Protein AF-A0A8S9FN61-F1 (afdb_monomer_lite)

pLDDT: mean 72.4, std 19.68, range [26.06, 94.75]

Sequence (694 aa):
MTTNPSLSTITLMTLLMCLSPTLIKSEKGIDVLLPISLNLTVLTDPFSISAASHDFGNVTDENPGAVLCPSSPAEVARLLRFANGDFSYDSESTTSSPGFKVAARGQGHSLRGQASAPGGVVVNMTCLAKTAKPAAVVVSADGTYADVAAGAMWVEVLEAALARGVSPVTFTDYLYLSVGGTLSNAGIGGQVFRHGPQISNVHELDVITEEGIDVLLPISLNLTVLTDPFSISAASRDFGNITDVNPGAVLCPSSPAEVARLLRFANGDFSYDSESTTSSPGFKVAARGQGHSLRGQASAPGGVVVNMTYLAKTAKPAAVVVSADGTYADVAAGAMWVEVLEAALARGVSPVTFTDYLYLSVGGTLSNAGIGGQVFRHGPQISNVHELDVITEALRERQKEITEVLQNKEDQLRETASARVTLVSQGKRIKTPLLAGTLAETIAASSRWAPDASSVDVEELKREAASIKRAALIRDLDLRLLYAKQKLKKAEKALAKVQKDLDPSDLPTDSEIITEEERLLFRRIGLSMDPFLLVGRREVFDGTIENMHLHWKHRELVKIIVRGKSLPQVKHIAISLEAESGGVLVSVDNTLKGYAIILYRGKNYQMPFRLRPSNLLTRKKAFARSIELQRREALKYHVADLEERIELLKTGQEEDREPHKKSDGEEDNLYLRVDESDYSSDEDESFLSLEEET

InterPro domains:
  IPR001890 RNA-binding, CRM domain [PF01985] (514-601)
  IPR001890 RNA-binding, CRM domain [PS51295] (512-612)
  IPR001890 RNA-binding, CRM domain [SM01103] (514-601)
  IPR006094 FAD linked oxidase, N-terminal [PF01565] (64-212)
  IPR006094 FAD linked oxidase, N-terminal [PF01565] (247-392)
  IPR016166 FAD-binding domain, PCMH-type [PS51387] (60-252)
  IPR016166 FAD-binding domain, PCMH-type [PS51387] (243-434)
  IPR016167 FAD-binding, type PCMH, subdomain 1 [G3DSA:3.30.43.10] (39-139)
  IPR016167 FAD-binding, type PCMH, subdomain 1 [G3DSA:3.30.43.10] (222-322)
  IPR016169 FAD-binding, type PCMH, subdomain 2 [G3DSA:3.30.465.10] (140-220)
  IPR016169 FAD-binding, type PCMH, subdomain 2 [G3DSA:3.30.465.10] (323-420)
  IPR035920 YhbY-like superfamily [G3DSA:3.30.110.60] (513-614)
  IPR035920 YhbY-like superfamily [SSF75471] (513-610)
  IPR036318 FAD-binding, type PCMH-like superfamily [SSF56176] (38-212)
  IPR036318 FAD-binding, type PCMH-like superfamily [SSF56176] (221-392)
  IPR045278 Intron splicing facilitator CRS1/CFM2/CFM3 [PTHR31846] (391-686)

Radius of gyration: 39.34 Å; chains: 1; bounding box: 97×119×109 Å

Secondary structure (DSSP, 8-state):
------SSSSSSTTSSSSS-------TT-------GGG---EE-SHHHHHHHH--TT------BSEEE--SSHHHHHHHHHHHTT---S-TT---------EEEESS---SSSTT--BTSEEEEHHHHHHH-SS-SEEE-TTSS-EEE-TTSBHHHHHHHHHHTT---S---S-S-SBHHHHHTT----TTHHHH--GGGS--EEEEE-SS-EEEEEEGGG---EE-SHHHHHHHHBPTTS--B--BSEEE--SSHHHHHHHHHHHTT---S-TT---------EEEE-S----TTTT--BTSEEEETHHHHHH-SS-SEEE-TTSS-EEE-TT-BHHHHHHHHHTTT---SS--SSTTSBHHHHHTTT---TTHHHH--GGGG--------HHHHHHHHHHHHHHHHHHHHHHHHHHHHHHTT--S-----------HHHHHHHHTTS-S---HHHHHHHHHHHHHHHHHHHHHHHHHHHHHHHHHHHHHHHHHHHHHTT--PPPPPSS-----HHHHHHHHHHHHH-S--EEE-TT-S-HHHHHHHHHHHTT-SEEEEEE-S--HHHHHHHHHHHHHHH--EEEEEEEETTEEEEEEE--TT----S-SS-TTSPPHHHHHHHHHHHHHHHHHHHHHHHHHHHHHHHHTT-TTS-------TTSS----------SS---------------

Foldseek 3Di:
DDDDDDPPVPVVVVVPPPPDPDDDDDPDQQQPDDDVVLVFDKAQDPVQQQQQQAAQLRPGGAGENIETLDLEVVSVLSLLLLLVQVDDPDPPDPDGRHNFDEFEDAPRNDNYQNRPGHSHYRYHQLSNQVNDPPHQWAQDPVRPDIDHRQNDWQVVNQVNSVVVPHHQQAAAPDGRTGNNRCLVPFGHDDRCVPQNTVVSRAQFDFDADNVGGDDGDGVVLVWPKDQDPVQQQVQQAAQVRPGGAGENIETLDLDVVSVLSLLCVLLQVDDPDPPDPDRDNRFDEFEDAQARDPDQNRPGHPHYGYYQLNNQVNDVVHQWDADPVRPDIDHRQRDWQVVNQVNSVVNVHGDQDAAPDRRTGNNRCVVVQNDHPNCVPQNGPVSVDPDDDDSCPSVVVVVVVVVVVVVVVVVVVVVVVVVVVVVVPPDDDDDDDDDDDDPVVVVVVVPVPDDDDDPVVVVVVVVVVVVVVLVVVLVVLVVVLVVLVVLLVVLVVLLVVLCVLADQFAADPPQDDDDPVNLVVLVVVLVPDPDAAEQELLQDFQVVQLVVLVCVVPDQKHKYFYPDDDPVVVVVSLNSSCRVNVWDWSDWDQDPRHIITMTGQDPPHDRDPDSGDSNGGDPVSSVSSSLSVVSSVVSVVVSVVSVVVSVCSVVVVPPDDDPPPPPPPPVPPDDDDDDPPPDDDPDDPDDPDDDDDD

Structure (mmCIF, N/CA/C/O backbone):
data_AF-A0A8S9FN61-F1
#
_entry.id   AF-A0A8S9FN61-F1
#
loop_
_atom_site.group_PDB
_atom_site.id
_atom_site.type_symbol
_atom_site.label_atom_id
_atom_site.label_alt_id
_atom_site.label_comp_id
_atom_site.label_asym_id
_atom_site.label_entity_id
_atom_site.label_seq_id
_atom_site.pdbx_PDB_ins_code
_atom_site.Cartn_x
_atom_site.Cartn_y
_atom_site.Cartn_z
_atom_site.occupancy
_atom_site.B_iso_or_equiv
_atom_site.auth_seq_id
_atom_site.auth_comp_id
_atom_site.auth_asym_id
_atom_site.auth_atom_id
_atom_site.pdbx_PDB_model_num
ATOM 1 N N . MET A 1 1 ? 58.607 -72.036 5.916 1.00 37.44 1 MET A N 1
ATOM 2 C CA . MET A 1 1 ? 58.572 -72.311 4.465 1.00 37.44 1 MET A CA 1
ATOM 3 C C . MET A 1 1 ? 57.144 -72.125 3.984 1.00 37.44 1 MET A C 1
ATOM 5 O O . MET A 1 1 ? 56.241 -72.597 4.657 1.00 37.44 1 MET A O 1
ATOM 9 N N . THR A 1 2 ? 57.006 -71.383 2.881 1.00 35.25 2 THR A N 1
ATOM 10 C CA . THR A 1 2 ? 55.810 -71.160 2.043 1.00 35.25 2 THR A CA 1
ATOM 11 C C . THR A 1 2 ? 54.565 -70.570 2.713 1.00 35.25 2 THR A C 1
ATOM 13 O O . THR A 1 2 ? 53.687 -71.269 3.206 1.00 35.25 2 THR A O 1
ATOM 16 N N . THR A 1 3 ? 54.490 -69.244 2.635 1.00 39.91 3 THR A N 1
ATOM 17 C CA . THR A 1 3 ? 53.281 -68.418 2.673 1.00 39.91 3 THR A CA 1
ATOM 18 C C . THR A 1 3 ? 52.352 -68.741 1.498 1.00 39.91 3 THR A C 1
ATOM 20 O O . THR A 1 3 ? 52.822 -68.785 0.362 1.00 39.91 3 THR A O 1
ATOM 23 N N . ASN A 1 4 ? 51.044 -68.869 1.741 1.00 34.25 4 ASN A N 1
ATOM 24 C CA . ASN A 1 4 ? 50.026 -68.644 0.713 1.00 34.25 4 ASN A CA 1
ATOM 25 C C . ASN A 1 4 ? 48.789 -67.944 1.324 1.00 34.25 4 ASN A C 1
ATOM 27 O O . ASN A 1 4 ? 48.350 -68.355 2.401 1.00 34.25 4 ASN A O 1
ATOM 31 N N . PRO A 1 5 ? 48.246 -66.885 0.689 1.00 50.22 5 PRO A N 1
ATOM 32 C CA . PRO A 1 5 ? 47.213 -66.020 1.249 1.00 50.22 5 PRO A CA 1
ATOM 33 C C . PRO A 1 5 ? 45.827 -66.409 0.717 1.00 50.22 5 PRO A C 1
ATOM 35 O O . PRO A 1 5 ? 45.527 -66.212 -0.455 1.00 50.22 5 PRO A O 1
ATOM 38 N N . SER A 1 6 ? 44.961 -66.970 1.559 1.00 43.91 6 SER A N 1
ATOM 39 C CA . SER A 1 6 ? 43.542 -67.166 1.195 1.00 43.91 6 SER A CA 1
ATOM 40 C C . SER A 1 6 ? 42.582 -67.307 2.380 1.00 43.91 6 SER A C 1
ATOM 42 O O . SER A 1 6 ? 41.405 -67.584 2.174 1.00 43.91 6 SER A O 1
ATOM 44 N N . LEU A 1 7 ? 43.036 -67.077 3.620 1.00 43.31 7 LEU A N 1
ATOM 45 C CA . LEU A 1 7 ? 42.209 -67.318 4.812 1.00 43.31 7 LEU A CA 1
ATOM 46 C C . LEU A 1 7 ? 41.933 -66.082 5.685 1.00 43.31 7 LEU A C 1
ATOM 48 O O . LEU A 1 7 ? 41.140 -66.176 6.615 1.00 43.31 7 LEU A O 1
ATOM 52 N N . SER A 1 8 ? 42.520 -64.917 5.386 1.00 44.19 8 SER A N 1
ATOM 53 C CA . SER A 1 8 ? 42.260 -63.662 6.121 1.00 44.19 8 SER A CA 1
ATOM 54 C C . SER A 1 8 ? 41.164 -62.783 5.504 1.00 44.19 8 SER A C 1
ATOM 56 O O . SER A 1 8 ? 40.733 -61.820 6.131 1.00 44.19 8 SER A O 1
ATOM 58 N N . THR A 1 9 ? 40.672 -63.110 4.306 1.00 41.94 9 THR A N 1
ATOM 59 C CA . THR A 1 9 ? 39.592 -62.371 3.626 1.00 41.94 9 THR A CA 1
ATOM 60 C C . THR A 1 9 ? 38.194 -62.935 3.892 1.00 41.94 9 THR A C 1
ATOM 62 O O . THR A 1 9 ? 37.210 -62.240 3.660 1.00 41.94 9 THR A O 1
ATOM 65 N N . ILE A 1 10 ? 38.073 -64.154 4.431 1.00 44.94 10 ILE A N 1
ATOM 66 C CA . ILE A 1 10 ? 36.768 -64.812 4.637 1.00 44.94 10 ILE A CA 1
ATOM 67 C C . ILE A 1 10 ? 36.166 -64.506 6.021 1.00 44.94 10 ILE A C 1
ATOM 69 O O . ILE A 1 10 ? 34.949 -64.489 6.163 1.00 44.94 10 ILE A O 1
ATOM 73 N N . THR A 1 11 ? 36.968 -64.139 7.022 1.00 39.72 11 THR A N 1
ATOM 74 C CA . THR A 1 11 ? 36.470 -63.741 8.356 1.00 39.72 11 THR A CA 1
ATOM 75 C C . THR A 1 11 ? 36.122 -62.255 8.489 1.00 39.72 11 THR A C 1
ATOM 77 O O . THR A 1 11 ? 35.461 -61.880 9.453 1.00 39.72 11 THR A O 1
ATOM 80 N N . LEU A 1 12 ? 36.495 -61.407 7.521 1.00 38.84 12 LEU A N 1
ATOM 81 C CA . LEU A 1 12 ? 36.093 -59.990 7.496 1.00 38.84 12 LEU A CA 1
ATOM 82 C C . LEU A 1 12 ? 34.753 -59.765 6.760 1.00 38.84 12 LEU A C 1
ATOM 84 O O . LEU A 1 12 ? 34.077 -58.769 6.996 1.00 38.84 12 LEU A O 1
ATOM 88 N N . MET A 1 13 ? 34.329 -60.712 5.914 1.00 36.78 13 MET A N 1
ATOM 89 C CA . MET A 1 13 ? 33.079 -60.639 5.137 1.00 36.78 13 MET A CA 1
ATOM 90 C C . MET A 1 13 ? 31.832 -61.138 5.888 1.00 36.78 13 MET A C 1
ATOM 92 O O . MET A 1 13 ? 30.718 -60.929 5.421 1.00 36.78 13 MET A O 1
ATOM 96 N N . THR A 1 14 ? 31.979 -61.739 7.073 1.00 35.75 14 THR A N 1
ATOM 97 C CA . THR A 1 14 ? 30.846 -62.188 7.908 1.00 35.75 14 THR A CA 1
ATOM 98 C C . THR A 1 14 ? 30.467 -61.215 9.028 1.00 35.75 14 THR A C 1
ATOM 100 O O . THR A 1 14 ? 29.482 -61.455 9.718 1.00 35.75 14 THR A O 1
ATOM 103 N N . LEU A 1 15 ? 31.189 -60.098 9.202 1.00 33.12 15 LEU A N 1
ATOM 104 C CA . LEU A 1 15 ? 30.819 -59.042 10.162 1.00 33.12 15 LEU A CA 1
ATOM 105 C C . LEU A 1 15 ? 30.130 -57.828 9.503 1.00 33.12 15 LEU A C 1
ATOM 107 O O . LEU A 1 15 ? 29.697 -56.919 10.203 1.00 33.12 15 LEU A O 1
ATOM 111 N N . LEU A 1 16 ? 29.978 -57.819 8.173 1.00 34.62 16 LEU A N 1
ATOM 112 C CA . LEU A 1 16 ? 29.325 -56.733 7.425 1.00 34.62 16 LEU A CA 1
ATOM 113 C C . LEU A 1 16 ? 27.983 -57.145 6.782 1.00 34.62 16 LEU A C 1
ATOM 115 O O . LEU A 1 16 ? 27.521 -56.496 5.850 1.00 34.62 16 LEU A O 1
ATOM 119 N N . MET A 1 17 ? 27.351 -58.219 7.273 1.00 32.84 17 MET A N 1
ATOM 120 C CA . MET A 1 17 ? 26.044 -58.710 6.797 1.00 32.84 17 MET A CA 1
ATOM 121 C C . MET A 1 17 ? 24.882 -58.513 7.793 1.00 32.84 17 MET A C 1
ATOM 123 O O . MET A 1 17 ? 23.818 -59.090 7.604 1.00 32.84 17 MET A O 1
ATOM 127 N N . CYS A 1 18 ? 25.029 -57.664 8.819 1.00 34.59 18 CYS A N 1
ATOM 128 C CA . CYS A 1 18 ? 23.957 -57.403 9.799 1.00 34.59 18 CYS A CA 1
ATOM 129 C C . CYS A 1 18 ? 23.359 -55.982 9.779 1.00 34.59 18 CYS A C 1
ATOM 131 O O . CYS A 1 18 ? 22.632 -55.637 10.703 1.00 34.59 18 CYS A O 1
ATOM 133 N N . LEU A 1 19 ? 23.600 -55.157 8.752 1.00 31.86 19 LEU A N 1
ATOM 134 C CA . LEU A 1 19 ? 22.997 -53.813 8.652 1.00 31.86 19 LEU A CA 1
ATOM 135 C C . LEU A 1 19 ? 22.565 -53.445 7.221 1.00 31.86 19 LEU A C 1
ATOM 137 O O . LEU A 1 19 ? 22.880 -52.377 6.710 1.00 31.86 19 LEU A O 1
ATOM 141 N N . SER A 1 20 ? 21.811 -54.322 6.561 1.00 28.28 20 SER A N 1
ATOM 142 C CA . SER A 1 20 ? 20.936 -53.895 5.461 1.00 28.28 20 SER A CA 1
ATOM 143 C C . SER A 1 20 ? 19.661 -54.740 5.471 1.00 28.28 20 SER A C 1
ATOM 145 O O . SER A 1 20 ? 19.740 -55.955 5.281 1.00 28.28 20 SER A O 1
ATOM 147 N N . PRO A 1 21 ? 18.477 -54.157 5.737 1.00 34.06 21 PRO A N 1
ATOM 148 C CA . PRO A 1 21 ? 17.244 -54.871 5.495 1.00 34.06 21 PRO A CA 1
ATOM 149 C C . PRO A 1 21 ? 17.067 -55.018 3.984 1.00 34.06 21 PRO A C 1
ATOM 151 O O . PRO A 1 21 ? 17.133 -54.073 3.201 1.00 34.06 21 PRO A O 1
ATOM 154 N N . THR A 1 22 ? 16.886 -56.273 3.610 1.00 30.73 22 THR A N 1
ATOM 155 C CA . THR A 1 22 ? 16.528 -56.797 2.302 1.00 30.73 22 THR A CA 1
ATOM 156 C C . THR A 1 22 ? 15.354 -56.051 1.669 1.00 30.73 22 THR A C 1
ATOM 158 O O . THR A 1 22 ? 14.258 -56.017 2.229 1.00 30.73 22 THR A O 1
ATOM 161 N N . LEU A 1 23 ? 15.577 -55.558 0.450 1.00 31.77 23 LEU A N 1
ATOM 162 C CA . LEU A 1 23 ? 14.553 -55.209 -0.532 1.00 31.77 23 LEU A CA 1
ATOM 163 C C . LEU A 1 23 ? 13.624 -56.409 -0.785 1.00 31.77 23 LEU A C 1
ATOM 165 O O . LEU A 1 23 ? 13.982 -57.346 -1.501 1.00 31.77 23 LEU A O 1
ATOM 169 N N . ILE A 1 24 ? 12.413 -56.354 -0.231 1.00 29.11 24 ILE A N 1
ATOM 170 C CA . ILE A 1 24 ? 11.260 -57.086 -0.758 1.00 29.11 24 ILE A CA 1
ATOM 171 C C . ILE A 1 24 ? 10.566 -56.140 -1.735 1.00 29.11 24 ILE A C 1
ATOM 173 O O . ILE A 1 24 ? 10.170 -55.030 -1.394 1.00 29.11 24 ILE A O 1
ATOM 177 N N . LYS A 1 25 ? 10.479 -56.582 -2.985 1.00 28.50 25 LYS A N 1
ATOM 178 C CA . LYS A 1 25 ? 9.912 -55.843 -4.108 1.00 28.50 25 LYS A CA 1
ATOM 179 C C . LYS A 1 25 ? 8.391 -55.720 -3.921 1.00 28.50 25 LYS A C 1
ATOM 181 O O . LYS A 1 25 ? 7.689 -56.714 -4.076 1.00 28.50 25 LYS A O 1
ATOM 186 N N . SER A 1 26 ? 7.904 -54.517 -3.619 1.00 27.55 26 SER A N 1
ATOM 187 C CA . SER A 1 26 ? 6.504 -54.113 -3.809 1.00 27.55 26 SER A CA 1
ATOM 188 C C . SER A 1 26 ? 6.474 -52.969 -4.824 1.00 27.55 26 SER A C 1
ATOM 190 O O . SER A 1 26 ? 7.281 -52.042 -4.752 1.00 27.55 26 SER A O 1
ATOM 192 N N . GLU A 1 27 ? 5.629 -53.088 -5.843 1.00 31.97 27 GLU A N 1
ATOM 193 C CA . GLU A 1 27 ? 5.559 -52.153 -6.964 1.00 31.97 27 GLU A CA 1
ATOM 194 C C . GLU A 1 27 ? 5.108 -50.755 -6.506 1.00 31.97 27 GLU A C 1
ATOM 196 O O . GLU A 1 27 ? 4.009 -50.583 -5.993 1.00 31.97 27 GLU A O 1
ATOM 201 N N . LYS A 1 28 ? 5.968 -49.753 -6.749 1.00 38.50 28 LYS A N 1
ATOM 202 C CA . LYS A 1 28 ? 5.705 -48.302 -6.656 1.00 38.50 28 LYS A CA 1
ATOM 203 C C . LYS A 1 28 ? 5.137 -47.807 -5.310 1.00 38.50 28 LYS A C 1
ATOM 205 O O . LYS A 1 28 ? 4.080 -47.186 -5.275 1.00 38.50 28 LYS A O 1
ATOM 210 N N . GLY A 1 29 ? 5.879 -47.996 -4.219 1.00 36.22 29 GLY A N 1
ATOM 211 C CA . GLY A 1 29 ? 5.714 -47.202 -2.994 1.00 36.22 29 GLY A CA 1
ATOM 212 C C . GLY A 1 29 ? 6.658 -45.998 -3.010 1.00 36.22 29 GLY A C 1
ATOM 213 O O . GLY A 1 29 ? 7.855 -46.168 -3.220 1.00 36.22 29 GLY A O 1
ATOM 214 N N . ILE A 1 30 ? 6.133 -44.783 -2.843 1.00 41.56 30 ILE A N 1
ATOM 215 C CA . ILE A 1 30 ? 6.951 -43.612 -2.503 1.00 41.56 30 ILE A CA 1
ATOM 216 C C . ILE A 1 30 ? 7.368 -43.800 -1.040 1.00 41.56 30 ILE A C 1
ATOM 218 O O . ILE A 1 30 ? 6.513 -43.738 -0.158 1.00 41.56 30 ILE A O 1
ATOM 222 N N . ASP A 1 31 ? 8.654 -44.049 -0.786 1.00 49.06 31 ASP A N 1
ATOM 223 C CA . ASP A 1 31 ? 9.206 -44.015 0.570 1.00 49.06 31 ASP A CA 1
ATOM 224 C C . ASP A 1 31 ? 9.219 -42.552 1.031 1.00 49.06 31 ASP A C 1
ATOM 226 O O . ASP A 1 31 ? 10.094 -41.769 0.654 1.00 49.06 31 ASP A O 1
ATOM 230 N N . VAL A 1 32 ? 8.222 -42.153 1.824 1.00 57.34 32 VAL A N 1
ATOM 231 C CA . VAL A 1 32 ? 8.248 -40.859 2.514 1.00 57.34 32 VAL A CA 1
ATOM 232 C C . VAL A 1 32 ? 9.305 -40.953 3.618 1.00 57.34 32 VAL A C 1
ATOM 234 O O . VAL A 1 32 ? 9.037 -41.391 4.736 1.00 57.34 32 VAL A O 1
ATOM 237 N N . LEU A 1 33 ? 10.543 -40.596 3.275 1.00 60.78 33 LEU A N 1
ATOM 238 C CA . LEU A 1 33 ? 11.678 -40.571 4.194 1.00 60.78 33 LEU A CA 1
ATOM 239 C C . LEU A 1 33 ? 11.572 -39.346 5.112 1.00 60.78 33 LEU A C 1
ATOM 241 O O . LEU A 1 33 ? 11.997 -38.247 4.759 1.00 60.78 33 LEU A O 1
ATOM 245 N N . LEU A 1 34 ? 10.998 -39.539 6.300 1.00 65.81 34 LEU A N 1
ATOM 246 C CA . LEU A 1 34 ? 10.965 -38.519 7.349 1.00 65.81 34 LEU A CA 1
ATOM 247 C C . LEU A 1 34 ? 12.247 -38.601 8.199 1.00 65.81 34 LEU A C 1
ATOM 249 O O . LEU A 1 34 ? 12.561 -39.678 8.715 1.00 65.81 34 LEU A O 1
ATOM 253 N N . PRO A 1 35 ? 12.992 -37.495 8.384 1.00 63.28 35 PRO A N 1
ATOM 254 C CA . PRO A 1 35 ? 14.161 -37.467 9.254 1.00 63.28 35 PRO A CA 1
ATOM 255 C C . PRO A 1 35 ? 13.821 -37.871 10.692 1.00 63.28 35 PRO A C 1
ATOM 257 O O . PRO A 1 35 ? 12.847 -37.388 11.272 1.00 63.28 35 PRO A O 1
ATOM 260 N N . ILE A 1 36 ? 14.687 -38.678 11.315 1.00 61.84 36 ILE A N 1
ATOM 261 C CA . ILE A 1 36 ? 14.570 -39.064 12.736 1.00 61.84 36 ILE A CA 1
ATOM 262 C C . ILE A 1 36 ? 14.526 -37.817 13.644 1.00 61.84 36 ILE A C 1
ATOM 264 O O . ILE A 1 36 ? 13.872 -37.821 14.687 1.00 61.84 36 ILE A O 1
ATOM 268 N N . SER A 1 37 ? 15.162 -36.719 13.221 1.00 58.66 37 SER A N 1
ATOM 269 C CA . SER A 1 37 ? 15.182 -35.429 13.922 1.00 58.66 37 SER A CA 1
ATOM 270 C C . SER A 1 37 ? 13.807 -34.771 14.087 1.00 58.66 37 SER A C 1
ATOM 272 O O . SER A 1 37 ? 13.642 -33.968 15.003 1.00 58.66 37 SER A O 1
ATOM 274 N N . LEU A 1 38 ? 12.804 -35.122 13.270 1.00 64.50 38 LEU A N 1
ATOM 275 C CA . LEU A 1 38 ? 11.442 -34.600 13.431 1.00 64.50 38 LEU A CA 1
ATOM 276 C C . LEU A 1 38 ? 10.731 -35.172 14.668 1.00 64.50 38 LEU A C 1
ATOM 278 O O . LEU A 1 38 ? 9.743 -34.586 15.121 1.00 64.50 38 LEU A O 1
ATOM 282 N N . ASN A 1 39 ? 11.234 -36.285 15.222 1.00 72.62 39 ASN A N 1
ATOM 283 C CA . ASN A 1 39 ? 10.686 -36.966 16.395 1.00 72.62 39 ASN A CA 1
ATOM 284 C C . ASN A 1 39 ? 9.156 -37.129 16.291 1.00 72.62 39 ASN A C 1
ATOM 286 O O . ASN A 1 39 ? 8.396 -36.545 17.069 1.00 72.62 39 ASN A O 1
ATOM 290 N N . LEU A 1 40 ? 8.719 -37.827 15.239 1.00 79.69 40 LEU A N 1
ATOM 291 C CA . LEU A 1 40 ? 7.316 -38.082 14.909 1.00 79.69 40 LEU A CA 1
ATOM 292 C C . LEU A 1 40 ? 6.994 -39.565 15.099 1.00 79.69 40 LEU A C 1
ATOM 294 O O . LEU A 1 40 ? 7.801 -40.427 14.748 1.00 79.69 40 LEU A O 1
ATOM 298 N N . THR A 1 41 ? 5.788 -39.869 15.581 1.00 80.38 41 THR A N 1
ATOM 299 C CA . THR A 1 41 ? 5.305 -41.256 15.663 1.00 80.38 41 THR A CA 1
ATOM 300 C C . THR A 1 41 ? 4.651 -41.660 14.343 1.00 80.38 41 THR A C 1
ATOM 302 O O . THR A 1 41 ? 3.456 -41.446 14.124 1.00 80.38 41 THR A O 1
ATOM 305 N N . VAL A 1 42 ? 5.455 -42.218 13.440 1.00 84.25 42 VAL A N 1
ATOM 306 C CA . VAL A 1 42 ? 5.042 -42.576 12.078 1.00 84.25 42 VAL A CA 1
ATOM 307 C C . VAL A 1 42 ? 4.843 -44.086 11.969 1.00 84.25 42 VAL A C 1
ATOM 309 O O . VAL A 1 42 ? 5.727 -44.867 12.314 1.00 84.25 42 VAL A O 1
ATOM 312 N N . LEU A 1 43 ? 3.678 -44.489 11.475 1.00 84.75 43 LEU A N 1
ATOM 313 C CA . LEU A 1 43 ? 3.297 -45.871 11.223 1.00 84.75 43 LEU A CA 1
ATOM 314 C C . LEU A 1 43 ? 3.422 -46.160 9.724 1.00 84.75 43 LEU A C 1
ATOM 316 O O . LEU A 1 43 ? 2.787 -45.504 8.896 1.00 84.75 43 LEU A O 1
ATOM 320 N N . THR A 1 44 ? 4.246 -47.147 9.388 1.00 83.88 44 THR A N 1
ATOM 321 C CA . THR A 1 44 ? 4.477 -47.628 8.015 1.00 83.88 44 THR A CA 1
ATOM 322 C C . THR A 1 44 ? 4.109 -49.102 7.850 1.00 83.88 44 THR A C 1
ATOM 324 O O . THR A 1 44 ? 4.369 -49.703 6.809 1.00 83.88 44 THR A O 1
ATOM 327 N N . ASP A 1 45 ? 3.507 -49.714 8.874 1.00 84.25 45 ASP A N 1
ATOM 328 C CA . ASP A 1 45 ? 3.073 -51.099 8.791 1.00 84.25 45 ASP A CA 1
ATOM 329 C C . ASP A 1 45 ? 1.901 -51.251 7.794 1.00 84.25 45 ASP A C 1
ATOM 331 O O . ASP A 1 45 ? 1.059 -50.351 7.676 1.00 84.25 45 ASP A O 1
ATOM 335 N N . PRO A 1 46 ? 1.807 -52.389 7.078 1.00 83.56 46 PRO A N 1
ATOM 336 C CA . PRO A 1 46 ? 0.787 -52.583 6.047 1.00 83.56 46 PRO A CA 1
ATOM 337 C C . PRO A 1 46 ? -0.654 -52.434 6.548 1.00 83.56 46 PRO A C 1
ATOM 339 O O . PRO A 1 46 ? -1.531 -52.042 5.781 1.00 83.56 46 PRO A O 1
ATOM 342 N N . PHE A 1 47 ? -0.907 -52.740 7.825 1.00 86.75 47 PHE A N 1
ATOM 343 C CA . PHE A 1 47 ? -2.240 -52.637 8.407 1.00 86.75 47 PHE A CA 1
ATOM 344 C C . PHE A 1 47 ? -2.652 -51.171 8.576 1.00 86.75 47 PHE A C 1
ATOM 346 O O . PHE A 1 47 ? -3.740 -50.793 8.146 1.00 86.75 47 PHE A O 1
ATOM 353 N N . SER A 1 48 ? -1.772 -50.328 9.119 1.00 87.38 48 SER A N 1
ATOM 354 C CA . SER A 1 48 ? -2.013 -48.887 9.256 1.00 87.38 48 SER A CA 1
ATOM 355 C C . SER A 1 48 ? -2.184 -48.189 7.904 1.00 87.38 48 SER A C 1
ATOM 357 O O . SER A 1 48 ? -3.089 -47.368 7.754 1.00 87.38 48 SER A O 1
ATOM 359 N N . ILE A 1 49 ? -1.363 -48.540 6.907 1.00 88.31 49 ILE A N 1
ATOM 360 C CA . ILE A 1 49 ? -1.467 -47.987 5.547 1.00 88.31 49 ILE A CA 1
ATOM 361 C C . ILE A 1 49 ? -2.807 -48.374 4.908 1.00 88.31 49 ILE A C 1
ATOM 363 O O . ILE A 1 49 ? -3.518 -47.499 4.419 1.00 88.31 49 ILE A O 1
ATOM 367 N N . SER A 1 50 ? -3.191 -49.653 4.975 1.00 87.81 50 SER A N 1
ATOM 368 C CA . SER A 1 50 ? -4.469 -50.133 4.429 1.00 87.81 50 SER A CA 1
ATOM 369 C C . SER A 1 50 ? -5.680 -49.525 5.149 1.00 87.81 50 SER A C 1
ATOM 371 O O . SER A 1 50 ? -6.655 -49.131 4.516 1.00 87.81 50 SER A O 1
ATOM 373 N N . ALA A 1 51 ? -5.624 -49.356 6.473 1.00 86.56 51 ALA A N 1
ATOM 374 C CA . ALA A 1 51 ? -6.700 -48.696 7.218 1.00 86.56 51 ALA A CA 1
ATOM 375 C C . ALA A 1 51 ? -6.889 -47.218 6.813 1.00 86.56 51 ALA A C 1
ATOM 377 O O . ALA A 1 51 ? -7.986 -46.665 6.944 1.00 86.56 51 ALA A O 1
ATOM 378 N N . ALA A 1 52 ? -5.826 -46.571 6.328 1.00 89.94 52 ALA A N 1
ATOM 379 C CA . ALA A 1 52 ? -5.844 -45.194 5.853 1.00 89.94 52 ALA A CA 1
ATOM 380 C C . ALA A 1 52 ? -6.127 -45.054 4.343 1.00 89.94 52 ALA A C 1
ATOM 382 O O . ALA A 1 52 ? -6.449 -43.941 3.923 1.00 89.94 52 ALA A O 1
ATOM 383 N N . SER A 1 53 ? -6.047 -46.134 3.552 1.00 88.25 53 SER A N 1
ATOM 384 C CA . SER A 1 53 ? -6.224 -46.098 2.089 1.00 88.25 53 SER A CA 1
ATOM 385 C C . SER A 1 53 ? -7.685 -46.099 1.629 1.00 88.25 53 SER A C 1
ATOM 387 O O . SER A 1 53 ? -7.997 -45.591 0.550 1.00 88.25 53 SER A O 1
ATOM 389 N N . HIS A 1 54 ? -8.589 -46.602 2.473 1.00 86.38 54 HIS A N 1
ATOM 390 C CA . HIS A 1 54 ? -10.028 -46.672 2.206 1.00 86.38 54 HIS A CA 1
ATOM 391 C C . HIS A 1 54 ? -10.809 -45.598 2.972 1.00 86.38 54 HIS A C 1
ATOM 393 O O . HIS A 1 54 ? -10.367 -45.114 4.012 1.00 86.38 54 HIS A O 1
ATOM 399 N N . ASP A 1 55 ? -12.001 -45.235 2.511 1.00 89.19 55 ASP A N 1
ATOM 400 C CA . ASP A 1 55 ? -12.970 -44.422 3.253 1.00 89.19 55 ASP A CA 1
ATOM 401 C C . ASP A 1 55 ? -14.354 -45.093 3.264 1.00 89.19 55 ASP A C 1
ATOM 403 O O . ASP A 1 55 ? -14.528 -46.185 2.720 1.00 89.19 55 ASP A O 1
ATOM 407 N N . PHE A 1 56 ? -15.341 -44.475 3.913 1.00 88.81 56 PHE A N 1
ATOM 408 C CA . PHE A 1 56 ? -16.692 -45.037 4.017 1.00 88.81 56 PHE A CA 1
ATOM 409 C C . PHE A 1 56 ? -17.384 -45.215 2.658 1.00 88.81 56 PHE A C 1
ATOM 411 O O . PHE A 1 56 ? -18.179 -46.139 2.492 1.00 88.81 56 PHE A O 1
ATOM 418 N N . GLY A 1 57 ? -17.085 -44.358 1.677 1.00 83.75 57 GLY A N 1
ATOM 419 C CA . GLY A 1 57 ? -17.635 -44.488 0.329 1.00 83.75 57 GLY A CA 1
ATOM 420 C C . GLY A 1 57 ? -17.159 -45.743 -0.395 1.00 83.75 57 GLY A C 1
ATOM 421 O O . GLY A 1 57 ? -17.892 -46.268 -1.231 1.00 83.75 57 GLY A O 1
ATOM 422 N N . ASN A 1 58 ? -15.957 -46.229 -0.068 1.00 85.69 58 ASN A N 1
ATOM 423 C CA . ASN A 1 58 ? -15.333 -47.411 -0.667 1.00 85.69 58 ASN A CA 1
ATOM 424 C C . ASN A 1 58 ? -15.280 -47.354 -2.211 1.00 85.69 58 ASN A C 1
ATOM 426 O O . ASN A 1 58 ? -15.423 -48.365 -2.898 1.00 85.69 58 ASN A O 1
ATOM 430 N N . VAL A 1 59 ? -15.124 -46.141 -2.759 1.00 78.94 59 VAL A N 1
ATOM 431 C CA . VAL A 1 59 ? -15.027 -45.876 -4.209 1.00 78.94 59 VAL A CA 1
ATOM 432 C C . VAL A 1 59 ? -13.581 -45.623 -4.641 1.00 78.94 59 VAL A C 1
ATOM 434 O O . VAL A 1 59 ? -13.222 -45.882 -5.787 1.00 78.94 59 VAL A O 1
ATOM 437 N N . THR A 1 60 ? -12.750 -45.110 -3.734 1.00 77.62 60 THR A N 1
ATOM 438 C CA . THR A 1 60 ? -11.346 -44.756 -3.973 1.00 77.62 60 THR A CA 1
ATOM 439 C C . THR A 1 60 ? -10.440 -45.580 -3.065 1.00 77.62 60 THR A C 1
ATOM 441 O O . THR A 1 60 ? -10.731 -45.704 -1.877 1.00 77.62 60 THR A O 1
ATOM 444 N N . ASP A 1 61 ? -9.344 -46.102 -3.617 1.00 80.62 61 ASP A N 1
ATOM 445 C CA . ASP A 1 61 ? -8.295 -46.815 -2.880 1.00 80.62 61 ASP A CA 1
ATOM 446 C C . ASP A 1 61 ? -6.954 -46.122 -3.149 1.00 80.62 61 ASP A C 1
ATOM 448 O O . ASP A 1 61 ? -6.347 -46.285 -4.210 1.00 80.62 61 ASP A O 1
ATOM 452 N N . GLU A 1 62 ? -6.553 -45.247 -2.227 1.00 84.69 62 GLU A N 1
ATOM 453 C CA . GLU A 1 62 ? -5.373 -44.392 -2.367 1.00 84.69 62 GLU A CA 1
ATOM 454 C C . GLU A 1 62 ? -4.400 -44.647 -1.217 1.00 84.69 62 GLU A C 1
ATOM 456 O O . GLU A 1 62 ? -4.609 -44.182 -0.097 1.00 84.69 62 GLU A O 1
ATOM 461 N N . ASN A 1 63 ? -3.305 -45.356 -1.495 1.00 85.94 63 ASN A N 1
ATOM 462 C CA . ASN A 1 63 ? -2.327 -45.709 -0.468 1.00 85.94 63 ASN A CA 1
ATOM 463 C C . ASN A 1 63 ? -1.474 -44.500 -0.047 1.00 85.94 63 ASN A C 1
ATOM 465 O O . ASN A 1 63 ? -0.776 -43.920 -0.893 1.00 85.94 63 ASN A O 1
ATOM 469 N N . PRO A 1 64 ? -1.463 -44.131 1.247 1.00 90.06 64 PRO A N 1
ATOM 470 C CA . PRO A 1 64 ? -0.477 -43.192 1.756 1.00 90.06 64 PRO A CA 1
ATOM 471 C C . PRO A 1 64 ? 0.914 -43.827 1.834 1.00 90.06 64 PRO A C 1
ATOM 473 O O . PRO A 1 64 ? 1.049 -45.041 1.969 1.00 90.06 64 PRO A O 1
ATOM 476 N N . GLY A 1 65 ? 1.952 -42.991 1.772 1.00 84.31 65 GLY A N 1
ATOM 477 C CA . GLY A 1 65 ? 3.329 -43.415 2.031 1.00 84.31 65 GLY A CA 1
ATOM 478 C C . GLY A 1 65 ? 3.582 -43.675 3.518 1.00 84.31 65 GLY A C 1
ATOM 479 O O . GLY A 1 65 ? 4.365 -44.555 3.866 1.00 84.31 65 GLY A O 1
ATOM 480 N N . ALA A 1 66 ? 2.889 -42.950 4.405 1.00 88.00 66 ALA A N 1
ATOM 481 C CA . ALA A 1 66 ? 2.929 -43.189 5.845 1.00 88.00 66 ALA A CA 1
ATOM 482 C C . ALA A 1 66 ? 1.687 -42.653 6.581 1.00 88.00 66 ALA A C 1
ATOM 484 O O . ALA A 1 66 ? 0.945 -41.815 6.062 1.00 88.00 66 ALA A O 1
ATOM 485 N N . VAL A 1 67 ? 1.483 -43.095 7.826 1.00 90.75 67 VAL A N 1
ATOM 486 C CA . VAL A 1 67 ? 0.428 -42.587 8.717 1.00 90.75 67 VAL A CA 1
ATOM 487 C C . VAL A 1 67 ? 1.050 -41.975 9.973 1.00 90.75 67 VAL A C 1
ATOM 489 O O . VAL A 1 67 ? 1.745 -42.658 10.717 1.00 90.75 67 VAL A O 1
ATOM 492 N N . LEU A 1 68 ? 0.794 -40.696 10.246 1.00 92.12 68 LEU A N 1
ATOM 493 C CA . LEU A 1 68 ? 1.200 -40.042 11.494 1.00 92.12 68 LEU A CA 1
ATOM 494 C C . LEU A 1 68 ? 0.145 -40.295 12.578 1.00 92.12 68 LEU A C 1
ATOM 496 O O . LEU A 1 68 ? -1.036 -40.021 12.369 1.00 92.12 68 LEU A O 1
ATOM 500 N N . CYS A 1 69 ? 0.572 -40.749 13.755 1.00 91.50 69 CYS A N 1
ATOM 501 C CA . CYS A 1 69 ? -0.268 -40.854 14.950 1.00 91.50 69 CYS A CA 1
ATOM 502 C C . CYS A 1 69 ? 0.235 -39.848 16.000 1.00 91.50 69 CYS A C 1
ATOM 504 O O . CYS A 1 69 ? 1.061 -40.208 16.839 1.00 91.50 69 CYS A O 1
ATOM 506 N N . PRO A 1 70 ? -0.192 -38.572 15.928 1.00 90.06 70 PRO A N 1
ATOM 507 C CA . PRO A 1 70 ? 0.388 -37.510 16.742 1.00 90.06 70 PRO A CA 1
ATOM 508 C C . PRO A 1 70 ?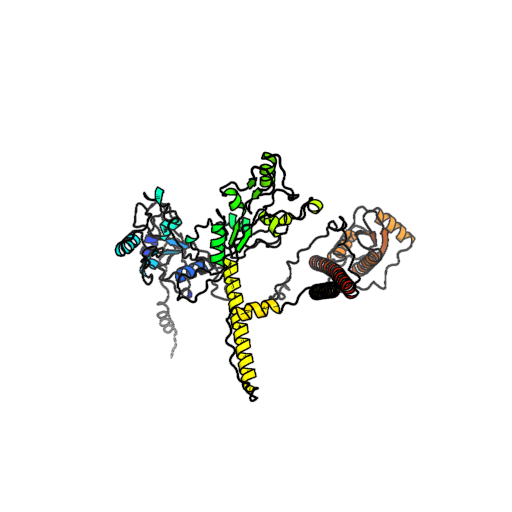 -0.013 -37.646 18.212 1.00 90.06 70 PRO A C 1
ATOM 510 O O . PRO A 1 70 ? -1.182 -37.897 18.516 1.00 90.06 70 PRO A O 1
ATOM 513 N N . SER A 1 71 ? 0.937 -37.407 19.121 1.00 85.38 71 SER A N 1
ATOM 514 C CA . SER A 1 71 ? 0.650 -37.316 20.560 1.00 85.38 71 SER A CA 1
ATOM 515 C C . SER A 1 71 ? 0.336 -35.888 21.026 1.00 85.38 71 SER A C 1
ATOM 517 O O . SER A 1 71 ? -0.242 -35.697 22.098 1.00 85.38 71 SER A O 1
ATOM 519 N N . SER A 1 72 ? 0.684 -34.884 20.212 1.00 83.62 72 SER A N 1
ATOM 520 C CA . SER A 1 72 ? 0.453 -33.459 20.470 1.00 83.62 72 SER A CA 1
ATOM 521 C C . SER A 1 72 ? 0.241 -32.667 19.169 1.00 83.62 72 SER A C 1
ATOM 523 O O . SER A 1 72 ? 0.738 -33.083 18.116 1.00 83.62 72 SER A O 1
ATOM 525 N N . PRO A 1 73 ? -0.419 -31.493 19.217 1.00 82.88 73 PRO A N 1
ATOM 526 C CA . PRO A 1 73 ? -0.555 -30.608 18.054 1.00 82.88 73 PRO A CA 1
ATOM 527 C C . PRO A 1 73 ? 0.802 -30.203 17.450 1.00 82.88 73 PRO A C 1
ATOM 529 O O . PRO A 1 73 ? 0.948 -30.078 16.236 1.00 82.88 73 PRO A O 1
ATOM 532 N N . ALA A 1 74 ? 1.838 -30.084 18.286 1.00 82.12 74 ALA A N 1
ATOM 533 C CA . ALA A 1 74 ? 3.187 -29.720 17.862 1.00 82.12 74 ALA A CA 1
ATOM 534 C C . ALA A 1 74 ? 3.823 -30.730 16.885 1.00 82.12 74 ALA A C 1
ATOM 536 O O . ALA A 1 74 ? 4.649 -30.342 16.063 1.00 82.12 74 ALA A O 1
ATOM 537 N N . GLU A 1 75 ? 3.465 -32.018 16.955 1.00 83.62 75 GLU A N 1
ATOM 538 C CA . GLU A 1 75 ? 3.921 -33.022 15.978 1.00 83.62 75 GLU A CA 1
ATOM 539 C C . GLU A 1 75 ? 3.327 -32.776 14.590 1.00 83.62 75 GLU A C 1
ATOM 541 O O . GLU A 1 75 ? 4.032 -32.882 13.588 1.00 83.62 75 GLU A O 1
ATOM 546 N N . VAL A 1 76 ? 2.053 -32.381 14.532 1.00 85.69 76 VAL A N 1
ATOM 547 C CA . VAL A 1 76 ? 1.386 -32.036 13.272 1.00 85.69 76 VAL A CA 1
ATOM 548 C C . VAL A 1 76 ? 2.030 -30.788 12.664 1.00 85.69 76 VAL A C 1
ATOM 550 O O . VAL A 1 76 ? 2.354 -30.789 11.480 1.00 85.69 76 VAL A O 1
ATOM 553 N N . ALA A 1 77 ? 2.319 -29.769 13.481 1.00 82.94 77 ALA A N 1
ATOM 554 C CA . ALA A 1 77 ? 3.005 -28.556 13.031 1.00 82.94 77 ALA A CA 1
ATOM 555 C C . ALA A 1 77 ? 4.403 -28.848 12.453 1.00 82.94 77 ALA A C 1
ATOM 557 O O . ALA A 1 77 ? 4.759 -28.330 11.396 1.00 82.94 77 ALA A O 1
ATOM 558 N N . ARG A 1 78 ? 5.195 -29.715 13.105 1.00 82.62 78 ARG A N 1
ATOM 559 C CA . ARG A 1 78 ? 6.511 -30.129 12.585 1.00 82.62 78 ARG A CA 1
ATOM 560 C C . ARG A 1 78 ? 6.403 -30.866 11.251 1.00 82.62 78 ARG A C 1
ATOM 562 O O . ARG A 1 78 ? 7.220 -30.615 10.369 1.00 82.62 78 ARG A O 1
ATOM 569 N N . LEU A 1 79 ? 5.409 -31.745 11.093 1.00 82.50 79 LEU A N 1
ATOM 570 C CA . LEU A 1 79 ? 5.163 -32.437 9.825 1.00 82.50 79 LEU A CA 1
ATOM 571 C C . LEU A 1 79 ? 4.830 -31.448 8.698 1.00 82.50 79 LEU A C 1
ATOM 573 O O . LEU A 1 79 ? 5.390 -31.572 7.613 1.00 82.50 79 LEU A O 1
ATOM 577 N N . LEU A 1 80 ? 3.951 -30.473 8.954 1.00 83.94 80 LEU A N 1
ATOM 578 C CA . LEU A 1 80 ? 3.545 -29.480 7.953 1.00 83.94 80 LEU A CA 1
ATOM 579 C C . LEU A 1 80 ? 4.718 -28.595 7.514 1.00 83.94 80 LEU A C 1
ATOM 581 O O . LEU A 1 80 ? 4.937 -28.438 6.316 1.00 83.94 80 LEU A O 1
ATOM 585 N N . ARG A 1 81 ? 5.534 -28.112 8.460 1.00 77.38 81 ARG A N 1
ATOM 586 C CA . ARG A 1 81 ? 6.758 -27.344 8.159 1.00 77.38 81 ARG A CA 1
ATOM 587 C C . ARG A 1 81 ? 7.751 -28.134 7.309 1.00 77.38 81 ARG A C 1
ATOM 589 O O . ARG A 1 81 ? 8.318 -27.609 6.357 1.00 77.38 81 ARG A O 1
ATOM 596 N N . PHE A 1 82 ? 7.944 -29.416 7.628 1.00 75.44 82 PHE A N 1
ATOM 597 C CA . PHE A 1 82 ? 8.821 -30.283 6.841 1.00 75.44 82 PHE A CA 1
ATOM 598 C C . PHE A 1 82 ? 8.278 -30.521 5.426 1.00 75.44 82 PHE A C 1
ATOM 600 O O . PHE A 1 82 ? 9.033 -30.436 4.460 1.00 75.44 82 PHE A O 1
ATOM 607 N N . ALA A 1 83 ? 6.972 -30.770 5.297 1.00 76.75 83 ALA A N 1
ATOM 608 C CA . ALA A 1 83 ? 6.319 -30.957 4.004 1.00 76.75 83 ALA A CA 1
ATOM 609 C C . ALA A 1 83 ? 6.416 -29.713 3.098 1.00 76.75 83 ALA A C 1
ATOM 611 O O . ALA A 1 83 ? 6.426 -29.868 1.877 1.00 76.75 83 ALA A O 1
ATOM 612 N N . ASN A 1 84 ? 6.524 -28.511 3.681 1.00 70.56 84 ASN A N 1
ATOM 613 C CA . ASN A 1 84 ? 6.626 -27.240 2.954 1.00 70.56 84 ASN A CA 1
ATOM 614 C C . ASN A 1 84 ? 8.062 -26.828 2.575 1.00 70.56 84 ASN A C 1
ATOM 616 O O . ASN A 1 84 ? 8.251 -25.862 1.844 1.00 70.56 84 ASN A O 1
ATOM 620 N N . GLY A 1 85 ? 9.083 -27.557 3.040 1.00 63.06 85 GLY A N 1
ATOM 621 C CA . GLY A 1 85 ? 10.484 -27.294 2.687 1.00 63.06 85 GLY A CA 1
ATOM 622 C C . GLY A 1 85 ? 11.256 -26.358 3.626 1.00 63.06 85 GLY A C 1
ATOM 623 O O . GLY A 1 85 ? 12.418 -26.080 3.347 1.00 63.06 85 GLY A O 1
ATOM 624 N N . ASP A 1 86 ? 10.683 -25.950 4.764 1.00 54.38 86 ASP A N 1
ATOM 625 C CA . ASP A 1 86 ? 11.329 -25.043 5.739 1.00 54.38 86 ASP A CA 1
ATOM 626 C C . ASP A 1 86 ? 12.405 -25.714 6.618 1.00 54.38 86 ASP A C 1
ATOM 628 O O . ASP A 1 86 ? 13.037 -25.074 7.459 1.00 54.38 86 ASP A O 1
ATOM 632 N N . PHE A 1 87 ? 12.630 -27.018 6.450 1.00 48.84 87 PHE A N 1
ATOM 633 C CA . PHE A 1 87 ? 13.640 -27.779 7.185 1.00 48.84 87 PHE A CA 1
ATOM 634 C C . PHE A 1 87 ? 14.738 -28.248 6.216 1.00 48.84 87 PHE A C 1
ATOM 636 O O . PHE A 1 87 ? 14.585 -29.278 5.559 1.00 48.84 87 PHE A O 1
ATOM 643 N N . SER A 1 88 ? 15.852 -27.511 6.123 1.00 43.38 88 SER A N 1
ATOM 644 C CA . SER A 1 88 ? 17.081 -28.006 5.488 1.00 43.38 88 SER A CA 1
ATOM 645 C C . SER A 1 88 ? 17.927 -28.740 6.533 1.00 43.38 88 SER A C 1
ATOM 647 O O . SER A 1 88 ? 18.161 -28.238 7.631 1.00 43.38 88 SER A O 1
ATOM 649 N N . TYR A 1 89 ? 18.331 -29.976 6.229 1.00 39.97 89 TYR A N 1
ATOM 650 C CA . TYR A 1 89 ? 19.100 -30.800 7.169 1.00 39.97 89 TYR A CA 1
ATOM 651 C C . TYR A 1 89 ? 20.617 -30.602 7.036 1.00 39.97 89 TYR A C 1
ATOM 653 O O . TYR A 1 89 ? 21.335 -30.905 7.978 1.00 39.97 89 TYR A O 1
ATOM 661 N N . ASP A 1 90 ? 21.097 -30.016 5.935 1.00 40.19 90 ASP A N 1
ATOM 662 C CA . ASP A 1 90 ? 22.521 -29.775 5.696 1.00 40.19 90 ASP A CA 1
ATOM 663 C C . ASP A 1 90 ? 22.734 -28.447 4.961 1.00 40.19 90 ASP A C 1
ATOM 665 O O . ASP A 1 90 ? 22.112 -28.193 3.928 1.00 40.19 90 ASP A O 1
ATOM 669 N N . SER A 1 91 ? 23.680 -27.633 5.440 1.00 40.97 91 SER A N 1
ATOM 670 C CA . SER A 1 91 ? 24.145 -26.403 4.776 1.00 40.97 91 SER A CA 1
ATOM 671 C C . SER A 1 91 ? 24.865 -26.653 3.440 1.00 40.97 91 SER A C 1
ATOM 673 O O . SER A 1 91 ? 25.359 -25.710 2.831 1.00 40.97 91 SER A O 1
ATOM 675 N N . GLU A 1 92 ? 24.944 -27.906 2.982 1.00 38.09 92 GLU A N 1
ATOM 676 C CA . GLU A 1 92 ? 25.644 -28.313 1.757 1.00 38.09 92 GLU A CA 1
ATOM 677 C C . GLU A 1 92 ? 24.804 -29.193 0.808 1.00 38.09 92 GLU A C 1
ATOM 679 O O . GLU A 1 92 ? 25.284 -29.543 -0.270 1.00 38.09 92 GLU A O 1
ATOM 684 N N . SER A 1 93 ? 23.544 -29.527 1.129 1.00 39.44 93 SER A N 1
ATOM 685 C CA . SER A 1 93 ? 22.687 -30.302 0.212 1.00 39.44 93 SER A CA 1
ATOM 686 C C . SER A 1 93 ? 21.743 -29.388 -0.579 1.00 39.44 93 SER A C 1
ATOM 688 O O . SER A 1 93 ? 20.841 -28.761 -0.028 1.00 39.44 93 SER A O 1
ATOM 690 N N . THR A 1 94 ? 21.924 -29.344 -1.899 1.00 35.56 94 THR A N 1
ATOM 691 C CA . THR A 1 94 ? 21.072 -28.647 -2.883 1.00 35.56 94 THR A CA 1
ATOM 692 C C . THR A 1 94 ? 19.859 -29.482 -3.315 1.00 35.56 94 THR A C 1
ATOM 694 O O . THR A 1 94 ? 19.355 -29.343 -4.429 1.00 35.56 94 THR A O 1
ATOM 697 N N . THR A 1 95 ? 19.362 -30.369 -2.453 1.00 39.44 95 THR A N 1
ATOM 698 C CA . THR A 1 95 ? 18.145 -31.140 -2.726 1.00 39.44 95 THR A CA 1
ATOM 699 C C . THR A 1 95 ? 16.964 -30.522 -1.994 1.00 39.44 95 THR A C 1
ATOM 701 O O . THR A 1 95 ? 16.809 -30.697 -0.790 1.00 39.44 95 THR A O 1
ATOM 704 N N . SER A 1 96 ? 16.129 -29.796 -2.741 1.00 45.31 96 SER A N 1
ATOM 705 C CA . SER A 1 96 ? 14.805 -29.339 -2.313 1.00 45.31 96 SER A CA 1
ATOM 706 C C . SER A 1 96 ? 14.000 -30.511 -1.742 1.00 45.31 96 SER A C 1
ATOM 708 O O . SER A 1 96 ? 13.832 -31.519 -2.437 1.00 45.31 96 SER A O 1
ATOM 710 N N . SER A 1 97 ? 13.499 -30.387 -0.510 1.00 52.81 97 SER A N 1
ATOM 711 C CA . SER A 1 97 ? 12.601 -31.379 0.089 1.00 52.81 97 SER A CA 1
ATOM 712 C C . SER A 1 97 ? 11.430 -31.667 -0.862 1.00 52.81 97 SER A C 1
ATOM 714 O O . SER A 1 97 ? 10.837 -30.725 -1.396 1.00 52.81 97 SER A O 1
ATOM 716 N N . PRO A 1 98 ? 11.088 -32.938 -1.132 1.00 54.34 98 PRO A N 1
ATOM 717 C CA . PRO A 1 98 ? 9.972 -33.253 -2.010 1.00 54.34 98 PRO A CA 1
ATOM 718 C C . PRO A 1 98 ? 8.673 -32.853 -1.308 1.00 54.34 98 PRO A C 1
ATOM 720 O O . PRO A 1 98 ? 8.330 -33.433 -0.281 1.00 54.34 98 PRO A O 1
ATOM 723 N N . GLY A 1 99 ? 7.947 -31.870 -1.844 1.00 65.38 99 GLY A N 1
ATOM 724 C CA . GLY A 1 99 ? 6.610 -31.543 -1.350 1.00 65.38 99 GLY A CA 1
ATOM 725 C C . GLY A 1 99 ? 5.713 -32.781 -1.431 1.00 65.38 99 GLY A C 1
ATOM 726 O O . GLY A 1 99 ? 5.507 -33.328 -2.516 1.00 65.38 99 GLY A O 1
ATOM 727 N N . PHE A 1 100 ? 5.202 -33.249 -0.293 1.00 79.06 100 PHE A N 1
ATOM 728 C CA . PHE A 1 100 ? 4.293 -34.394 -0.217 1.00 79.06 100 PHE A CA 1
ATOM 729 C C . PHE A 1 100 ? 2.961 -33.987 0.415 1.00 79.06 100 PHE A C 1
ATOM 731 O O . PHE A 1 100 ? 2.889 -33.100 1.263 1.00 79.06 100 PHE A O 1
ATOM 738 N N . LYS A 1 101 ? 1.873 -34.640 -0.008 1.00 85.31 101 LYS A N 1
ATOM 739 C CA . LYS A 1 101 ? 0.523 -34.329 0.476 1.00 85.31 101 LYS A CA 1
ATOM 740 C C . LYS A 1 101 ? 0.374 -34.749 1.939 1.00 85.31 101 LYS A C 1
ATOM 742 O O . LYS A 1 101 ? 0.720 -35.873 2.294 1.00 85.31 101 LYS A O 1
ATOM 747 N N . VAL A 1 102 ? -0.215 -33.884 2.759 1.00 89.81 102 VAL A N 1
ATOM 748 C CA . VAL A 1 102 ? -0.637 -34.212 4.126 1.00 89.81 102 VAL A CA 1
ATOM 749 C C . VAL A 1 102 ? -2.159 -34.133 4.199 1.00 89.81 102 VAL A C 1
ATOM 751 O O . VAL A 1 102 ? -2.744 -33.158 3.733 1.00 89.81 102 VAL A O 1
ATOM 754 N N . ALA A 1 103 ? -2.818 -35.154 4.750 1.00 91.62 103 ALA A N 1
ATOM 755 C CA . ALA A 1 103 ? -4.273 -35.156 4.931 1.00 91.62 103 ALA A CA 1
ATOM 756 C C . ALA A 1 103 ? -4.647 -35.525 6.367 1.00 91.62 103 ALA A C 1
ATOM 758 O O . ALA A 1 103 ? -4.246 -36.574 6.867 1.00 91.62 103 ALA A O 1
ATOM 759 N N . ALA A 1 104 ? -5.442 -34.683 7.027 1.00 92.75 104 ALA A N 1
ATOM 760 C CA . ALA A 1 104 ? -6.015 -35.011 8.326 1.00 92.75 104 ALA A CA 1
ATOM 761 C C . ALA A 1 104 ? -7.167 -36.008 8.160 1.00 92.75 104 ALA A C 1
ATOM 763 O O . ALA A 1 104 ? -8.082 -35.808 7.359 1.00 92.75 104 ALA A O 1
ATOM 764 N N . ARG A 1 105 ? -7.141 -37.079 8.951 1.00 93.94 105 ARG A N 1
ATOM 765 C CA . ARG A 1 105 ? -8.155 -38.129 8.946 1.00 93.94 105 ARG A CA 1
ATOM 766 C C . ARG A 1 105 ? -8.744 -38.293 10.341 1.00 93.94 105 ARG A C 1
ATOM 768 O O . ARG A 1 105 ? -8.048 -38.650 11.288 1.00 93.94 105 ARG A O 1
ATOM 775 N N . GLY A 1 106 ? -10.045 -38.021 10.442 1.00 92.19 106 GLY A N 1
ATOM 776 C CA . GLY A 1 106 ? -10.874 -38.367 11.596 1.00 92.19 106 GLY A CA 1
ATOM 777 C C . GLY A 1 106 ? -11.291 -39.838 11.552 1.00 92.19 106 GLY A C 1
ATOM 778 O O . GLY A 1 106 ? -10.449 -40.726 11.489 1.00 92.19 106 GLY A O 1
ATOM 779 N N . GLN A 1 107 ? -12.599 -40.099 11.499 1.00 91.12 107 GLN A N 1
ATOM 780 C CA . GLN A 1 107 ? -13.158 -41.461 11.415 1.00 91.12 107 GLN A CA 1
ATOM 781 C C . GLN A 1 107 ? -13.204 -42.048 9.988 1.00 91.12 107 GLN A C 1
ATOM 783 O O . GLN A 1 107 ? -13.749 -43.124 9.775 1.00 91.12 107 GLN A O 1
ATOM 788 N N . GLY A 1 108 ? -12.664 -41.346 8.983 1.00 89.31 108 GLY A N 1
ATOM 789 C CA . GLY A 1 108 ? -12.634 -41.846 7.600 1.00 89.31 108 GLY A CA 1
ATOM 790 C C . GLY A 1 108 ? -14.002 -41.921 6.910 1.00 89.31 108 GLY A C 1
ATOM 791 O O . GLY A 1 108 ? -14.150 -42.646 5.933 1.00 89.31 108 GLY A O 1
ATOM 792 N N . HIS A 1 109 ? -14.999 -41.162 7.380 1.00 90.62 109 HIS A N 1
ATOM 793 C CA . HIS A 1 109 ? -16.376 -41.194 6.863 1.00 90.62 109 HIS A CA 1
ATOM 794 C C . HIS A 1 109 ? -16.599 -40.385 5.563 1.00 90.62 109 HIS A C 1
ATOM 796 O O . HIS A 1 109 ? -17.723 -40.017 5.212 1.00 90.62 109 HIS A O 1
ATOM 802 N N . SER A 1 110 ? -15.508 -40.083 4.861 1.00 88.62 110 SER A N 1
ATOM 803 C CA . SER A 1 110 ? -15.502 -39.493 3.522 1.00 88.62 110 SER A CA 1
ATOM 804 C C . SER A 1 110 ? -16.073 -40.473 2.486 1.00 88.62 110 SER A C 1
ATOM 806 O O . SER A 1 110 ? -16.192 -41.667 2.759 1.00 88.62 110 SER A O 1
ATOM 808 N N . LEU A 1 111 ? -16.466 -39.966 1.311 1.00 82.00 111 LEU A N 1
ATOM 809 C CA . LEU A 1 111 ? -17.115 -40.776 0.265 1.00 82.00 111 LEU A CA 1
ATOM 810 C C . LEU A 1 111 ? -16.253 -40.992 -0.990 1.00 82.00 111 LEU A C 1
ATOM 812 O O . LEU A 1 111 ? -16.600 -41.827 -1.826 1.00 82.00 111 LEU A O 1
ATOM 816 N N . ARG A 1 112 ? -15.230 -40.156 -1.198 1.00 87.19 112 ARG A N 1
ATOM 817 C CA . ARG A 1 112 ? -14.433 -40.066 -2.431 1.00 87.19 112 ARG A CA 1
ATOM 818 C C . ARG A 1 112 ? -12.994 -39.605 -2.160 1.00 87.19 112 ARG A C 1
ATOM 820 O O . ARG A 1 112 ? -12.486 -38.730 -2.858 1.00 87.19 112 ARG A O 1
ATOM 827 N N . GLY A 1 113 ? -12.357 -40.125 -1.118 1.00 83.62 113 GLY A N 1
ATOM 828 C CA . GLY A 1 113 ? -10.930 -39.921 -0.860 1.00 83.62 113 GLY A CA 1
ATOM 829 C C . GLY A 1 113 ? -10.561 -38.538 -0.317 1.00 83.62 113 GLY A C 1
ATOM 830 O O . GLY A 1 113 ? -9.393 -38.158 -0.335 1.00 83.62 113 GLY A O 1
ATOM 831 N N . GLN A 1 114 ? -11.518 -37.757 0.204 1.00 90.00 114 GLN A N 1
ATOM 832 C CA . GLN A 1 114 ? -11.231 -36.409 0.728 1.00 90.00 114 GLN A CA 1
ATOM 833 C C . GLN A 1 114 ? -10.203 -36.406 1.875 1.00 90.00 114 GLN A C 1
ATOM 835 O O . GLN A 1 114 ? -9.501 -35.419 2.065 1.00 90.00 114 GLN A O 1
ATOM 840 N N . ALA A 1 115 ? -10.110 -37.507 2.629 1.00 88.62 115 ALA A N 1
ATOM 841 C CA . ALA A 1 115 ? -9.158 -37.682 3.729 1.00 88.62 115 ALA A CA 1
ATOM 842 C C . ALA A 1 115 ? -7.922 -38.521 3.335 1.00 88.62 115 ALA A C 1
ATOM 844 O O . ALA A 1 115 ? -7.205 -38.998 4.215 1.00 88.62 115 ALA A O 1
ATOM 845 N N . SER A 1 116 ? -7.692 -38.734 2.035 1.00 87.56 116 SER A N 1
ATOM 846 C CA . SER A 1 116 ? -6.594 -39.551 1.508 1.00 87.56 116 SER A CA 1
ATOM 847 C C . SER A 1 116 ? -5.397 -38.693 1.091 1.00 87.56 116 SER A C 1
ATOM 849 O O . SER A 1 116 ? -5.547 -37.596 0.540 1.00 87.56 116 SER A O 1
ATOM 851 N N . ALA A 1 117 ? -4.187 -39.205 1.319 1.00 89.50 117 ALA A N 1
ATOM 852 C CA . ALA A 1 117 ? -2.935 -38.589 0.880 1.00 89.50 117 ALA A CA 1
ATOM 853 C C . ALA A 1 117 ? -2.101 -39.587 0.056 1.00 89.50 117 ALA A C 1
ATOM 855 O O . ALA A 1 117 ? -1.152 -40.154 0.595 1.00 89.50 117 ALA A O 1
ATOM 856 N N . PRO A 1 118 ? -2.442 -39.832 -1.226 1.00 87.19 118 PRO A N 1
ATOM 857 C CA . PRO A 1 118 ? -1.739 -40.801 -2.066 1.00 87.19 118 PRO A CA 1
ATOM 858 C C . PRO A 1 118 ? -0.250 -40.464 -2.159 1.00 87.19 118 PRO A C 1
ATOM 860 O O . PRO A 1 118 ? 0.119 -39.356 -2.548 1.00 87.19 118 PRO A O 1
ATOM 863 N N . GLY A 1 119 ? 0.601 -41.409 -1.751 1.00 81.31 119 GLY A N 1
ATOM 864 C CA . GLY A 1 119 ? 2.056 -41.223 -1.698 1.00 81.31 119 GLY A CA 1
ATOM 865 C C . GLY A 1 119 ? 2.555 -40.192 -0.675 1.00 81.31 119 GLY A C 1
ATOM 866 O O . GLY A 1 119 ? 3.740 -39.878 -0.670 1.00 81.31 119 GLY A O 1
ATOM 867 N N . GLY A 1 120 ? 1.671 -39.655 0.170 1.00 88.69 120 GLY A N 1
ATOM 868 C CA . GLY A 1 120 ? 1.971 -38.661 1.198 1.00 88.69 120 GLY A CA 1
ATOM 869 C C . GLY A 1 120 ? 1.763 -39.198 2.615 1.00 88.69 120 GLY A C 1
ATOM 870 O O . GLY A 1 120 ? 1.893 -40.399 2.857 1.00 88.69 120 GLY A O 1
ATOM 871 N N . VAL A 1 121 ? 1.426 -38.314 3.557 1.00 90.25 121 VAL A N 1
ATOM 872 C CA . VAL A 1 121 ? 1.219 -38.665 4.971 1.00 90.25 121 VAL A CA 1
ATOM 873 C C . VAL A 1 121 ? -0.223 -38.405 5.396 1.00 90.25 121 VAL A C 1
ATOM 875 O O . VAL A 1 121 ? -0.723 -37.284 5.311 1.00 90.25 121 VAL A O 1
ATOM 878 N N . VAL A 1 122 ? -0.897 -39.434 5.907 1.00 93.75 122 VAL A N 1
ATOM 879 C CA . VAL A 1 122 ? -2.216 -39.286 6.542 1.00 93.75 122 VAL A CA 1
ATOM 880 C C . VAL A 1 122 ? -2.032 -39.072 8.042 1.00 93.75 122 VAL A C 1
ATOM 882 O O . VAL A 1 122 ? -1.401 -39.881 8.711 1.00 93.75 122 VAL A O 1
ATOM 885 N N . VAL A 1 123 ? -2.598 -38.003 8.596 1.00 94.25 123 VAL A N 1
ATOM 886 C CA . VAL A 1 123 ? -2.567 -37.712 10.035 1.00 94.25 123 VAL A CA 1
ATOM 887 C C . VAL A 1 123 ? -3.806 -38.306 10.692 1.00 94.25 123 VAL A C 1
ATOM 889 O O . VAL A 1 123 ? -4.920 -37.829 10.479 1.00 94.25 123 VAL A O 1
ATOM 892 N N . ASN A 1 124 ? -3.625 -39.341 11.507 1.00 93.81 124 ASN A N 1
ATOM 893 C CA . ASN A 1 124 ? -4.702 -39.959 12.265 1.00 93.81 124 ASN A CA 1
ATOM 894 C C . ASN A 1 124 ? -5.062 -39.099 13.487 1.00 93.81 124 ASN A C 1
ATOM 896 O O . ASN A 1 124 ? -4.484 -39.235 14.567 1.00 93.81 124 ASN A O 1
ATOM 900 N N . MET A 1 125 ? -6.059 -38.230 13.327 1.00 92.88 125 MET A N 1
ATOM 901 C CA . MET A 1 125 ? -6.474 -37.276 14.359 1.00 92.88 125 MET A CA 1
ATOM 902 C C . MET A 1 125 ? -7.059 -37.962 15.600 1.00 92.88 125 MET A C 1
ATOM 904 O O . MET A 1 125 ? -7.040 -37.377 16.681 1.00 92.88 125 MET A O 1
ATOM 908 N N . THR A 1 126 ? -7.520 -39.215 15.496 1.00 90.38 126 THR A N 1
ATOM 909 C CA . THR A 1 126 ? -8.029 -39.969 16.659 1.00 90.38 126 THR A CA 1
ATOM 910 C C . THR A 1 126 ? -6.942 -40.253 17.699 1.00 90.38 126 THR A C 1
ATOM 912 O O . THR A 1 126 ? -7.247 -40.391 18.883 1.00 90.38 126 THR A O 1
ATOM 915 N N . CYS A 1 127 ? -5.667 -40.290 17.290 1.00 89.50 127 CYS A N 1
ATOM 916 C CA . CYS A 1 127 ? -4.540 -40.404 18.214 1.00 89.50 127 CYS A CA 1
ATOM 917 C C . CYS A 1 127 ? -4.446 -39.185 19.136 1.00 89.50 127 CYS A C 1
ATOM 919 O O . CYS A 1 127 ? -4.292 -39.350 20.343 1.00 89.50 127 CYS A O 1
ATOM 921 N N . LEU A 1 128 ? -4.654 -37.986 18.582 1.00 84.38 128 LEU A N 1
ATOM 922 C CA . LEU A 1 128 ? -4.597 -36.731 19.326 1.00 84.38 128 LEU A CA 1
ATOM 923 C C . LEU A 1 128 ? -5.691 -36.648 20.396 1.00 84.38 128 LEU A C 1
ATOM 925 O O . LEU A 1 128 ? -5.447 -36.157 21.491 1.00 84.38 128 LEU A O 1
ATOM 929 N N . ALA A 1 129 ? -6.885 -37.172 20.103 1.00 86.00 129 ALA A N 1
ATOM 930 C CA . ALA A 1 129 ? -7.960 -37.271 21.087 1.00 86.00 129 ALA A CA 1
ATOM 931 C C . ALA A 1 129 ? -7.601 -38.238 22.230 1.00 86.00 129 ALA A C 1
ATOM 933 O O . ALA A 1 129 ? -7.819 -37.922 23.395 1.00 86.00 129 ALA A O 1
ATOM 934 N N . LYS A 1 130 ? -6.983 -39.387 21.924 1.00 85.50 130 LYS A N 1
ATOM 935 C CA . LYS A 1 130 ? -6.571 -40.379 22.936 1.00 85.50 130 LYS A CA 1
ATOM 936 C C . LYS A 1 130 ? -5.469 -39.877 23.868 1.00 85.50 130 LYS A C 1
ATOM 938 O O . LYS A 1 130 ? -5.402 -40.319 25.011 1.00 85.50 130 LYS A O 1
ATOM 943 N N . THR A 1 131 ? -4.587 -39.006 23.383 1.00 81.69 131 THR A N 1
ATOM 944 C CA . THR A 1 131 ? -3.455 -38.473 24.157 1.00 81.69 131 THR A CA 1
ATOM 945 C C . THR A 1 131 ? -3.711 -37.083 24.738 1.00 81.69 131 THR A C 1
ATOM 947 O O . THR A 1 131 ? -2.844 -36.562 25.445 1.00 81.69 131 THR A O 1
ATOM 950 N N . ALA A 1 132 ? -4.877 -36.486 24.464 1.00 78.12 132 ALA A N 1
ATOM 951 C CA . ALA A 1 132 ? -5.248 -35.158 24.937 1.00 78.12 132 ALA A CA 1
ATOM 952 C C . ALA A 1 132 ? -5.231 -35.076 26.471 1.00 78.12 132 ALA A C 1
ATOM 954 O O . ALA A 1 132 ? -5.727 -35.961 27.171 1.00 78.12 132 ALA A O 1
ATOM 955 N N . LYS A 1 133 ? -4.671 -33.980 26.993 1.00 71.88 133 LYS A N 1
ATOM 956 C CA . LYS A 1 133 ? -4.629 -33.664 28.426 1.00 71.88 133 LYS A CA 1
ATOM 957 C C . LYS A 1 133 ? -5.368 -32.343 28.666 1.00 71.88 133 LYS A C 1
ATOM 959 O O . LYS A 1 133 ? -5.078 -31.395 27.945 1.00 71.88 133 LYS A O 1
ATOM 964 N N . PRO A 1 134 ? -6.256 -32.246 29.673 1.00 74.00 134 PRO A N 1
ATOM 965 C CA . PRO A 1 134 ? -6.589 -33.280 30.659 1.00 74.00 134 PRO A CA 1
ATOM 966 C C . PRO A 1 134 ? -7.503 -34.400 30.123 1.00 74.00 134 PRO A C 1
ATOM 968 O O . PRO A 1 134 ? -7.475 -35.493 30.681 1.00 74.00 134 PRO A O 1
ATOM 971 N N . ALA A 1 135 ? -8.268 -34.159 29.053 1.00 83.44 135 ALA A N 1
ATOM 972 C CA . ALA A 1 135 ? -9.102 -35.150 28.367 1.00 83.44 135 ALA A CA 1
ATOM 973 C C . ALA A 1 135 ? -9.401 -34.706 26.922 1.00 83.44 135 ALA A C 1
ATOM 975 O O . ALA A 1 135 ? -9.152 -33.558 26.563 1.00 83.44 135 ALA A O 1
ATOM 976 N N . ALA A 1 136 ? -9.972 -35.600 26.108 1.00 86.25 136 ALA A N 1
ATOM 977 C CA . ALA A 1 136 ? -10.417 -35.291 24.743 1.00 86.25 136 ALA A CA 1
ATOM 978 C C . ALA A 1 136 ? -11.591 -34.299 24.690 1.00 86.25 136 ALA A C 1
ATOM 980 O O . ALA A 1 136 ? -11.753 -33.601 23.693 1.00 86.25 136 ALA A O 1
ATOM 981 N N . VAL A 1 137 ? -12.414 -34.275 25.741 1.00 91.12 137 VAL A N 1
ATOM 982 C CA . VAL A 1 137 ? -13.564 -33.382 25.899 1.00 91.12 137 VAL A CA 1
ATOM 983 C C . VAL A 1 137 ? -13.546 -32.830 27.317 1.00 91.12 137 VAL A C 1
ATOM 985 O O . VAL A 1 137 ? -13.576 -33.597 28.283 1.00 91.12 137 VAL A O 1
ATOM 988 N N . VAL A 1 138 ? -13.518 -31.509 27.448 1.00 91.56 138 VAL A N 1
ATOM 989 C CA . VAL A 1 138 ? -13.544 -30.802 28.728 1.00 91.56 138 VAL A CA 1
ATOM 990 C C . VAL A 1 138 ? -14.724 -29.843 28.714 1.00 91.56 138 VAL A C 1
ATOM 992 O O . VAL A 1 138 ? -14.709 -28.827 28.034 1.00 91.56 138 VAL A O 1
ATOM 995 N N . VAL A 1 139 ? -15.775 -30.180 29.457 1.00 88.62 139 VAL A N 1
ATOM 996 C CA . VAL A 1 139 ? -16.948 -29.308 29.605 1.00 88.62 139 VAL A CA 1
ATOM 997 C C . VAL A 1 139 ? -16.632 -28.213 30.621 1.00 88.62 139 VAL A C 1
ATOM 999 O O . VAL A 1 139 ? -16.118 -28.517 31.706 1.00 88.62 139 VAL A O 1
ATOM 1002 N N . SER A 1 140 ? -16.959 -26.965 30.282 1.00 88.69 140 SER A N 1
ATOM 1003 C CA . SER A 1 140 ? -16.733 -25.799 31.133 1.00 88.69 140 SER A CA 1
ATOM 1004 C C . SER A 1 140 ? -17.427 -25.951 32.494 1.00 88.69 140 SER A C 1
ATOM 1006 O O . SER A 1 140 ? -18.420 -26.671 32.646 1.00 88.69 140 SER A O 1
ATOM 1008 N N . ALA A 1 141 ? -16.895 -25.295 33.530 1.00 84.94 141 ALA A N 1
ATOM 1009 C CA . ALA A 1 141 ? -17.404 -25.450 34.897 1.00 84.94 141 ALA A CA 1
ATOM 1010 C C . ALA A 1 141 ? -18.870 -25.001 35.049 1.00 84.94 141 ALA A C 1
ATOM 1012 O O . ALA A 1 141 ? -19.613 -25.592 35.833 1.00 84.94 141 ALA A O 1
ATOM 1013 N N . ASP A 1 142 ? -19.272 -23.992 34.281 1.00 83.75 142 ASP A N 1
ATOM 1014 C CA . ASP A 1 142 ? -20.626 -23.443 34.191 1.00 83.75 142 ASP A CA 1
ATOM 1015 C C . ASP A 1 142 ? -21.525 -24.184 33.178 1.00 83.75 142 ASP A C 1
ATOM 1017 O O . ASP A 1 142 ? -22.724 -23.916 33.117 1.00 83.75 142 ASP A O 1
ATOM 1021 N N . GLY A 1 143 ? -20.974 -25.133 32.410 1.00 80.81 143 GLY A N 1
ATOM 1022 C CA . GLY A 1 143 ? -21.704 -25.950 31.438 1.00 80.81 143 GLY A CA 1
ATOM 1023 C C . GLY A 1 143 ? -22.141 -25.206 30.172 1.00 80.81 143 GLY A C 1
ATOM 1024 O O . GLY A 1 143 ? -23.034 -25.685 29.473 1.00 80.81 143 GLY A O 1
ATOM 1025 N N . THR A 1 144 ? -21.559 -24.041 29.882 1.00 82.44 144 THR A N 1
ATOM 1026 C CA . THR A 1 144 ? -21.927 -23.204 28.730 1.00 82.44 144 THR A CA 1
ATOM 1027 C C . THR A 1 144 ? -21.215 -23.598 27.436 1.00 82.44 144 THR A C 1
ATOM 1029 O O . THR A 1 144 ? -21.787 -23.414 26.363 1.00 82.44 144 THR A O 1
ATOM 1032 N N . TYR A 1 145 ? -20.019 -24.187 27.514 1.00 87.94 145 TYR A N 1
ATOM 1033 C CA . TYR A 1 145 ? -19.264 -24.682 26.360 1.00 87.94 145 TYR A CA 1
ATOM 1034 C C . TYR A 1 145 ? -18.464 -25.949 26.704 1.00 87.94 145 TYR A C 1
ATOM 1036 O O . TYR A 1 145 ? -18.447 -26.418 27.846 1.00 87.94 145 TYR A O 1
ATOM 1044 N N . ALA A 1 146 ? -17.821 -26.543 25.699 1.00 84.69 146 ALA A N 1
ATOM 1045 C CA . ALA A 1 146 ? -16.882 -27.639 25.894 1.00 84.69 146 ALA A CA 1
ATOM 1046 C C . ALA A 1 146 ? -15.700 -27.518 24.929 1.00 84.69 146 ALA A C 1
ATOM 1048 O O . ALA A 1 146 ? -15.909 -27.356 23.725 1.00 84.69 146 ALA A O 1
ATOM 1049 N N . ASP A 1 147 ? -14.489 -27.674 25.456 1.00 90.50 147 ASP A N 1
ATOM 1050 C CA . ASP A 1 147 ? -13.267 -27.771 24.666 1.00 90.50 147 ASP A CA 1
ATOM 1051 C C . ASP A 1 147 ? -13.105 -29.208 24.194 1.00 90.50 147 ASP A C 1
ATOM 1053 O O . ASP A 1 147 ? -13.135 -30.154 24.991 1.00 90.50 147 ASP A O 1
ATOM 1057 N N . VAL A 1 148 ? -12.975 -29.389 22.882 1.00 91.25 148 VAL A N 1
ATOM 1058 C CA . VAL A 1 148 ? -12.988 -30.713 22.264 1.00 91.25 148 VAL A CA 1
ATOM 1059 C C . VAL A 1 148 ? -11.817 -30.876 21.310 1.00 91.25 148 VAL A C 1
ATOM 1061 O O . VAL A 1 148 ? -11.661 -30.124 20.351 1.00 91.25 148 VAL A O 1
ATOM 1064 N N . ALA A 1 149 ? -11.030 -31.930 21.516 1.00 90.81 149 ALA A N 1
ATOM 1065 C CA . ALA A 1 149 ? -10.002 -32.331 20.572 1.00 90.81 149 ALA A CA 1
ATOM 1066 C C . ALA A 1 149 ? -10.635 -32.659 19.210 1.00 90.81 149 ALA A C 1
ATOM 1068 O O . ALA A 1 149 ? -11.560 -33.464 19.120 1.00 90.81 149 ALA A O 1
ATOM 1069 N N . ALA A 1 150 ? -10.088 -32.116 18.119 1.00 89.94 150 ALA A N 1
ATOM 1070 C CA . ALA A 1 150 ? -10.649 -32.280 16.771 1.00 89.94 150 ALA A CA 1
ATOM 1071 C C . ALA A 1 150 ? -10.827 -33.751 16.325 1.00 89.94 150 ALA A C 1
ATOM 1073 O O . ALA A 1 150 ? -11.657 -34.054 15.464 1.00 89.94 150 ALA A O 1
ATOM 1074 N N . GLY A 1 151 ? -10.051 -34.677 16.897 1.00 91.50 151 GLY A N 1
ATOM 1075 C CA . GLY A 1 151 ? -10.164 -36.115 16.650 1.00 91.50 151 GLY A CA 1
ATOM 1076 C C . GLY A 1 151 ? -11.255 -36.848 17.439 1.00 91.50 151 GLY A C 1
ATOM 1077 O O . GLY A 1 151 ? -11.541 -37.996 17.099 1.00 91.50 151 GLY A O 1
ATOM 1078 N N . ALA A 1 152 ? -11.840 -36.223 18.467 1.00 94.56 152 ALA A N 1
ATOM 1079 C CA . ALA A 1 152 ? -12.868 -36.816 19.321 1.00 94.56 152 ALA A CA 1
ATOM 1080 C C . ALA A 1 152 ? -14.174 -37.018 18.549 1.00 94.56 152 ALA A C 1
ATOM 1082 O O . ALA A 1 152 ? -14.474 -36.266 17.616 1.00 94.56 152 ALA A O 1
ATOM 1083 N N . MET A 1 153 ? -14.953 -38.030 18.926 1.00 93.44 153 MET A N 1
ATOM 1084 C CA . MET A 1 153 ? -16.244 -38.320 18.297 1.00 93.44 153 MET A CA 1
ATOM 1085 C C . MET A 1 153 ? -17.385 -37.546 18.960 1.00 93.44 153 MET A C 1
ATOM 1087 O O . MET A 1 153 ? -17.389 -37.350 20.172 1.00 93.44 153 MET A O 1
ATOM 1091 N N . TRP A 1 154 ? -18.422 -37.186 18.198 1.00 92.94 154 TRP A N 1
ATOM 1092 C CA . TRP A 1 154 ? -19.607 -36.521 18.762 1.00 92.94 154 TRP A CA 1
ATOM 1093 C C . TRP A 1 154 ? -20.332 -37.354 19.830 1.00 92.94 154 TRP A C 1
ATOM 1095 O O . TRP A 1 154 ? -20.963 -36.775 20.713 1.00 92.94 154 TRP A O 1
ATOM 1105 N N . VAL A 1 155 ? -20.219 -38.688 19.795 1.00 91.88 155 VAL A N 1
ATOM 1106 C CA . VAL A 1 155 ? -20.718 -39.558 20.875 1.00 91.88 155 VAL A CA 1
ATOM 1107 C C . VAL A 1 155 ? -19.968 -39.328 22.193 1.00 91.88 155 VAL A C 1
ATOM 1109 O O . VAL A 1 155 ? -20.606 -39.214 23.234 1.00 91.88 155 VAL A O 1
ATOM 1112 N N . GLU A 1 156 ? -18.646 -39.145 22.149 1.00 90.50 156 GLU A N 1
ATOM 1113 C CA . GLU A 1 156 ? -17.818 -38.856 23.331 1.00 90.50 156 GLU A CA 1
ATOM 1114 C C . GLU A 1 156 ? -18.130 -37.456 23.880 1.00 90.50 156 GLU A C 1
ATOM 1116 O O . GLU A 1 156 ? -18.215 -37.255 25.091 1.00 90.50 156 GLU A O 1
ATOM 1121 N N . VAL A 1 157 ? -18.378 -36.489 22.985 1.00 93.12 157 VAL A N 1
ATOM 1122 C CA . VAL A 1 157 ? -18.829 -35.139 23.361 1.00 93.12 157 VAL A CA 1
ATOM 1123 C C . VAL A 1 157 ? -20.175 -35.190 24.075 1.00 93.12 157 VAL A C 1
ATOM 1125 O O . VAL A 1 157 ? -20.351 -34.549 25.110 1.00 93.12 157 VAL A O 1
ATOM 1128 N N . LEU A 1 158 ? -21.122 -35.964 23.543 1.00 90.81 158 LEU A N 1
ATOM 1129 C CA . LEU A 1 158 ? -22.438 -36.128 24.148 1.00 90.81 158 LEU A CA 1
ATOM 1130 C C . LEU A 1 158 ? -22.340 -36.791 25.527 1.00 90.81 158 LEU A C 1
ATOM 1132 O O . LEU A 1 158 ? -22.961 -36.307 26.468 1.00 90.81 158 LEU A O 1
ATOM 1136 N N . GLU A 1 159 ? -21.553 -37.857 25.672 1.00 90.38 159 GLU A N 1
ATOM 1137 C CA . GLU A 1 159 ? -21.344 -38.538 26.957 1.00 90.38 159 GLU A CA 1
ATOM 1138 C C . GLU A 1 159 ? -20.753 -37.596 28.017 1.00 90.38 159 GLU A C 1
ATOM 1140 O O . GLU A 1 159 ? -21.270 -37.519 29.136 1.00 90.38 159 GLU A O 1
ATOM 1145 N N . ALA A 1 160 ? -19.722 -36.823 27.659 1.00 88.81 160 ALA A N 1
ATOM 1146 C CA . ALA A 1 160 ? -19.097 -35.854 28.559 1.00 88.81 160 ALA A CA 1
ATOM 1147 C C . ALA A 1 160 ? -20.046 -34.706 28.944 1.00 88.81 160 ALA A C 1
ATOM 1149 O O . ALA A 1 160 ? -20.106 -34.312 30.111 1.00 88.81 160 ALA A O 1
ATOM 1150 N N . ALA A 1 161 ? -20.823 -34.193 27.986 1.00 84.94 161 ALA A N 1
ATOM 1151 C CA . ALA A 1 161 ? -21.825 -33.159 28.229 1.00 84.94 161 ALA A CA 1
ATOM 1152 C C . ALA A 1 161 ? -22.942 -33.662 29.160 1.00 84.94 161 ALA A C 1
ATOM 1154 O O . ALA A 1 161 ? -23.281 -33.000 30.146 1.00 84.94 161 ALA A O 1
ATOM 1155 N N . LEU A 1 162 ? -23.454 -34.874 28.921 1.00 88.31 162 LEU A N 1
ATOM 1156 C CA . LEU A 1 162 ? -24.500 -35.482 29.746 1.00 88.31 162 LEU A CA 1
ATOM 1157 C C . LEU A 1 162 ? -24.029 -35.751 31.178 1.00 88.31 162 LEU A C 1
ATOM 1159 O O . LEU A 1 162 ? -24.815 -35.575 32.109 1.00 88.31 162 LEU A O 1
ATOM 1163 N N . ALA A 1 163 ? -22.752 -36.089 31.385 1.00 87.06 163 ALA A N 1
ATOM 1164 C CA . ALA A 1 163 ? -22.170 -36.222 32.724 1.00 87.06 163 ALA A CA 1
ATOM 1165 C C . ALA A 1 163 ? -22.216 -34.909 33.537 1.00 87.06 163 ALA A C 1
ATOM 1167 O O . ALA A 1 163 ? -22.167 -34.941 34.767 1.00 87.06 163 ALA A O 1
ATOM 1168 N N . ARG A 1 164 ? -22.345 -33.759 32.862 1.00 85.19 164 ARG A N 1
ATOM 1169 C CA . ARG A 1 164 ? -22.539 -32.426 33.455 1.00 85.19 164 ARG A CA 1
ATOM 1170 C C . ARG A 1 164 ? -23.984 -31.917 33.357 1.00 85.19 164 ARG A C 1
ATOM 1172 O O . ARG A 1 164 ? -24.257 -30.802 33.785 1.00 85.19 164 ARG A O 1
ATOM 1179 N N . GLY A 1 165 ? -24.910 -32.718 32.827 1.00 86.56 165 GLY A N 1
ATOM 1180 C CA . GLY A 1 165 ? -26.317 -32.343 32.659 1.00 86.56 165 GLY A CA 1
ATOM 1181 C C . GLY A 1 165 ? -26.588 -31.373 31.503 1.00 86.56 165 GLY A C 1
ATOM 1182 O O . GLY A 1 165 ? -27.643 -30.743 31.485 1.00 86.56 165 GLY A O 1
ATOM 1183 N N . VAL A 1 166 ? -25.661 -31.250 30.548 1.00 90.31 166 VAL A N 1
ATOM 1184 C CA . VAL A 1 166 ? -25.767 -30.360 29.378 1.00 90.31 166 VAL A CA 1
ATOM 1185 C C . VAL A 1 166 ? -25.654 -31.152 28.069 1.00 90.31 166 VAL A C 1
ATOM 1187 O O . VAL A 1 166 ? -25.419 -32.360 28.076 1.00 90.31 166 VAL A O 1
ATOM 1190 N N . SER A 1 167 ? -25.877 -30.505 26.922 1.00 89.12 167 SER A N 1
ATOM 1191 C CA . SER A 1 167 ? -25.767 -31.142 25.603 1.00 89.12 167 SER A CA 1
ATOM 1192 C C . SER A 1 167 ? -25.475 -30.107 24.511 1.00 89.12 167 SER A C 1
ATOM 1194 O O . SER A 1 167 ? -26.029 -29.007 24.578 1.00 89.12 167 SER A O 1
ATOM 1196 N N . PRO A 1 168 ? -24.658 -30.437 23.491 1.00 88.00 168 PRO A N 1
ATOM 1197 C CA . PRO A 1 168 ? -24.581 -29.652 22.263 1.00 88.00 168 PRO A CA 1
ATOM 1198 C C . PRO A 1 168 ? -25.960 -29.405 21.632 1.00 88.00 168 PRO A C 1
ATOM 1200 O O . PRO A 1 168 ? -26.832 -30.271 21.637 1.00 88.00 168 PRO A O 1
ATOM 1203 N N . VAL A 1 169 ? -26.157 -28.224 21.046 1.00 83.94 169 VAL A N 1
ATOM 1204 C CA . VAL A 1 169 ? -27.466 -27.812 20.498 1.00 83.94 169 VAL A CA 1
ATOM 1205 C C . VAL A 1 169 ? -27.751 -28.346 19.089 1.00 83.94 169 VAL A C 1
ATOM 1207 O O . VAL A 1 169 ? -28.913 -28.430 18.686 1.00 83.94 169 VAL A O 1
ATOM 1210 N N . THR A 1 170 ? -26.709 -28.752 18.357 1.00 83.19 170 THR A N 1
ATOM 1211 C CA . THR A 1 170 ? -26.813 -29.299 16.998 1.00 83.19 170 THR A CA 1
ATOM 1212 C C . THR A 1 170 ? -25.970 -30.561 16.854 1.00 83.19 170 THR A C 1
ATOM 1214 O O . THR A 1 170 ? -24.785 -30.577 17.190 1.00 83.19 170 THR A O 1
ATOM 1217 N N . PHE A 1 171 ? -26.567 -31.605 16.278 1.00 85.00 171 PHE A N 1
ATOM 1218 C CA . PHE A 1 171 ? -25.900 -32.866 15.965 1.00 85.00 171 PHE A CA 1
ATOM 1219 C C . PHE A 1 171 ? -25.977 -33.172 14.472 1.00 85.00 171 PHE A C 1
ATOM 1221 O O . PHE A 1 171 ? -26.788 -32.610 13.739 1.00 85.00 171 PHE A O 1
ATOM 1228 N N . THR A 1 172 ? -25.131 -34.095 14.034 1.00 84.56 172 THR A N 1
ATOM 1229 C CA . THR A 1 172 ? -25.354 -34.855 12.804 1.00 84.56 172 THR A CA 1
ATOM 1230 C C . THR A 1 172 ? -26.222 -36.073 13.111 1.00 84.56 172 THR A C 1
ATOM 1232 O O . THR A 1 172 ? -26.315 -36.506 14.260 1.00 84.56 172 THR A O 1
ATOM 1235 N N . ASP A 1 173 ? -26.833 -36.664 12.086 1.00 80.81 173 ASP A N 1
ATOM 1236 C CA . ASP A 1 173 ? -27.672 -37.859 12.262 1.00 80.81 173 ASP A CA 1
ATOM 1237 C C . ASP A 1 173 ? -26.865 -39.102 12.710 1.00 80.81 173 ASP A C 1
ATOM 1239 O O . ASP A 1 173 ? -27.439 -40.081 13.184 1.00 80.81 173 ASP A O 1
ATOM 1243 N N . TYR A 1 174 ? -25.531 -39.066 12.592 1.00 84.69 174 TYR A N 1
ATOM 1244 C CA . TYR A 1 174 ? -24.619 -40.145 12.973 1.00 84.69 174 TYR A CA 1
ATOM 1245 C C . TYR A 1 174 ? -23.480 -39.630 13.867 1.00 84.69 174 TYR A C 1
ATOM 1247 O O . TYR A 1 174 ? -22.636 -38.852 13.432 1.00 84.69 174 TYR A O 1
ATOM 1255 N N . LEU A 1 175 ? -23.430 -40.090 15.122 1.00 89.19 175 LEU A N 1
ATOM 1256 C CA . LEU A 1 175 ? -22.554 -39.520 16.161 1.00 89.19 175 LEU A CA 1
ATOM 1257 C C . LEU A 1 175 ? -21.109 -40.049 16.170 1.00 89.19 175 LEU A C 1
ATOM 1259 O O . LEU A 1 175 ? -20.254 -39.472 16.840 1.00 89.19 175 LEU A O 1
ATOM 1263 N N . TYR A 1 176 ? -20.799 -41.106 15.417 1.00 92.38 176 TYR A N 1
ATOM 1264 C CA . TYR A 1 176 ? -19.431 -41.640 15.302 1.00 92.38 176 TYR A CA 1
ATOM 1265 C C . TYR A 1 176 ? -18.628 -40.917 14.208 1.00 92.38 176 TYR A C 1
ATOM 1267 O O . TYR A 1 176 ? -17.841 -41.516 13.478 1.00 92.38 176 TYR A O 1
ATOM 1275 N N . LEU A 1 177 ? -18.851 -39.610 14.077 1.00 90.25 177 LEU A N 1
ATOM 1276 C CA . LEU A 1 177 ? -18.051 -38.701 13.264 1.00 90.25 177 LEU A CA 1
ATOM 1277 C C . LEU A 1 177 ? -17.148 -37.892 14.192 1.00 90.25 177 LEU A C 1
ATOM 1279 O O . LEU A 1 177 ? -17.547 -37.570 15.312 1.00 90.25 177 LEU A O 1
ATOM 1283 N N . SER A 1 178 ? -15.946 -37.549 13.730 1.00 94.19 178 SER A N 1
ATOM 1284 C CA . SER A 1 178 ? -15.062 -36.684 14.510 1.00 94.19 178 SER A CA 1
ATOM 1285 C C . SER A 1 178 ? -15.510 -35.223 14.449 1.00 94.19 178 SER A C 1
ATOM 1287 O O . SER A 1 178 ? -16.011 -34.774 13.414 1.00 94.19 178 SER A O 1
ATOM 1289 N N . VAL A 1 179 ? -15.268 -34.464 15.521 1.00 94.25 179 VAL A N 1
ATOM 1290 C CA . VAL A 1 179 ? -15.605 -33.033 15.603 1.00 94.25 179 VAL A CA 1
ATOM 1291 C C . VAL A 1 179 ? -14.941 -32.236 14.484 1.00 94.25 179 VAL A C 1
ATOM 1293 O O . VAL A 1 179 ? -15.626 -31.571 13.713 1.00 94.25 179 VAL A O 1
ATOM 1296 N N . GLY A 1 180 ? -13.627 -32.379 14.297 1.00 90.44 180 GLY A N 1
ATOM 1297 C CA . GLY A 1 180 ? -12.915 -31.692 13.217 1.00 90.44 180 GLY A CA 1
ATOM 1298 C C . GLY A 1 180 ? -13.444 -32.061 11.828 1.00 90.44 180 GLY A C 1
ATOM 1299 O O . GLY A 1 180 ? -13.530 -31.209 10.954 1.00 90.44 180 GLY A O 1
ATOM 1300 N N . GLY A 1 181 ? -13.884 -33.309 11.631 1.00 87.62 181 GLY A N 1
ATOM 1301 C CA . GLY A 1 181 ? -14.388 -33.773 10.337 1.00 87.62 181 GLY A CA 1
ATOM 1302 C C . GLY A 1 181 ? -15.723 -33.136 9.951 1.00 87.62 181 GLY A C 1
ATOM 1303 O O . GLY A 1 181 ? -15.906 -32.729 8.801 1.00 87.62 181 GLY A O 1
ATOM 1304 N N . THR A 1 182 ? -16.661 -33.023 10.896 1.00 86.62 182 THR A N 1
ATOM 1305 C CA . THR A 1 182 ? -17.952 -32.380 10.616 1.00 86.62 182 THR A CA 1
ATOM 1306 C C . THR A 1 182 ? -17.821 -30.864 10.503 1.00 86.62 182 THR A C 1
ATOM 1308 O O . THR A 1 182 ? -18.477 -30.281 9.638 1.00 86.62 182 THR A O 1
ATOM 1311 N N . LEU A 1 183 ? -16.942 -30.239 11.298 1.00 87.31 183 LEU A N 1
ATOM 1312 C CA . LEU A 1 183 ? -16.678 -28.797 11.252 1.00 87.31 183 LEU A CA 1
ATOM 1313 C C . LEU A 1 183 ? -15.942 -28.356 9.980 1.00 87.31 183 LEU A C 1
ATOM 1315 O O . LEU A 1 183 ? -16.217 -27.274 9.475 1.00 87.31 183 LEU A O 1
ATOM 1319 N N . SER A 1 184 ? -15.104 -29.208 9.381 1.00 84.44 184 SER A N 1
ATOM 1320 C CA . SER A 1 184 ? -14.540 -28.959 8.042 1.00 84.44 184 SER A CA 1
ATOM 1321 C C . SER A 1 184 ? -15.567 -29.060 6.900 1.00 84.44 184 SER A C 1
ATOM 1323 O O . SER A 1 184 ? -15.207 -28.859 5.744 1.00 84.44 184 SER A O 1
ATOM 1325 N N . ASN A 1 185 ? -16.831 -29.387 7.197 1.00 81.12 185 ASN A N 1
ATOM 1326 C CA . ASN A 1 185 ? -17.924 -29.419 6.225 1.00 81.12 185 ASN A CA 1
ATOM 1327 C C . ASN A 1 185 ? -19.048 -28.443 6.612 1.00 81.12 185 ASN A C 1
ATOM 1329 O O . ASN A 1 185 ? -19.212 -27.402 5.987 1.00 81.12 185 ASN A O 1
ATOM 1333 N N . ALA A 1 186 ? -19.847 -28.811 7.617 1.00 70.88 186 ALA A N 1
ATOM 1334 C CA . ALA A 1 186 ? -20.928 -28.006 8.194 1.00 70.88 186 ALA A CA 1
ATOM 1335 C C . ALA A 1 186 ? -21.489 -28.673 9.461 1.00 70.88 186 ALA A C 1
ATOM 1337 O O . ALA A 1 186 ? -21.721 -28.010 10.469 1.00 70.88 186 ALA A O 1
ATOM 1338 N N . GLY A 1 187 ? -21.726 -29.989 9.392 1.00 74.56 187 GLY A N 1
ATOM 1339 C CA . GLY A 1 187 ? -22.385 -30.765 10.445 1.00 74.56 187 GLY A CA 1
ATOM 1340 C C . GLY A 1 187 ? -23.881 -30.457 10.531 1.00 74.56 187 GLY A C 1
ATOM 1341 O O . GLY A 1 187 ? -24.311 -29.626 11.327 1.00 74.56 187 GLY A O 1
ATOM 1342 N N . ILE A 1 188 ? -24.678 -31.102 9.678 1.00 69.25 188 ILE A N 1
ATOM 1343 C CA . ILE A 1 188 ? -26.122 -30.862 9.561 1.00 69.25 188 ILE A CA 1
ATOM 1344 C C . ILE A 1 188 ? -26.894 -32.061 10.115 1.00 69.25 188 ILE A C 1
ATOM 1346 O O . ILE A 1 188 ? -26.532 -33.207 9.857 1.00 69.25 188 ILE A O 1
ATOM 1350 N N . GLY A 1 189 ? -27.977 -31.767 10.827 1.00 77.25 189 GLY A N 1
ATOM 1351 C CA . GLY A 1 189 ? -28.967 -32.726 11.305 1.00 77.25 189 GLY A CA 1
ATOM 1352 C C . GLY A 1 189 ? -30.306 -32.037 11.568 1.00 77.25 189 GLY A C 1
ATOM 1353 O O . GLY A 1 189 ? -30.519 -30.878 11.195 1.00 77.25 189 GLY A O 1
ATOM 1354 N N . GLY A 1 190 ? -31.225 -32.737 12.230 1.00 72.50 190 GLY A N 1
ATOM 1355 C CA . GLY A 1 190 ? -32.601 -32.265 12.434 1.00 72.50 190 GLY A CA 1
ATOM 1356 C C . GLY A 1 190 ? -32.757 -30.950 13.217 1.00 72.50 190 GLY A C 1
ATOM 1357 O O . GLY A 1 190 ? -33.826 -30.348 13.168 1.00 72.50 190 GLY A O 1
ATOM 1358 N N . GLN A 1 191 ? -31.728 -30.477 13.929 1.00 80.56 191 GLN A N 1
ATOM 1359 C CA . GLN A 1 191 ? -31.785 -29.276 14.780 1.00 80.56 191 GLN A CA 1
ATOM 1360 C C . GLN A 1 191 ? -31.423 -27.975 14.042 1.00 80.56 191 GLN A C 1
ATOM 1362 O O . GLN A 1 191 ? -31.668 -26.878 14.553 1.00 80.56 191 GLN A O 1
ATOM 1367 N N . VAL A 1 192 ? -30.881 -28.076 12.822 1.00 66.69 192 VAL A N 1
ATOM 1368 C CA . VAL A 1 192 ? -30.285 -26.942 12.093 1.00 66.69 192 VAL A CA 1
ATOM 1369 C C . VAL A 1 192 ? -31.261 -25.796 11.840 1.00 66.69 192 VAL A C 1
ATOM 1371 O O . VAL A 1 192 ? -30.862 -24.638 11.865 1.00 66.69 192 VAL A O 1
ATOM 1374 N N . PHE A 1 193 ? -32.553 -26.078 11.670 1.00 55.53 193 PHE A N 1
ATOM 1375 C CA . PHE A 1 193 ? -33.561 -25.034 11.455 1.00 55.53 193 PHE A CA 1
ATOM 1376 C C . PHE A 1 193 ? -33.746 -24.078 12.649 1.00 55.53 193 PHE A C 1
ATOM 1378 O O . PHE A 1 193 ? -34.315 -23.004 12.474 1.00 55.53 193 PHE A O 1
ATOM 1385 N N . ARG A 1 194 ? -33.304 -24.462 13.858 1.00 54.84 194 ARG A N 1
ATOM 1386 C CA . ARG A 1 194 ? -33.383 -23.629 15.073 1.00 54.84 194 ARG A CA 1
ATOM 1387 C C . ARG A 1 194 ? -32.042 -23.051 15.483 1.00 54.84 194 ARG A C 1
ATOM 1389 O O . ARG A 1 194 ? -31.989 -21.897 15.890 1.00 54.84 194 ARG A O 1
ATOM 1396 N N . HIS A 1 195 ? -30.993 -23.864 15.406 1.00 61.34 195 HIS A N 1
ATOM 1397 C CA . HIS A 1 195 ? -29.689 -23.543 15.988 1.00 61.34 195 HIS A CA 1
ATOM 1398 C C . HIS A 1 195 ? -28.589 -23.378 14.933 1.00 61.34 195 HIS A C 1
ATOM 1400 O O . HIS A 1 195 ? -27.454 -23.073 15.271 1.00 61.34 195 HIS A O 1
ATOM 1406 N N . GLY A 1 196 ? -28.902 -23.555 13.647 1.00 65.38 196 GLY A N 1
ATOM 1407 C CA . GLY A 1 196 ? -27.898 -23.600 12.588 1.00 65.38 196 GLY A CA 1
ATOM 1408 C C . GLY A 1 196 ? -27.077 -24.900 12.602 1.00 65.38 196 GLY A C 1
ATOM 1409 O O . GLY A 1 196 ? -27.231 -25.727 13.506 1.00 65.38 196 GLY A O 1
ATOM 1410 N N . PRO A 1 197 ? -26.239 -25.128 11.574 1.00 63.97 197 PRO A N 1
ATOM 1411 C CA . PRO A 1 197 ? -25.314 -26.265 11.509 1.00 63.97 197 PRO A CA 1
ATOM 1412 C C . PRO A 1 197 ? -24.285 -26.237 12.650 1.00 63.97 197 PRO A C 1
ATOM 1414 O O . PRO A 1 197 ? -24.131 -25.227 13.334 1.00 63.97 197 PRO A O 1
ATOM 1417 N N . GLN A 1 198 ? -23.561 -27.337 12.869 1.00 76.56 198 GLN A N 1
ATOM 1418 C CA . GLN A 1 198 ? -22.538 -27.421 13.921 1.00 76.56 198 GLN A CA 1
ATOM 1419 C C . GLN A 1 198 ? -21.500 -26.300 13.807 1.00 76.56 198 GLN A C 1
ATOM 1421 O O . GLN A 1 198 ? -21.157 -25.712 14.824 1.00 76.56 198 GLN A O 1
ATOM 1426 N N . ILE A 1 199 ? -21.091 -25.923 12.588 1.00 69.12 199 ILE A N 1
ATOM 1427 C CA . ILE A 1 199 ? -20.179 -24.786 12.348 1.00 69.12 199 ILE A CA 1
ATOM 1428 C C . ILE A 1 199 ? -20.703 -23.434 12.863 1.00 69.12 199 ILE A C 1
ATOM 1430 O O . ILE A 1 199 ? -19.914 -22.524 13.081 1.00 69.12 199 ILE A O 1
ATOM 1434 N N . SER A 1 200 ? -22.014 -23.287 13.077 1.00 69.25 200 SER A N 1
ATOM 1435 C CA . SER A 1 200 ? -22.618 -22.083 13.668 1.00 69.25 200 SER A CA 1
ATOM 1436 C C . SER A 1 200 ? -22.637 -22.103 15.199 1.00 69.25 200 SER A C 1
ATOM 1438 O O . SER A 1 200 ? -23.036 -21.117 15.807 1.00 69.25 200 SER A O 1
ATOM 1440 N N . ASN A 1 201 ? -22.234 -23.215 15.818 1.00 79.62 201 ASN A N 1
ATOM 1441 C CA . ASN A 1 201 ? -22.298 -23.459 17.261 1.00 79.62 201 ASN A CA 1
ATOM 1442 C C . ASN A 1 201 ? -20.911 -23.775 17.848 1.00 79.62 201 ASN A C 1
ATOM 1444 O O . ASN A 1 201 ? -20.794 -24.559 18.786 1.00 79.62 201 ASN A O 1
ATOM 1448 N N . VAL A 1 202 ? -19.858 -23.195 17.271 1.00 80.56 202 VAL A N 1
ATOM 1449 C CA . VAL A 1 202 ? -18.479 -23.295 17.768 1.00 80.56 202 VAL A CA 1
ATOM 1450 C C . VAL A 1 202 ? -18.068 -21.929 18.308 1.00 80.56 202 VAL A C 1
ATOM 1452 O O . VAL A 1 202 ? -18.407 -20.917 17.703 1.00 80.56 202 VAL A O 1
ATOM 1455 N N . HIS A 1 203 ? -17.364 -21.880 19.441 1.00 69.44 203 HIS A N 1
ATOM 1456 C CA . HIS A 1 203 ? -16.905 -20.619 20.037 1.00 69.44 203 HIS A CA 1
ATOM 1457 C C . HIS A 1 203 ? -15.518 -20.199 19.561 1.00 69.44 203 HIS A C 1
ATOM 1459 O O . HIS A 1 203 ? -15.304 -19.012 19.347 1.00 69.44 203 HIS A O 1
ATOM 1465 N N . GLU A 1 204 ? -14.603 -21.141 19.363 1.00 71.69 204 GLU A N 1
ATOM 1466 C CA . GLU A 1 204 ? -13.237 -20.910 18.890 1.00 71.69 204 GLU A CA 1
ATOM 1467 C C . GLU A 1 204 ? -12.630 -22.210 18.355 1.00 71.69 204 GLU A C 1
ATOM 1469 O O . GLU A 1 204 ? -13.187 -23.292 18.563 1.00 71.69 204 GLU A O 1
ATOM 1474 N N . LEU A 1 205 ? -11.530 -22.098 17.610 1.00 78.88 205 LEU A N 1
ATOM 1475 C CA . LEU A 1 205 ? -10.791 -23.236 17.068 1.00 78.88 205 LEU A CA 1
ATOM 1476 C C . LEU A 1 205 ? -9.289 -22.990 17.168 1.00 78.88 205 LEU A C 1
ATOM 1478 O O . LEU A 1 205 ? -8.808 -21.951 16.722 1.00 78.88 205 LEU A O 1
ATOM 1482 N N . ASP A 1 206 ? -8.562 -24.010 17.617 1.00 75.31 206 ASP A N 1
ATOM 1483 C CA . ASP A 1 206 ? -7.113 -24.089 17.459 1.00 75.31 206 ASP A CA 1
ATOM 1484 C C . ASP A 1 206 ? -6.782 -24.661 16.077 1.00 75.31 206 ASP A C 1
ATOM 1486 O O . ASP A 1 206 ? -7.016 -25.844 15.798 1.00 75.31 206 ASP A O 1
ATOM 1490 N N . VAL A 1 207 ? -6.235 -23.823 15.193 1.00 76.94 207 VAL A N 1
ATOM 1491 C CA . VAL A 1 207 ? -5.854 -24.218 13.829 1.00 76.94 207 VAL A CA 1
ATOM 1492 C C . VAL A 1 207 ? -4.334 -24.252 13.688 1.00 76.94 207 VAL A C 1
ATOM 1494 O O . VAL A 1 207 ? -3.635 -23.301 14.027 1.00 76.94 207 VAL A O 1
ATOM 1497 N N . ILE A 1 208 ? -3.822 -25.364 13.157 1.00 73.75 208 ILE A N 1
ATOM 1498 C CA . ILE A 1 208 ? -2.395 -25.567 12.890 1.00 73.75 208 ILE A CA 1
ATOM 1499 C C . ILE A 1 208 ? -2.134 -25.225 11.422 1.00 73.75 208 ILE A C 1
ATOM 1501 O O . ILE A 1 208 ? -2.638 -25.923 10.540 1.00 73.75 208 ILE A O 1
ATOM 1505 N N . THR A 1 209 ? -1.360 -24.172 11.162 1.00 67.75 209 THR A N 1
ATOM 1506 C CA . THR A 1 209 ? -0.961 -23.769 9.805 1.00 67.75 209 THR A CA 1
ATOM 1507 C C . THR A 1 209 ? 0.494 -24.152 9.520 1.00 67.75 209 THR A C 1
ATOM 1509 O O . THR A 1 209 ? 1.203 -24.695 10.373 1.00 67.75 209 THR A O 1
ATOM 1512 N N . GLU A 1 210 ? 0.936 -23.897 8.290 1.00 55.34 210 GLU A N 1
ATOM 1513 C CA . GLU A 1 210 ? 2.310 -24.130 7.831 1.00 55.34 210 GLU A CA 1
ATOM 1514 C C . GLU A 1 210 ? 3.357 -23.267 8.564 1.00 55.34 210 GLU A C 1
ATOM 1516 O O . GLU A 1 210 ? 4.462 -23.740 8.819 1.00 55.34 210 GLU A O 1
ATOM 1521 N N . GLU A 1 211 ? 2.995 -22.062 9.016 1.00 50.69 211 GLU A N 1
ATOM 1522 C CA . GLU A 1 211 ? 3.882 -21.149 9.759 1.00 50.69 211 GLU A CA 1
ATOM 1523 C C . GLU A 1 211 ? 3.978 -21.514 11.259 1.00 50.69 211 GLU A C 1
ATOM 1525 O O . GLU A 1 211 ? 4.963 -21.211 11.941 1.00 50.69 211 GLU A O 1
ATOM 1530 N N . GLY A 1 212 ? 3.010 -22.267 11.793 1.00 50.25 212 GLY A N 1
ATOM 1531 C CA . GLY A 1 212 ? 2.954 -22.680 13.195 1.00 50.25 212 GLY A CA 1
ATOM 1532 C C . GLY A 1 212 ? 1.531 -22.814 13.731 1.00 50.25 212 GLY A C 1
ATOM 1533 O O . GLY A 1 212 ? 0.550 -22.685 13.006 1.00 50.25 212 GLY A O 1
ATOM 1534 N N . ILE A 1 213 ? 1.420 -23.105 15.028 1.00 41.91 213 ILE A N 1
ATOM 1535 C CA . ILE A 1 213 ? 0.154 -22.968 15.753 1.00 41.91 213 ILE A CA 1
ATOM 1536 C C . ILE A 1 213 ? 0.091 -21.506 16.169 1.00 41.91 213 ILE A C 1
ATOM 1538 O O . ILE A 1 213 ? 0.834 -21.158 17.073 1.00 41.91 213 ILE A O 1
ATOM 1542 N N . ASP A 1 214 ? -0.708 -20.682 15.494 1.00 42.75 214 ASP A N 1
ATOM 1543 C CA . ASP A 1 214 ? -1.099 -19.354 15.987 1.00 42.75 214 ASP A CA 1
ATOM 1544 C C . ASP A 1 214 ? -2.226 -18.774 15.124 1.00 42.75 214 ASP A C 1
ATOM 1546 O O . ASP A 1 214 ? -2.007 -17.920 14.270 1.00 42.75 214 ASP A O 1
ATOM 1550 N N . VAL A 1 215 ? -3.456 -19.231 15.365 1.00 40.06 215 VAL A N 1
ATOM 1551 C CA . VAL A 1 215 ? -4.667 -18.449 15.090 1.00 40.06 215 VAL A CA 1
ATOM 1552 C C . VAL A 1 215 ? -5.722 -18.834 16.133 1.00 40.06 215 VAL A C 1
ATOM 1554 O O . VAL A 1 215 ? -6.523 -19.737 15.910 1.00 40.06 215 VAL A O 1
ATOM 1557 N N . LEU A 1 216 ? -5.728 -18.147 17.278 1.00 40.38 216 LEU A N 1
ATOM 1558 C CA . LEU A 1 216 ? -6.863 -18.138 18.206 1.00 40.38 216 LEU A CA 1
ATOM 1559 C C . LEU A 1 216 ? -7.902 -17.183 17.603 1.00 40.38 216 LEU A C 1
ATOM 1561 O O . LEU A 1 216 ? -7.884 -15.976 17.844 1.00 40.38 216 LEU A O 1
ATOM 1565 N N . LEU A 1 217 ? -8.743 -17.699 16.705 1.00 39.19 217 LEU A N 1
ATOM 1566 C CA . LEU A 1 217 ? -9.909 -16.968 16.209 1.00 39.19 217 LEU A CA 1
ATOM 1567 C C . LEU A 1 217 ? -11.130 -17.402 17.027 1.00 39.19 217 LEU A C 1
ATOM 1569 O O . LEU A 1 217 ? -11.672 -18.483 16.777 1.00 39.19 217 LEU A O 1
ATOM 1573 N N . PRO A 1 218 ? -11.614 -16.566 17.963 1.00 41.75 218 PRO A N 1
ATOM 1574 C CA . PRO A 1 218 ? -12.923 -16.780 18.540 1.00 41.75 218 PRO A CA 1
ATOM 1575 C C . PRO A 1 218 ? -14.005 -16.568 17.475 1.00 41.75 218 PRO A C 1
ATOM 1577 O O . PRO A 1 218 ? -14.293 -15.448 17.045 1.00 41.75 218 PRO A O 1
ATOM 1580 N N . ILE A 1 219 ? -14.663 -17.661 17.089 1.00 43.06 219 ILE A N 1
ATOM 1581 C CA . ILE A 1 219 ? -15.956 -17.689 16.388 1.00 43.06 219 ILE A CA 1
ATOM 1582 C C . ILE A 1 219 ? -17.036 -16.949 17.223 1.00 43.06 219 ILE A C 1
ATOM 1584 O O . ILE A 1 219 ? -18.013 -16.433 16.677 1.00 43.06 219 ILE A O 1
ATOM 1588 N N . SER A 1 220 ? -16.818 -16.770 18.534 1.00 42.19 220 SER A N 1
ATOM 1589 C CA . SER A 1 220 ? -17.692 -16.061 19.481 1.00 42.19 220 SER A CA 1
ATOM 1590 C C . SER A 1 220 ? -17.863 -14.556 19.231 1.00 42.19 220 SER A C 1
ATOM 1592 O O . SER A 1 220 ? -18.792 -13.951 19.770 1.00 42.19 220 SER A O 1
ATOM 1594 N N . LEU A 1 221 ? -17.050 -13.926 18.375 1.00 41.22 221 LEU A N 1
ATOM 1595 C CA . LEU A 1 221 ? -17.274 -12.518 18.032 1.00 41.22 221 LEU A CA 1
ATOM 1596 C C . LEU A 1 221 ? -18.510 -12.325 17.127 1.00 41.22 221 LEU A C 1
ATOM 1598 O O . LEU A 1 221 ? -18.998 -11.192 17.005 1.00 41.22 221 LEU A O 1
ATOM 1602 N N . ASN A 1 222 ? -19.046 -13.413 16.547 1.00 48.72 222 ASN A N 1
ATOM 1603 C CA . ASN A 1 222 ? -20.152 -13.407 15.583 1.00 48.72 222 ASN A CA 1
ATOM 1604 C C . ASN A 1 222 ? -19.894 -12.368 14.477 1.00 48.72 222 ASN A C 1
ATOM 1606 O O . ASN A 1 222 ? -20.725 -11.516 14.164 1.00 48.72 222 ASN A O 1
ATOM 1610 N N . LEU A 1 223 ? -18.650 -12.363 14.001 1.00 54.50 223 LEU A N 1
ATOM 1611 C CA . LEU A 1 223 ? -18.137 -11.445 13.003 1.00 54.50 223 LEU A CA 1
ATOM 1612 C C . LEU A 1 223 ? -18.088 -12.179 11.671 1.00 54.50 223 LEU A C 1
ATOM 1614 O O . LEU A 1 223 ? -17.539 -13.276 11.585 1.00 54.50 223 LEU A O 1
ATOM 1618 N N . THR A 1 224 ? -18.618 -11.565 10.616 1.00 65.44 224 THR A N 1
ATOM 1619 C CA . THR A 1 224 ? -18.434 -12.103 9.264 1.00 65.44 224 THR A CA 1
ATOM 1620 C C . THR A 1 224 ? -17.009 -11.786 8.824 1.00 65.44 224 THR A C 1
ATOM 1622 O O . THR A 1 224 ? -16.741 -10.712 8.289 1.00 65.44 224 THR A O 1
ATOM 1625 N N . VAL A 1 225 ? -16.076 -12.687 9.119 1.00 69.00 225 VAL A N 1
ATOM 1626 C CA . VAL A 1 225 ? -14.658 -12.534 8.787 1.00 69.00 225 VAL A CA 1
ATOM 1627 C C . VAL A 1 225 ? -14.337 -13.386 7.564 1.00 69.00 225 VAL A C 1
ATOM 1629 O O . VAL A 1 225 ? -14.584 -14.588 7.549 1.00 69.00 225 VAL A O 1
ATOM 1632 N N . LEU A 1 226 ? -13.802 -12.753 6.526 1.00 75.50 226 LEU A N 1
ATOM 1633 C CA . LEU A 1 226 ? -13.378 -13.392 5.290 1.00 75.50 226 LEU A CA 1
ATOM 1634 C C . LEU A 1 226 ? -11.864 -13.610 5.332 1.00 75.50 226 LEU A C 1
ATOM 1636 O O . LEU A 1 226 ? -11.096 -12.658 5.491 1.00 75.50 226 LEU A O 1
ATOM 1640 N N . THR A 1 227 ? -11.452 -14.864 5.177 1.00 74.38 227 THR A N 1
ATOM 1641 C CA . THR A 1 227 ? -10.047 -15.293 5.072 1.00 74.38 227 THR A CA 1
ATOM 1642 C C . THR A 1 227 ? -9.729 -15.881 3.698 1.00 74.38 227 THR A C 1
ATOM 1644 O O . THR A 1 227 ? -8.629 -16.374 3.465 1.00 74.38 227 THR A O 1
ATOM 1647 N N . ASP A 1 228 ? -10.685 -15.844 2.765 1.00 73.62 228 ASP A N 1
ATOM 1648 C CA . ASP A 1 228 ? -10.470 -16.375 1.429 1.00 73.62 228 ASP A CA 1
ATOM 1649 C C . ASP A 1 228 ? -9.448 -15.521 0.646 1.00 73.62 228 ASP A C 1
ATOM 1651 O O . ASP A 1 228 ? -9.409 -14.291 0.802 1.00 73.62 228 ASP A O 1
ATOM 1655 N N . PRO A 1 229 ? -8.636 -16.140 -0.234 1.00 72.62 229 PRO A N 1
ATOM 1656 C CA . PRO A 1 229 ? -7.595 -15.430 -0.977 1.00 72.62 229 PRO A CA 1
ATOM 1657 C C . PRO A 1 229 ? -8.111 -14.253 -1.813 1.00 72.62 229 PRO A C 1
ATOM 1659 O O . PRO A 1 229 ? -7.381 -13.285 -2.027 1.00 72.62 229 PRO A O 1
ATOM 1662 N N . PHE A 1 230 ? -9.361 -14.307 -2.285 1.00 76.50 230 PHE A N 1
ATOM 1663 C CA . PHE A 1 230 ? -9.947 -13.234 -3.084 1.00 76.50 230 PHE A CA 1
ATOM 1664 C C . PHE A 1 230 ? -10.242 -12.003 -2.219 1.00 76.50 230 PHE A C 1
ATOM 1666 O O . PHE A 1 230 ? -9.843 -10.895 -2.581 1.00 76.50 230 PHE A O 1
ATOM 1673 N N . SER A 1 231 ? -10.863 -12.186 -1.055 1.00 77.38 231 SER A N 1
ATOM 1674 C CA . SER A 1 231 ? -11.145 -11.107 -0.104 1.00 77.38 231 SER A CA 1
ATOM 1675 C C . SER A 1 231 ? -9.872 -10.509 0.489 1.00 77.38 231 SER A C 1
ATOM 1677 O O . SER A 1 231 ? -9.754 -9.284 0.558 1.00 77.38 231 SER A O 1
ATOM 1679 N N . ILE A 1 232 ? -8.893 -11.348 0.852 1.00 80.88 232 ILE A N 1
ATOM 1680 C CA . ILE A 1 232 ? -7.579 -10.890 1.326 1.00 80.88 232 ILE A CA 1
ATOM 1681 C C . ILE A 1 232 ? -6.876 -10.086 0.229 1.00 80.88 232 ILE A C 1
ATOM 1683 O O . ILE A 1 232 ? -6.457 -8.963 0.493 1.00 80.88 232 ILE A O 1
ATOM 1687 N N . SER A 1 233 ? -6.824 -10.581 -1.015 1.00 81.06 233 SER A N 1
ATOM 1688 C CA . SER A 1 233 ? -6.195 -9.854 -2.131 1.00 81.06 233 SER A CA 1
ATOM 1689 C C . SER A 1 233 ? -6.927 -8.554 -2.493 1.00 81.06 233 SER A C 1
ATOM 1691 O O . SER A 1 233 ? -6.303 -7.567 -2.887 1.00 81.06 233 SER A O 1
ATOM 1693 N N . ALA A 1 234 ? -8.253 -8.511 -2.343 1.00 80.44 234 ALA A N 1
ATOM 1694 C CA . ALA A 1 234 ? -9.028 -7.287 -2.532 1.00 80.44 234 ALA A CA 1
ATOM 1695 C C . ALA A 1 234 ? -8.733 -6.238 -1.443 1.00 80.44 234 ALA A C 1
ATOM 1697 O O . ALA A 1 234 ? -8.799 -5.034 -1.704 1.00 80.44 234 ALA A O 1
ATOM 1698 N N . ALA A 1 235 ? -8.397 -6.681 -0.230 1.00 81.81 235 ALA A N 1
ATOM 1699 C CA . ALA A 1 235 ? -8.035 -5.819 0.890 1.00 81.81 235 ALA A CA 1
ATOM 1700 C C . ALA A 1 235 ? -6.530 -5.505 0.976 1.00 81.81 235 ALA A C 1
ATOM 1702 O O . ALA A 1 235 ? -6.174 -4.524 1.635 1.00 81.81 235 ALA A O 1
ATOM 1703 N N . SER A 1 236 ? -5.671 -6.288 0.310 1.00 82.69 236 SER A N 1
ATOM 1704 C CA . SER A 1 236 ? -4.209 -6.179 0.390 1.00 82.69 236 SER A CA 1
ATOM 1705 C C . SER A 1 236 ? -3.652 -4.974 -0.363 1.00 82.69 236 SER A C 1
ATOM 1707 O O . SER A 1 236 ? -2.667 -4.374 0.068 1.00 82.69 236 SER A O 1
ATOM 1709 N N . ARG A 1 237 ? -4.314 -4.574 -1.455 1.00 80.88 237 ARG A N 1
ATOM 1710 C CA . ARG A 1 237 ? -3.878 -3.462 -2.310 1.00 80.88 237 ARG A CA 1
ATOM 1711 C C . ARG A 1 237 ? -4.483 -2.145 -1.872 1.00 80.88 237 ARG A C 1
ATOM 1713 O O . ARG A 1 237 ? -5.680 -2.061 -1.601 1.00 80.88 237 ARG A O 1
ATOM 1720 N N . ASP A 1 238 ? -3.691 -1.089 -1.818 1.00 80.50 238 ASP A N 1
ATOM 1721 C CA . ASP A 1 238 ? -4.200 0.273 -1.670 1.00 80.50 238 ASP A CA 1
ATOM 1722 C C . ASP A 1 238 ? -4.704 0.850 -3.006 1.00 80.50 238 ASP A C 1
ATOM 1724 O O . ASP A 1 238 ? -4.547 0.262 -4.079 1.00 80.50 238 ASP A O 1
ATOM 1728 N N . PHE A 1 239 ? -5.367 2.005 -2.957 1.00 69.81 239 PHE A N 1
ATOM 1729 C CA . PHE A 1 239 ? -5.732 2.708 -4.180 1.00 69.81 239 PHE A CA 1
ATOM 1730 C C . PHE A 1 239 ? -4.453 3.138 -4.901 1.00 69.81 239 PHE A C 1
ATOM 1732 O O . PHE A 1 239 ? -3.613 3.806 -4.308 1.00 69.81 239 PHE A O 1
ATOM 1739 N N . GLY A 1 240 ? -4.299 2.754 -6.169 1.00 68.31 240 GLY A N 1
ATOM 1740 C CA . GLY A 1 240 ? -3.084 3.010 -6.948 1.00 68.31 240 GLY A CA 1
ATOM 1741 C C . GLY A 1 240 ? -2.044 1.882 -6.930 1.00 68.31 240 GLY A C 1
ATOM 1742 O O . GLY A 1 240 ? -1.025 2.041 -7.598 1.00 68.31 240 GLY A O 1
ATOM 1743 N N . ASN A 1 241 ? -2.303 0.758 -6.242 1.00 73.75 241 ASN A N 1
ATOM 1744 C CA . ASN A 1 241 ? -1.436 -0.432 -6.192 1.00 73.75 241 ASN A CA 1
ATOM 1745 C C . ASN A 1 241 ? 0.022 -0.120 -5.793 1.00 73.75 241 ASN A C 1
ATOM 1747 O O . ASN A 1 241 ? 0.961 -0.703 -6.330 1.00 73.75 241 ASN A O 1
ATOM 1751 N N . ILE A 1 242 ? 0.214 0.834 -4.880 1.00 72.38 242 ILE A N 1
ATOM 1752 C CA . ILE A 1 242 ? 1.529 1.270 -4.392 1.00 72.38 242 ILE A CA 1
ATOM 1753 C C . ILE A 1 242 ? 2.002 0.363 -3.254 1.00 72.38 242 ILE A C 1
ATOM 1755 O O . ILE A 1 242 ? 3.196 0.112 -3.116 1.00 72.38 242 ILE A O 1
ATOM 1759 N N . THR A 1 243 ? 1.075 -0.106 -2.419 1.00 71.56 243 THR A N 1
ATOM 1760 C CA . THR A 1 243 ? 1.360 -1.049 -1.334 1.00 71.56 243 THR A CA 1
ATOM 1761 C C . THR A 1 243 ? 0.485 -2.286 -1.486 1.00 71.56 243 THR A C 1
ATOM 1763 O O . THR A 1 243 ? -0.718 -2.169 -1.720 1.00 71.56 243 THR A O 1
ATOM 1766 N N . ASP A 1 244 ? 1.108 -3.460 -1.374 1.00 79.75 244 ASP A N 1
ATOM 1767 C CA . ASP A 1 244 ? 0.444 -4.764 -1.365 1.00 79.75 244 ASP A CA 1
ATOM 1768 C C . ASP A 1 244 ? 0.848 -5.475 -0.076 1.00 79.75 244 ASP A C 1
ATOM 1770 O O . ASP A 1 244 ? 1.988 -5.918 0.073 1.00 79.75 244 ASP A O 1
ATOM 1774 N N . VAL A 1 245 ? -0.048 -5.466 0.908 1.00 78.50 245 VAL A N 1
ATOM 1775 C CA . VAL A 1 245 ? 0.212 -6.071 2.211 1.00 78.50 245 VAL A CA 1
ATOM 1776 C C . VAL A 1 245 ? -1.005 -6.855 2.658 1.00 78.50 245 VAL A C 1
ATOM 1778 O O . VAL A 1 245 ? -2.068 -6.282 2.899 1.00 78.50 245 VAL A O 1
ATOM 1781 N N . ASN A 1 246 ? -0.835 -8.168 2.791 1.00 80.38 246 ASN A N 1
ATOM 1782 C CA . ASN A 1 246 ? -1.924 -9.062 3.148 1.00 80.38 246 ASN A CA 1
ATOM 1783 C C . ASN A 1 246 ? -2.371 -8.824 4.598 1.00 80.38 246 ASN A C 1
ATOM 1785 O O . ASN A 1 246 ? -1.554 -8.922 5.525 1.00 80.38 246 ASN A O 1
ATOM 1789 N N . PRO A 1 247 ? -3.658 -8.515 4.827 1.00 85.88 247 PRO A N 1
ATOM 1790 C CA . PRO A 1 247 ? -4.222 -8.671 6.153 1.00 85.88 247 PRO A CA 1
ATOM 1791 C C . PRO A 1 247 ? -4.331 -10.152 6.513 1.00 85.88 247 PRO A C 1
ATOM 1793 O O . PRO A 1 247 ? -4.472 -10.999 5.633 1.00 85.88 247 PRO A O 1
ATOM 1796 N N . GLY A 1 248 ? -4.315 -10.450 7.811 1.00 78.94 248 GLY A N 1
ATOM 1797 C CA . GLY A 1 248 ? -4.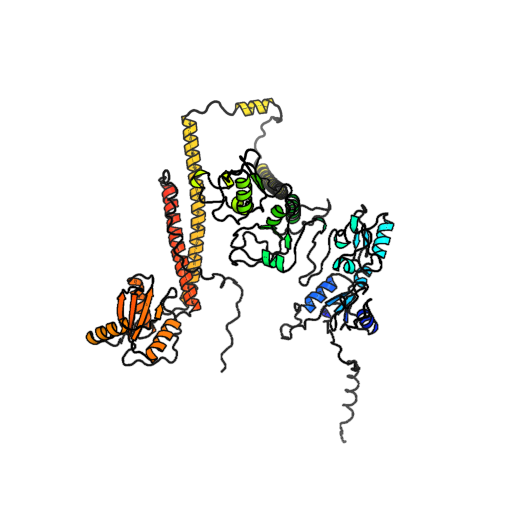642 -11.787 8.306 1.00 78.94 248 GLY A CA 1
ATOM 1798 C C . GLY A 1 248 ? -6.116 -12.126 8.070 1.00 78.94 248 GLY A C 1
ATOM 1799 O O . GLY A 1 248 ? -6.454 -13.283 7.840 1.00 78.94 248 GLY A O 1
ATOM 1800 N N . ALA A 1 249 ? -6.997 -11.114 8.069 1.00 82.81 249 ALA A N 1
ATOM 1801 C CA . ALA A 1 249 ? -8.406 -11.297 7.741 1.00 82.81 249 ALA A CA 1
ATOM 1802 C C . ALA A 1 249 ? -9.140 -10.003 7.338 1.00 82.81 249 ALA A C 1
ATOM 1804 O O . ALA A 1 249 ? -8.684 -8.888 7.610 1.00 82.81 249 ALA A O 1
ATOM 1805 N N . VAL A 1 250 ? -10.325 -10.144 6.733 1.00 84.88 250 VAL A N 1
ATOM 1806 C CA . VAL A 1 250 ? -11.210 -9.023 6.371 1.00 84.88 250 VAL A CA 1
ATOM 1807 C C . VAL A 1 250 ? -12.549 -9.128 7.101 1.00 84.88 250 VAL A C 1
ATOM 1809 O O . VAL A 1 250 ? -13.333 -10.032 6.837 1.00 84.88 250 VAL A O 1
ATOM 1812 N N . LEU A 1 251 ? -12.860 -8.179 7.983 1.00 87.69 251 LEU A N 1
ATOM 1813 C CA . LEU A 1 251 ? -14.165 -8.085 8.640 1.00 87.69 251 LEU A CA 1
ATOM 1814 C C . LEU A 1 251 ? -15.198 -7.428 7.711 1.00 87.69 251 LEU A C 1
ATOM 1816 O O . LEU A 1 251 ? -14.971 -6.329 7.210 1.00 87.69 251 LEU A O 1
ATOM 1820 N N . CYS A 1 252 ? -16.365 -8.048 7.553 1.00 87.31 252 CYS A N 1
ATOM 1821 C CA . CYS A 1 252 ? -17.539 -7.508 6.865 1.00 87.31 252 CYS A CA 1
ATOM 1822 C C . CYS A 1 252 ? -18.645 -7.206 7.891 1.00 87.31 252 CYS A C 1
ATOM 1824 O O . CYS A 1 252 ? -19.517 -8.044 8.112 1.00 87.31 252 CYS A O 1
ATOM 1826 N N . PRO A 1 253 ? -18.602 -6.040 8.560 1.00 86.06 253 PRO A N 1
ATOM 1827 C CA . PRO A 1 253 ? -19.472 -5.759 9.693 1.00 86.06 253 PRO A CA 1
ATOM 1828 C C . PRO A 1 253 ? -20.931 -5.558 9.272 1.00 86.06 253 PRO A C 1
ATOM 1830 O O . PRO A 1 253 ? -21.209 -4.809 8.331 1.00 86.06 253 PRO A O 1
ATOM 1833 N N . SER A 1 254 ? -21.861 -6.161 10.018 1.00 80.50 254 SER A N 1
ATOM 1834 C CA . SER A 1 254 ? -23.305 -5.925 9.852 1.00 80.50 254 SER A CA 1
ATOM 1835 C C . SER A 1 254 ? -23.859 -4.824 10.768 1.00 80.50 254 SER A C 1
ATOM 1837 O O . SER A 1 254 ? -24.944 -4.287 10.546 1.00 80.50 254 SER A O 1
ATOM 1839 N N . SER A 1 255 ? -23.098 -4.449 11.801 1.00 79.00 255 SER A N 1
ATOM 1840 C CA . SER A 1 255 ? -23.461 -3.398 12.753 1.00 79.00 255 SER A CA 1
ATOM 1841 C C . SER A 1 255 ? -22.224 -2.697 13.333 1.00 79.00 255 SER A C 1
ATOM 1843 O O . SER A 1 255 ? -21.149 -3.298 13.404 1.00 79.00 255 SER A O 1
ATOM 1845 N N . PRO A 1 256 ? -22.339 -1.448 13.819 1.00 78.06 256 PRO A N 1
ATOM 1846 C CA . PRO A 1 256 ? -21.249 -0.783 14.542 1.00 78.06 256 PRO A CA 1
ATOM 1847 C C . PRO A 1 256 ? -20.784 -1.557 15.790 1.00 78.06 256 PRO A C 1
ATOM 1849 O O . PRO A 1 256 ? -19.609 -1.512 16.150 1.00 78.06 256 PRO A O 1
ATOM 1852 N N . ALA A 1 257 ? -21.679 -2.330 16.417 1.00 76.69 257 ALA A N 1
ATOM 1853 C CA . ALA A 1 257 ? -21.362 -3.166 17.574 1.00 76.69 257 ALA A CA 1
ATOM 1854 C C . ALA A 1 257 ? -20.334 -4.268 17.253 1.00 76.69 257 ALA A C 1
ATOM 1856 O O . ALA A 1 257 ? -19.533 -4.627 18.111 1.00 76.69 257 ALA A O 1
ATOM 1857 N N . GLU A 1 258 ? -20.326 -4.794 16.026 1.00 77.00 258 GLU A N 1
ATOM 1858 C CA . GLU A 1 258 ? -19.319 -5.758 15.562 1.00 77.00 258 GLU A CA 1
ATOM 1859 C C . GLU A 1 258 ? -17.922 -5.139 15.482 1.00 77.00 258 GLU A C 1
ATOM 1861 O O . GLU A 1 258 ? -16.949 -5.721 15.961 1.00 77.00 258 GLU A O 1
ATOM 1866 N N . VAL A 1 259 ? -17.833 -3.919 14.950 1.00 81.69 259 VAL A N 1
ATOM 1867 C CA . VAL A 1 259 ? -16.573 -3.169 14.887 1.00 81.69 259 VAL A CA 1
ATOM 1868 C C . VAL A 1 259 ? -16.067 -2.854 16.299 1.00 81.69 259 VAL A C 1
ATOM 1870 O O . VAL A 1 259 ? -14.875 -2.983 16.567 1.00 81.69 259 VAL A O 1
ATOM 1873 N N . ALA A 1 260 ? -16.966 -2.519 17.230 1.00 77.06 260 ALA A N 1
ATOM 1874 C CA . ALA A 1 260 ? -16.620 -2.298 18.633 1.00 77.06 260 ALA A CA 1
ATOM 1875 C C . ALA A 1 260 ? -16.051 -3.553 19.309 1.00 77.06 260 ALA A C 1
ATOM 1877 O O . ALA A 1 260 ? -15.027 -3.466 19.984 1.00 77.06 260 ALA A O 1
ATOM 1878 N N . ARG A 1 261 ? -16.664 -4.726 19.092 1.00 74.06 261 ARG A N 1
ATOM 1879 C CA . ARG A 1 261 ? -16.155 -5.998 19.631 1.00 74.06 261 ARG A CA 1
ATOM 1880 C C . ARG A 1 261 ? -14.771 -6.343 19.085 1.00 74.06 261 ARG A C 1
ATOM 1882 O O . ARG A 1 261 ? -13.901 -6.711 19.869 1.00 74.06 261 ARG A O 1
ATOM 1889 N N . LEU A 1 262 ? -14.546 -6.160 17.778 1.00 78.06 262 LEU A N 1
ATOM 1890 C CA . LEU A 1 262 ? -13.229 -6.363 17.167 1.00 78.06 262 LEU A CA 1
ATOM 1891 C C . LEU A 1 262 ? -12.163 -5.462 17.808 1.00 78.06 262 LEU A C 1
ATOM 1893 O O . LEU A 1 262 ? -11.068 -5.930 18.091 1.00 78.06 262 LEU A O 1
ATOM 1897 N N . LEU A 1 263 ? -12.474 -4.183 18.042 1.00 77.81 263 LEU A N 1
ATOM 1898 C CA . LEU A 1 263 ? -11.524 -3.227 18.619 1.00 77.81 263 LEU A CA 1
ATOM 1899 C C . LEU A 1 263 ? -11.183 -3.539 20.081 1.00 77.81 263 LEU A C 1
ATOM 1901 O O . LEU A 1 263 ? -10.021 -3.419 20.456 1.00 77.81 263 LEU A O 1
ATOM 1905 N N . ARG A 1 264 ? -12.161 -3.972 20.888 1.00 71.62 264 ARG A N 1
ATOM 1906 C CA . ARG A 1 264 ? -11.914 -4.439 22.266 1.00 71.62 264 ARG A CA 1
ATOM 1907 C C . ARG A 1 264 ? -11.004 -5.672 22.279 1.00 71.62 264 ARG A C 1
ATOM 1909 O O . ARG A 1 264 ? -10.047 -5.726 23.040 1.00 71.62 264 ARG A O 1
ATOM 1916 N N . PHE A 1 265 ? -11.254 -6.626 21.379 1.00 68.62 265 PHE A N 1
ATOM 1917 C CA . PHE A 1 265 ? -10.417 -7.821 21.236 1.00 68.62 265 PHE A CA 1
ATOM 1918 C C . PHE A 1 265 ? -8.993 -7.475 20.765 1.00 68.62 265 PHE A C 1
ATOM 1920 O O . PHE A 1 265 ? -8.018 -7.912 21.367 1.00 68.62 265 PHE A O 1
ATOM 1927 N N . ALA A 1 266 ? -8.863 -6.613 19.754 1.00 71.81 266 ALA A N 1
ATOM 1928 C CA . ALA A 1 266 ? -7.575 -6.140 19.246 1.00 71.81 266 ALA A CA 1
ATOM 1929 C C . ALA A 1 266 ? -6.738 -5.387 20.289 1.00 71.81 266 ALA A C 1
ATOM 1931 O O . ALA A 1 266 ? -5.510 -5.385 20.201 1.00 71.81 266 ALA A O 1
ATOM 1932 N N . ASN A 1 267 ? -7.389 -4.754 21.266 1.00 66.44 267 ASN A N 1
ATOM 1933 C CA . ASN A 1 267 ? -6.730 -4.018 22.340 1.00 66.44 267 ASN A CA 1
ATOM 1934 C C . ASN A 1 267 ? -6.430 -4.867 23.585 1.00 66.44 267 ASN A C 1
ATOM 1936 O O . ASN A 1 267 ? -5.743 -4.373 24.474 1.00 66.44 267 ASN A O 1
ATOM 1940 N N . GLY A 1 268 ? -6.858 -6.134 23.625 1.00 58.59 268 GLY A N 1
ATOM 1941 C CA . GLY A 1 268 ? -6.587 -7.040 24.743 1.00 58.59 268 GLY A CA 1
ATOM 1942 C C . GLY A 1 268 ? -7.564 -6.926 25.920 1.00 58.59 268 GLY A C 1
ATOM 1943 O O . GLY A 1 268 ? -7.300 -7.526 26.957 1.00 58.59 268 GLY A O 1
ATOM 1944 N N . ASP A 1 269 ? -8.703 -6.238 25.762 1.00 52.91 269 ASP A N 1
ATOM 1945 C CA . ASP A 1 269 ? -9.704 -6.007 26.828 1.00 52.91 269 ASP A CA 1
ATOM 1946 C C . ASP A 1 269 ? -10.571 -7.249 27.147 1.00 52.91 269 ASP A C 1
ATOM 1948 O O . ASP A 1 269 ? -11.574 -7.166 27.855 1.00 52.91 269 ASP A O 1
ATOM 1952 N N . PHE A 1 270 ? -10.221 -8.424 26.617 1.00 46.78 270 PHE A N 1
ATOM 1953 C CA . PHE A 1 270 ? -10.893 -9.691 26.913 1.00 46.78 270 PHE A CA 1
ATOM 1954 C C . PHE A 1 270 ? -10.061 -10.482 27.934 1.00 46.78 270 PHE A C 1
ATOM 1956 O O . PHE A 1 270 ? -9.292 -11.371 27.574 1.00 46.78 270 PHE A O 1
ATOM 1963 N N . SER A 1 271 ? -10.186 -10.143 29.221 1.00 38.22 271 SER A N 1
ATOM 1964 C CA . SER A 1 271 ? -9.729 -11.014 30.309 1.00 38.22 271 SER A CA 1
ATOM 1965 C C . SER A 1 271 ? -10.842 -12.006 30.652 1.00 38.22 271 SER A C 1
ATOM 1967 O O . SER A 1 271 ? -11.954 -11.613 31.000 1.00 38.22 271 SER A O 1
ATOM 1969 N N . TYR A 1 272 ? -10.566 -13.305 30.521 1.00 37.41 272 TYR A N 1
ATOM 1970 C CA . TYR A 1 272 ? -11.503 -14.348 30.957 1.00 37.41 272 TYR A CA 1
ATOM 1971 C C . TYR A 1 272 ? -11.262 -14.791 32.409 1.00 37.41 272 TYR A C 1
ATOM 1973 O O . TYR A 1 272 ? -12.117 -15.438 32.999 1.00 37.41 272 TYR A O 1
ATOM 1981 N N . ASP A 1 273 ? -10.162 -14.353 33.028 1.00 34.59 273 ASP A N 1
ATOM 1982 C CA . ASP A 1 273 ? -9.822 -14.659 34.414 1.00 34.59 273 ASP A CA 1
ATOM 1983 C C . ASP A 1 273 ? -9.344 -13.398 35.138 1.00 34.59 273 ASP A C 1
ATOM 1985 O O . ASP A 1 273 ? -8.439 -12.704 34.673 1.00 34.59 273 ASP A O 1
ATOM 1989 N N . SER A 1 274 ? -9.865 -13.142 36.341 1.00 35.38 274 SER A N 1
ATOM 1990 C CA . SER A 1 274 ? -9.287 -12.154 37.265 1.00 35.38 274 SER A CA 1
ATOM 1991 C C . SER A 1 274 ? -7.927 -12.587 37.844 1.00 35.38 274 SER A C 1
ATOM 1993 O O . SER A 1 274 ? -7.419 -11.924 38.744 1.00 35.38 274 SER A O 1
ATOM 1995 N N . GLU A 1 275 ? -7.335 -13.688 37.361 1.00 36.91 275 GLU A N 1
ATOM 1996 C CA . GLU A 1 275 ? -6.074 -14.250 37.869 1.00 36.91 275 GLU A CA 1
ATOM 1997 C C . GLU A 1 275 ? -5.050 -14.675 36.792 1.00 36.91 275 GLU A C 1
ATOM 1999 O O . GLU A 1 275 ? -3.941 -15.062 37.159 1.00 36.91 275 GLU A O 1
ATOM 2004 N N . SER A 1 276 ? -5.323 -14.544 35.482 1.00 35.81 276 SER A N 1
ATOM 2005 C CA . SER A 1 276 ? -4.316 -14.822 34.438 1.00 35.81 276 SER A CA 1
ATOM 2006 C C . SER A 1 276 ? -3.692 -13.529 33.891 1.00 35.81 276 SER A C 1
ATOM 2008 O O . SER A 1 276 ? -4.325 -12.771 33.160 1.00 35.81 276 SER A O 1
ATOM 2010 N N . THR A 1 277 ? -2.428 -13.272 34.223 1.00 31.56 277 THR A N 1
ATOM 2011 C CA . THR A 1 277 ? -1.594 -12.155 33.734 1.00 31.56 277 THR A CA 1
ATOM 2012 C C . THR A 1 277 ? -0.984 -12.406 32.346 1.00 31.56 277 THR A C 1
ATOM 2014 O O . THR A 1 277 ? 0.190 -12.125 32.109 1.00 31.56 277 THR A O 1
ATOM 2017 N N . THR A 1 278 ? -1.760 -12.922 31.394 1.00 36.94 278 THR A N 1
ATOM 2018 C CA . THR A 1 278 ? -1.321 -13.055 29.994 1.00 36.94 278 THR A CA 1
ATOM 2019 C C . THR A 1 278 ? -2.160 -12.153 29.103 1.00 36.94 278 THR A C 1
ATOM 2021 O O . THR A 1 278 ? -3.239 -12.525 28.655 1.00 36.94 278 THR A O 1
ATOM 2024 N N . SER A 1 279 ? -1.660 -10.938 28.867 1.00 41.25 279 SER A N 1
ATOM 2025 C CA . SER A 1 279 ? -2.203 -10.020 27.869 1.00 41.25 279 SER A CA 1
ATOM 2026 C C . SER A 1 279 ? -2.075 -10.642 26.478 1.00 41.25 279 SER A C 1
ATOM 2028 O O . SER A 1 279 ? -0.980 -11.012 26.051 1.00 41.25 279 SER A O 1
ATOM 2030 N N . SER A 1 280 ? -3.194 -10.762 25.763 1.00 48.19 280 SER A N 1
ATOM 2031 C CA . SER A 1 280 ? -3.175 -11.198 24.364 1.00 48.19 280 SER A CA 1
ATOM 2032 C C . SER A 1 280 ? -2.353 -10.206 23.525 1.00 48.19 280 SER A C 1
ATOM 2034 O O . SER A 1 280 ? -2.455 -8.994 23.750 1.00 48.19 280 SER A O 1
ATOM 2036 N N . PRO A 1 281 ? -1.529 -10.665 22.566 1.00 52.97 281 PRO A N 1
ATOM 2037 C CA . PRO A 1 281 ? -0.796 -9.768 21.686 1.00 52.97 281 PRO A CA 1
ATOM 2038 C C . PRO A 1 281 ? -1.799 -9.006 20.814 1.00 52.97 281 PRO A C 1
ATOM 2040 O O . PRO A 1 281 ? -2.465 -9.582 19.957 1.00 52.97 281 PRO A O 1
ATOM 2043 N N . GLY A 1 282 ? -1.945 -7.704 21.061 1.00 62.47 282 GLY A N 1
ATOM 2044 C CA . GLY A 1 282 ? -2.845 -6.867 20.273 1.00 62.47 282 GLY A CA 1
ATOM 2045 C C . GLY A 1 282 ? -2.462 -6.879 18.791 1.00 62.47 282 GLY A C 1
ATOM 2046 O O . GLY A 1 282 ? -1.285 -6.763 18.445 1.00 62.47 282 GLY A O 1
ATOM 2047 N N . PHE A 1 283 ? -3.448 -7.004 17.905 1.00 73.88 283 PHE A N 1
ATOM 2048 C CA . PHE A 1 283 ? -3.251 -7.004 16.452 1.00 73.88 283 PHE A CA 1
ATOM 2049 C C . PHE A 1 283 ? -3.801 -5.718 15.826 1.00 73.88 283 PHE A C 1
ATOM 2051 O O . PHE A 1 283 ? -4.674 -5.041 16.368 1.00 73.88 283 PHE A O 1
ATOM 2058 N N . LYS A 1 284 ? -3.279 -5.340 14.655 1.00 80.88 284 LYS A N 1
ATOM 2059 C CA . LYS A 1 284 ? -3.674 -4.089 13.994 1.00 80.88 284 LYS A CA 1
ATOM 2060 C C . LYS A 1 284 ? -5.071 -4.211 13.378 1.00 80.88 284 LYS A C 1
ATOM 2062 O O . LYS A 1 284 ? -5.351 -5.171 12.667 1.00 80.88 284 LYS A O 1
ATOM 2067 N N . VAL A 1 285 ? -5.909 -3.192 13.560 1.00 86.00 285 VAL A N 1
ATOM 2068 C CA . VAL A 1 285 ? -7.206 -3.060 12.877 1.00 86.00 285 VAL A CA 1
ATOM 2069 C C . VAL A 1 285 ? -7.188 -1.818 11.988 1.00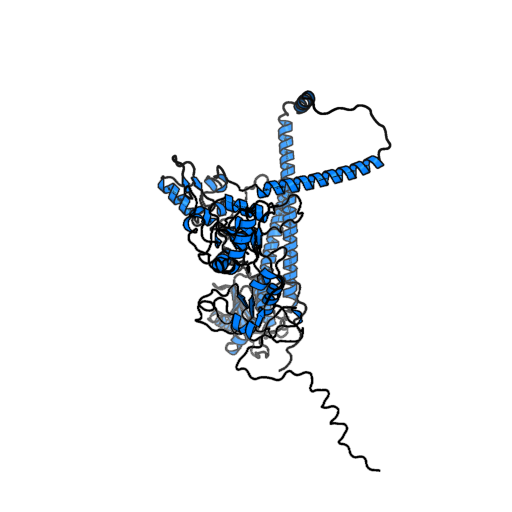 86.00 285 VAL A C 1
ATOM 2071 O O . VAL A 1 285 ? -6.765 -0.751 12.431 1.00 86.00 285 VAL A O 1
ATOM 2074 N N . ALA A 1 286 ? -7.634 -1.936 10.736 1.00 88.44 286 ALA A N 1
ATOM 2075 C CA . ALA A 1 286 ? -7.738 -0.804 9.810 1.00 88.44 286 ALA A CA 1
ATOM 2076 C C . ALA A 1 286 ? -9.129 -0.736 9.173 1.00 88.44 286 ALA A C 1
ATOM 2078 O O . ALA A 1 286 ? -9.594 -1.709 8.589 1.00 88.44 286 ALA A O 1
ATOM 2079 N N . ALA A 1 287 ? -9.793 0.419 9.253 1.00 87.62 287 ALA A N 1
ATOM 2080 C CA . ALA A 1 287 ? -11.068 0.638 8.578 1.00 87.62 287 ALA A CA 1
ATOM 2081 C C . ALA A 1 287 ? -10.856 0.955 7.092 1.00 87.62 287 ALA A C 1
ATOM 2083 O O . ALA A 1 287 ? -9.995 1.760 6.732 1.00 87.62 287 ALA A O 1
ATOM 2084 N N . ARG A 1 288 ? -11.671 0.347 6.229 1.00 87.88 288 ARG A N 1
ATOM 2085 C CA . ARG A 1 288 ? -11.604 0.499 4.776 1.00 87.88 288 ARG A CA 1
ATOM 2086 C C . ARG A 1 288 ? -13.000 0.680 4.180 1.00 87.88 288 ARG A C 1
ATOM 2088 O O . ARG A 1 288 ? -13.816 -0.236 4.194 1.00 87.88 288 ARG A O 1
ATOM 2095 N N . GLY A 1 289 ? -13.272 1.872 3.655 1.00 83.50 289 GLY A N 1
ATOM 2096 C CA . GLY A 1 289 ? -14.464 2.172 2.850 1.00 83.50 289 GLY A CA 1
ATOM 2097 C C . GLY A 1 289 ? -14.179 2.125 1.344 1.00 83.50 289 GLY A C 1
ATOM 2098 O O . GLY A 1 289 ? -13.110 1.682 0.923 1.00 83.50 289 GLY A O 1
ATOM 2099 N N . GLN A 1 290 ? -15.108 2.635 0.529 1.00 76.88 290 GLN A N 1
ATOM 2100 C CA . GLN A 1 290 ? -14.822 2.990 -0.869 1.00 76.88 290 GLN A CA 1
ATOM 2101 C C . GLN A 1 290 ? -14.042 4.305 -0.891 1.00 76.88 290 GLN A C 1
ATOM 2103 O O . GLN A 1 290 ? -14.601 5.380 -1.076 1.00 76.88 290 GLN A O 1
ATOM 2108 N N . GLY A 1 291 ? -12.752 4.237 -0.584 1.00 65.44 291 GLY A N 1
ATOM 2109 C CA . GLY A 1 291 ? -11.882 5.400 -0.474 1.00 65.44 291 GLY A CA 1
ATOM 2110 C C . GLY A 1 291 ? -10.610 5.220 -1.284 1.00 65.44 291 GLY A C 1
ATOM 2111 O O . GLY A 1 291 ? -10.095 4.113 -1.427 1.00 65.44 291 GLY A O 1
ATOM 2112 N N . HIS A 1 292 ? -10.065 6.327 -1.779 1.00 76.81 292 HIS A N 1
ATOM 2113 C CA . HIS A 1 292 ? -8.789 6.347 -2.494 1.00 76.81 292 HIS A CA 1
ATOM 2114 C C . HIS A 1 292 ? -7.596 6.403 -1.523 1.00 76.81 292 HIS A C 1
ATOM 2116 O O . HIS A 1 292 ? -6.708 7.246 -1.646 1.00 76.81 292 HIS A O 1
ATOM 2122 N N . SER A 1 293 ? -7.592 5.534 -0.510 1.00 76.69 293 SER A N 1
ATOM 2123 C CA . SER A 1 293 ? -6.495 5.448 0.455 1.00 76.69 293 SER A CA 1
ATOM 2124 C C . SER A 1 293 ? -5.225 4.971 -0.247 1.00 76.69 293 SER A C 1
ATOM 2126 O O . SER A 1 293 ? -5.216 3.887 -0.819 1.00 76.69 293 SER A O 1
ATOM 2128 N N . LEU A 1 294 ? -4.162 5.771 -0.185 1.00 76.50 294 LEU A N 1
ATOM 2129 C CA . LEU A 1 294 ? -2.850 5.507 -0.788 1.00 76.50 294 LEU A CA 1
ATOM 2130 C C . LEU A 1 294 ? -1.818 5.190 0.303 1.00 76.50 294 LEU A C 1
ATOM 2132 O O . LEU A 1 294 ? -1.975 5.601 1.452 1.00 76.50 294 LEU A O 1
ATOM 2136 N N . ARG A 1 295 ? -0.721 4.524 -0.065 1.00 76.81 295 ARG A N 1
ATOM 2137 C CA . ARG A 1 295 ? 0.407 4.160 0.812 1.00 76.81 295 ARG A CA 1
ATOM 2138 C C . ARG A 1 295 ? -0.006 3.380 2.061 1.00 76.81 295 ARG A C 1
ATOM 2140 O O . ARG A 1 295 ? 0.465 3.669 3.160 1.00 76.81 295 ARG A O 1
ATOM 2147 N N . GLY A 1 296 ? -0.926 2.435 1.905 1.00 75.81 296 GLY A N 1
ATOM 2148 C CA . GLY A 1 296 ? -1.304 1.517 2.979 1.00 75.81 296 GLY A CA 1
ATOM 2149 C C . GLY A 1 296 ? -2.038 2.166 4.159 1.00 75.81 296 GLY A C 1
ATOM 2150 O O . GLY A 1 296 ? -2.132 1.550 5.219 1.00 75.81 296 GLY A O 1
ATOM 2151 N N . GLN A 1 297 ? -2.592 3.375 4.005 1.00 78.81 297 GLN A N 1
ATOM 2152 C CA . GLN A 1 297 ? -3.347 4.070 5.064 1.00 78.81 297 GLN A CA 1
ATOM 2153 C C . GLN A 1 297 ? -4.523 3.251 5.625 1.00 78.81 297 GLN A C 1
ATOM 2155 O O . GLN A 1 297 ? -4.846 3.378 6.801 1.00 78.81 297 GLN A O 1
ATOM 2160 N N . ALA A 1 298 ? -5.128 2.394 4.799 1.00 82.94 298 ALA A N 1
ATOM 2161 C CA . ALA A 1 298 ? -6.215 1.489 5.179 1.00 82.94 298 ALA A CA 1
ATOM 2162 C C . ALA A 1 298 ? -5.768 0.011 5.252 1.00 82.94 298 ALA A C 1
ATOM 2164 O O . ALA A 1 298 ? -6.592 -0.887 5.094 1.00 82.94 298 ALA A O 1
ATOM 2165 N N . SER A 1 299 ? -4.465 -0.252 5.441 1.00 83.75 299 SER A N 1
ATOM 2166 C CA . SER A 1 299 ? -3.897 -1.609 5.521 1.00 83.75 299 SER A CA 1
ATOM 2167 C C . SER A 1 299 ? -3.605 -2.041 6.963 1.00 83.75 299 SER A C 1
ATOM 2169 O O . SER A 1 299 ? -3.164 -1.241 7.801 1.00 83.75 299 SER A O 1
ATOM 2171 N N . ALA A 1 300 ? -3.793 -3.331 7.244 1.00 84.00 300 ALA A N 1
ATOM 2172 C CA . ALA A 1 300 ? -3.467 -3.959 8.521 1.00 84.00 300 ALA A CA 1
ATOM 2173 C C . ALA A 1 300 ? -2.609 -5.223 8.300 1.00 84.00 300 ALA A C 1
ATOM 2175 O O . ALA A 1 300 ? -3.178 -6.305 8.207 1.00 84.00 300 ALA A O 1
ATOM 2176 N N . PRO A 1 301 ? -1.267 -5.108 8.201 1.00 82.19 301 PRO A N 1
ATOM 2177 C CA . PRO A 1 301 ? -0.378 -6.253 7.967 1.00 82.19 301 PRO A CA 1
ATOM 2178 C C . PRO A 1 301 ? -0.529 -7.304 9.066 1.00 82.19 301 PRO A C 1
ATOM 2180 O O . PRO A 1 301 ? -0.392 -6.953 10.238 1.00 82.19 301 PRO A O 1
ATOM 2183 N N . GLY A 1 302 ? -0.874 -8.545 8.704 1.00 74.12 302 GLY A N 1
ATOM 2184 C CA . GLY A 1 302 ? -1.140 -9.626 9.671 1.00 74.12 302 GLY A CA 1
ATOM 2185 C C . GLY A 1 302 ? -2.309 -9.360 10.635 1.00 74.12 302 GLY A C 1
ATOM 2186 O O . GLY A 1 302 ? -2.536 -10.128 11.559 1.00 74.12 302 GLY A O 1
ATOM 2187 N N . GLY A 1 303 ? -3.049 -8.264 10.437 1.00 83.94 303 GLY A N 1
ATOM 2188 C CA . GLY A 1 303 ? -4.167 -7.835 11.271 1.00 83.94 303 GLY A CA 1
ATOM 2189 C C . GLY A 1 303 ? -5.502 -7.939 10.538 1.00 83.94 303 GLY A C 1
ATOM 2190 O O . GLY A 1 303 ? -5.639 -8.690 9.572 1.00 83.94 303 GLY A O 1
ATOM 2191 N N . VAL A 1 304 ? -6.494 -7.160 10.969 1.00 85.56 304 VAL A N 1
ATOM 2192 C CA . VAL A 1 304 ? -7.856 -7.214 10.418 1.00 85.56 304 VAL A CA 1
ATOM 2193 C C . VAL A 1 304 ? -8.211 -5.922 9.686 1.00 85.56 304 VAL A C 1
ATOM 2195 O O . VAL A 1 304 ? -8.166 -4.828 10.253 1.00 85.56 304 VAL A O 1
ATOM 2198 N N . VAL A 1 305 ? -8.612 -6.038 8.419 1.00 89.94 305 VAL A N 1
ATOM 2199 C CA . VAL A 1 305 ? -9.170 -4.918 7.643 1.00 89.94 305 VAL A CA 1
ATOM 2200 C C . VAL A 1 305 ? -10.693 -4.943 7.739 1.00 89.94 305 VAL A C 1
ATOM 2202 O O . VAL A 1 305 ? -11.320 -5.940 7.410 1.00 89.94 305 VAL A O 1
ATOM 2205 N N . VAL A 1 306 ? -11.315 -3.844 8.158 1.00 90.38 306 VAL A N 1
ATOM 2206 C CA . VAL A 1 306 ? -12.773 -3.718 8.286 1.00 90.38 306 VAL A CA 1
ATOM 2207 C C . VAL A 1 306 ? -13.353 -3.108 7.017 1.00 90.38 306 VAL A C 1
ATOM 2209 O O . VAL A 1 306 ? -13.172 -1.921 6.758 1.00 90.38 306 VAL A O 1
ATOM 2212 N N . ASN A 1 307 ? -14.079 -3.898 6.230 1.00 89.38 307 ASN A N 1
ATOM 2213 C CA . ASN A 1 307 ? -14.766 -3.445 5.027 1.00 89.38 307 ASN A CA 1
ATOM 2214 C C . ASN A 1 307 ? -16.067 -2.705 5.380 1.00 89.38 307 ASN A C 1
ATOM 2216 O O . ASN A 1 307 ? -17.157 -3.276 5.411 1.00 89.38 307 ASN A O 1
ATOM 2220 N N . MET A 1 308 ? -15.952 -1.398 5.602 1.00 87.38 308 MET A N 1
ATOM 2221 C CA . MET A 1 308 ? -17.035 -0.529 6.065 1.00 87.38 308 MET A CA 1
ATOM 2222 C C . MET A 1 308 ? -18.229 -0.474 5.104 1.00 87.38 308 MET A C 1
ATOM 2224 O O . MET A 1 308 ? -19.328 -0.142 5.535 1.00 87.38 308 MET A O 1
ATOM 2228 N N . THR A 1 309 ? -18.062 -0.840 3.826 1.00 84.69 309 THR A N 1
ATOM 2229 C CA . THR A 1 309 ? -19.161 -0.848 2.837 1.00 84.69 309 THR A CA 1
ATOM 2230 C C . THR A 1 309 ? -20.293 -1.810 3.208 1.00 84.69 309 THR A C 1
ATOM 2232 O O . THR A 1 309 ? -21.437 -1.607 2.804 1.00 84.69 309 THR A O 1
ATOM 2235 N N . TYR A 1 310 ? -20.005 -2.835 4.015 1.00 83.88 310 TYR A N 1
ATOM 2236 C CA . TYR A 1 310 ? -21.021 -3.767 4.500 1.00 83.88 310 TYR A CA 1
ATOM 2237 C C . TYR A 1 310 ? -21.983 -3.135 5.508 1.00 83.88 310 TYR A C 1
ATOM 2239 O O . TYR A 1 310 ? -23.157 -3.507 5.500 1.00 83.88 310 TYR A O 1
ATOM 2247 N N . LEU A 1 311 ? -21.553 -2.113 6.264 1.00 80.62 311 LEU A N 1
ATOM 2248 C CA . LEU A 1 311 ? -22.461 -1.344 7.122 1.00 80.62 311 LEU A CA 1
ATOM 2249 C C . LEU A 1 311 ? -23.553 -0.668 6.294 1.00 80.62 311 LEU A C 1
ATOM 2251 O O . LEU A 1 311 ? -24.701 -0.662 6.708 1.00 80.62 311 LEU A O 1
ATOM 2255 N N . ALA A 1 312 ? -23.233 -0.157 5.101 1.00 75.81 312 ALA A N 1
ATOM 2256 C CA . ALA A 1 312 ? -24.240 0.430 4.217 1.00 75.81 312 ALA A CA 1
ATOM 2257 C C . ALA A 1 312 ? -25.184 -0.631 3.625 1.00 75.81 312 ALA A C 1
ATOM 2259 O O . ALA A 1 312 ? -26.392 -0.433 3.557 1.00 75.81 312 ALA A O 1
ATOM 2260 N N . LYS A 1 313 ? -24.665 -1.803 3.247 1.00 76.25 313 LYS A N 1
ATOM 2261 C CA . LYS A 1 313 ? -25.484 -2.875 2.649 1.00 76.25 313 LYS A CA 1
ATOM 2262 C C . LYS A 1 313 ? -26.477 -3.513 3.621 1.00 76.25 313 LYS A C 1
ATOM 2264 O O . LYS A 1 313 ? -27.484 -4.064 3.186 1.00 76.25 313 LYS A O 1
ATOM 2269 N N . THR A 1 314 ? -26.165 -3.497 4.913 1.00 66.50 314 THR A N 1
ATOM 2270 C CA . THR A 1 314 ? -26.907 -4.237 5.946 1.00 66.50 314 THR A CA 1
ATOM 2271 C C . THR A 1 314 ? -27.645 -3.337 6.936 1.00 66.50 314 THR A C 1
ATOM 2273 O O . THR A 1 314 ? -28.454 -3.844 7.716 1.00 66.50 314 THR A O 1
ATOM 2276 N N . ALA A 1 315 ? -27.422 -2.017 6.878 1.00 63.47 315 ALA A N 1
ATOM 2277 C CA . ALA A 1 315 ? -28.043 -1.047 7.770 1.00 63.47 315 ALA A CA 1
ATOM 2278 C C . ALA A 1 315 ? -29.577 -1.151 7.774 1.00 63.47 315 ALA A C 1
ATOM 2280 O O . ALA A 1 315 ? -30.242 -1.143 6.731 1.00 63.47 315 ALA A O 1
ATOM 2281 N N . LYS A 1 316 ? -30.134 -1.218 8.989 1.00 58.12 316 LYS A N 1
ATOM 2282 C CA . LYS A 1 316 ? -31.552 -0.988 9.278 1.00 58.12 316 LYS A CA 1
ATOM 2283 C C . LYS A 1 316 ? -31.649 0.072 10.385 1.00 58.12 316 LYS A C 1
ATOM 2285 O O . LYS A 1 316 ? -31.201 -0.221 11.493 1.00 58.12 316 LYS A O 1
ATOM 2290 N N . PRO A 1 317 ? -32.241 1.257 10.130 1.00 60.47 317 PRO A N 1
ATOM 2291 C CA . PRO A 1 317 ? -32.855 1.710 8.871 1.00 60.47 317 PRO A CA 1
ATOM 2292 C C . PRO A 1 317 ? -31.830 1.898 7.735 1.00 60.47 317 PRO A C 1
ATOM 2294 O O . PRO A 1 317 ? -30.643 1.678 7.944 1.00 60.47 317 PRO A O 1
ATOM 2297 N N . ALA A 1 318 ? -32.309 2.220 6.526 1.00 67.12 318 ALA A N 1
ATOM 2298 C CA . ALA A 1 318 ? -31.492 2.331 5.313 1.00 67.12 318 ALA A CA 1
ATOM 2299 C C . ALA A 1 318 ? -30.204 3.144 5.532 1.00 67.12 318 ALA A C 1
ATOM 2301 O O . ALA A 1 318 ? -30.188 4.081 6.323 1.00 67.12 318 ALA A O 1
ATOM 2302 N N . ALA A 1 319 ? -29.145 2.815 4.785 1.00 76.69 319 ALA A N 1
ATOM 2303 C CA . ALA A 1 319 ? -27.820 3.433 4.909 1.00 76.69 319 ALA A CA 1
ATOM 2304 C C . ALA A 1 319 ? -27.809 4.966 4.829 1.00 76.69 319 ALA A C 1
ATOM 2306 O O . ALA A 1 319 ? -26.873 5.588 5.327 1.00 76.69 319 ALA A O 1
ATOM 2307 N N . VAL A 1 320 ? -28.829 5.549 4.193 1.00 86.19 320 VAL A N 1
ATOM 2308 C CA . VAL A 1 320 ? -29.090 6.983 4.177 1.00 86.19 320 VAL A CA 1
ATOM 2309 C C . VAL A 1 320 ? -30.555 7.236 4.511 1.00 86.19 320 VAL A C 1
ATOM 2311 O O . VAL A 1 320 ? -31.453 6.752 3.817 1.00 86.19 320 VAL A O 1
ATOM 2314 N N . VAL A 1 321 ? -30.803 8.045 5.538 1.00 87.50 321 VAL A N 1
ATOM 2315 C CA . VAL A 1 321 ? -32.138 8.513 5.917 1.00 87.50 321 VAL A CA 1
ATOM 2316 C C . VAL A 1 321 ? -32.132 10.033 5.958 1.00 87.50 321 VAL A C 1
ATOM 2318 O O . VAL A 1 321 ? -31.573 10.639 6.861 1.00 87.50 321 VAL A O 1
ATOM 2321 N N . VAL A 1 322 ? -32.779 10.667 4.982 1.00 85.88 322 VAL A N 1
ATOM 2322 C CA . VAL A 1 322 ? -32.975 12.127 5.003 1.00 85.88 322 VAL A CA 1
ATOM 2323 C C . VAL A 1 322 ? -34.141 12.465 5.941 1.00 85.88 322 VAL A C 1
ATOM 2325 O O . VAL A 1 322 ? -35.149 11.747 5.952 1.00 85.88 322 VAL A O 1
ATOM 2328 N N . SER A 1 323 ? -34.019 13.533 6.723 1.00 88.00 323 SER A N 1
ATOM 2329 C CA . SER A 1 323 ? -35.069 14.001 7.627 1.00 88.00 323 SER A CA 1
ATOM 2330 C C . SER A 1 323 ? -36.339 14.388 6.853 1.00 88.00 323 SER A C 1
ATOM 2332 O O . SER A 1 323 ? -36.308 14.674 5.652 1.00 88.00 323 SER A O 1
ATOM 2334 N N . ALA A 1 324 ? -37.497 14.357 7.518 1.00 83.00 324 ALA A N 1
ATOM 2335 C CA . ALA A 1 324 ? -38.785 14.608 6.861 1.00 83.00 324 ALA A CA 1
ATOM 2336 C C . ALA A 1 324 ? -38.910 16.038 6.299 1.00 83.00 324 ALA A C 1
ATOM 2338 O O . ALA A 1 324 ? -39.578 16.246 5.290 1.00 83.00 324 ALA A O 1
ATOM 2339 N N . ASP A 1 325 ? -38.252 16.995 6.946 1.00 84.12 325 ASP A N 1
ATOM 2340 C CA . ASP A 1 325 ? -38.137 18.404 6.568 1.00 84.12 325 ASP A CA 1
ATOM 2341 C C . ASP A 1 325 ? -36.945 18.693 5.633 1.00 84.12 325 ASP A C 1
ATOM 2343 O O . ASP A 1 325 ? -36.812 19.813 5.147 1.00 84.12 325 ASP A O 1
ATOM 2347 N N . GLY A 1 326 ? -36.095 17.696 5.355 1.00 80.25 326 GLY A N 1
ATOM 2348 C CA . GLY A 1 326 ? -34.954 17.814 4.443 1.00 80.25 326 GLY A CA 1
ATOM 2349 C C . GLY A 1 326 ? -33.780 18.637 4.981 1.00 80.25 326 GLY A C 1
ATOM 2350 O O . GLY A 1 326 ? -32.958 19.097 4.191 1.00 80.25 326 GLY A O 1
ATOM 2351 N N . THR A 1 327 ? -33.704 18.846 6.297 1.00 84.75 327 THR A N 1
ATOM 2352 C CA . THR A 1 327 ? -32.673 19.665 6.953 1.00 84.75 327 THR A CA 1
ATOM 2353 C C . THR A 1 327 ? -31.386 18.901 7.254 1.00 84.75 327 THR A C 1
ATOM 2355 O O . THR A 1 327 ? -30.316 19.507 7.242 1.00 84.75 327 THR A O 1
ATOM 2358 N N . TYR A 1 328 ? -31.454 17.586 7.475 1.00 87.94 328 TYR A N 1
ATOM 2359 C CA . TYR A 1 328 ? -30.280 16.740 7.708 1.00 87.94 328 TYR A CA 1
ATOM 2360 C C . TYR A 1 328 ? -30.465 15.331 7.129 1.00 87.94 328 TYR A C 1
ATOM 2362 O O . TYR A 1 328 ? -31.559 14.945 6.707 1.00 87.94 328 TYR A O 1
ATOM 2370 N N . ALA A 1 329 ? -29.379 14.562 7.077 1.00 87.69 329 ALA A N 1
ATOM 2371 C CA . ALA A 1 329 ? -29.406 13.161 6.682 1.00 87.69 329 ALA A CA 1
ATOM 2372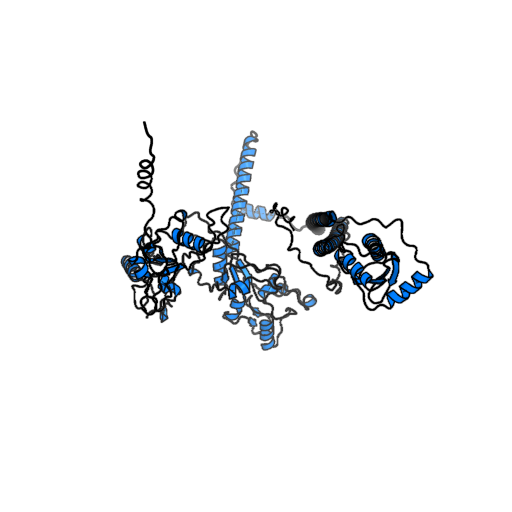 C C . ALA A 1 329 ? -28.540 12.320 7.621 1.00 87.69 329 ALA A C 1
ATOM 2374 O O . ALA A 1 329 ? -27.371 12.641 7.832 1.00 87.69 329 ALA A O 1
ATOM 2375 N N . ASP A 1 330 ? -29.107 11.226 8.120 1.00 89.06 330 ASP A N 1
ATOM 2376 C CA . ASP A 1 330 ? -28.386 10.211 8.881 1.00 89.06 330 ASP A CA 1
ATOM 2377 C C . ASP A 1 330 ? -27.759 9.229 7.894 1.00 89.06 330 ASP A C 1
ATOM 2379 O O . ASP A 1 330 ? -28.458 8.625 7.073 1.00 89.06 330 ASP A O 1
ATOM 2383 N N . VAL A 1 331 ? -26.431 9.105 7.929 1.00 89.50 331 VAL A N 1
ATOM 2384 C CA . VAL A 1 331 ? -25.669 8.367 6.918 1.00 89.50 331 VAL A CA 1
ATOM 2385 C C . VAL A 1 331 ? -24.690 7.399 7.571 1.00 89.50 331 VAL A C 1
ATOM 2387 O O . VAL A 1 331 ? -23.845 7.788 8.375 1.00 89.50 331 VAL A O 1
ATOM 2390 N N . ALA A 1 332 ? -24.749 6.127 7.177 1.00 87.81 332 ALA A N 1
ATOM 2391 C CA . ALA A 1 332 ? -23.766 5.134 7.583 1.00 87.81 332 ALA A CA 1
ATOM 2392 C C . ALA A 1 332 ? -22.381 5.470 7.001 1.00 87.81 332 ALA A C 1
ATOM 2394 O O . ALA A 1 332 ? -22.250 5.773 5.817 1.00 87.81 332 ALA A O 1
ATOM 2395 N N . ALA A 1 333 ? -21.314 5.320 7.793 1.00 86.19 333 ALA A N 1
ATOM 2396 C CA . ALA A 1 333 ? -19.947 5.650 7.366 1.00 86.19 333 ALA A CA 1
ATOM 2397 C C . ALA A 1 333 ? -19.487 4.919 6.083 1.00 86.19 333 ALA A C 1
ATOM 2399 O O . ALA A 1 333 ? -18.623 5.411 5.357 1.00 86.19 333 ALA A O 1
ATOM 2400 N N . GLY A 1 334 ? -20.055 3.743 5.798 1.00 87.62 334 GLY A N 1
ATOM 2401 C CA . GLY A 1 334 ? -19.783 2.966 4.589 1.00 87.62 334 GLY A CA 1
ATOM 2402 C C . GLY A 1 334 ? -20.563 3.375 3.337 1.00 87.62 334 GLY A C 1
ATOM 2403 O O . GLY A 1 334 ? -20.235 2.863 2.267 1.00 87.62 334 GLY A O 1
ATOM 2404 N N . ALA A 1 335 ? -21.581 4.234 3.462 1.00 89.69 335 ALA A N 1
ATOM 2405 C CA . ALA A 1 335 ? -22.447 4.655 2.360 1.00 89.69 335 ALA A CA 1
ATOM 2406 C C . ALA A 1 335 ? -21.691 5.564 1.389 1.00 89.69 335 ALA A C 1
ATOM 2408 O O . ALA A 1 335 ? -20.763 6.267 1.798 1.00 89.69 335 ALA A O 1
ATOM 2409 N N . MET A 1 336 ? -22.075 5.560 0.114 1.00 88.56 336 MET A N 1
ATOM 2410 C CA . MET A 1 336 ? -21.442 6.405 -0.903 1.00 88.56 336 MET A CA 1
ATOM 2411 C C . MET A 1 336 ? -22.129 7.767 -1.015 1.00 88.56 336 MET A C 1
ATOM 2413 O O . MET A 1 336 ? -23.342 7.878 -0.855 1.00 88.56 336 MET A O 1
ATOM 2417 N N . TRP A 1 337 ? -21.382 8.810 -1.383 1.00 86.94 337 TRP A N 1
ATOM 2418 C CA . TRP A 1 337 ? -21.960 10.141 -1.624 1.00 86.94 337 TRP A CA 1
ATOM 2419 C C . TRP A 1 337 ? -23.026 10.158 -2.730 1.00 86.94 337 TRP A C 1
ATOM 2421 O O . TRP A 1 337 ? -23.940 10.979 -2.669 1.00 86.94 337 TRP A O 1
ATOM 2431 N N . VAL A 1 338 ? -22.957 9.246 -3.708 1.00 84.50 338 VAL A N 1
ATOM 2432 C CA . VAL A 1 338 ? -24.004 9.084 -4.733 1.00 84.50 338 VAL A CA 1
ATOM 2433 C C . VAL A 1 338 ? -25.338 8.656 -4.117 1.00 84.50 338 VAL A C 1
ATOM 2435 O O . VAL A 1 338 ? -26.367 9.233 -4.450 1.00 84.50 338 VAL A O 1
ATOM 2438 N N . GLU A 1 339 ? -25.317 7.739 -3.147 1.00 85.56 339 GLU A N 1
ATOM 2439 C CA . GLU A 1 339 ? -26.517 7.266 -2.443 1.00 85.56 339 GLU A CA 1
ATOM 2440 C C . GLU A 1 339 ? -27.122 8.392 -1.594 1.00 85.56 339 GLU A C 1
ATOM 2442 O O . GLU A 1 339 ? -28.341 8.556 -1.530 1.00 85.56 339 GLU A O 1
ATOM 2447 N N . VAL A 1 340 ? -26.266 9.223 -0.986 1.00 87.44 340 VAL A N 1
ATOM 2448 C CA . VAL A 1 340 ? -26.696 10.408 -0.232 1.00 87.44 340 VAL A CA 1
ATOM 2449 C C . VAL A 1 340 ? -27.363 11.435 -1.140 1.00 87.44 340 VAL A C 1
ATOM 2451 O O . VAL A 1 340 ? -28.417 11.974 -0.799 1.00 87.44 340 VAL A O 1
ATOM 2454 N N . LEU A 1 341 ? -26.771 11.697 -2.306 1.00 84.38 341 LEU A N 1
ATOM 2455 C CA . LEU A 1 341 ? -27.323 12.628 -3.279 1.00 84.38 341 LEU A CA 1
ATOM 2456 C C . LEU A 1 341 ? -28.665 12.131 -3.828 1.00 84.38 341 LEU A C 1
ATOM 2458 O O . LEU A 1 341 ? -29.616 12.904 -3.874 1.00 84.38 341 LEU A O 1
ATOM 2462 N N . GLU A 1 342 ? -28.770 10.855 -4.199 1.00 83.88 342 GLU A N 1
ATOM 2463 C CA . GLU A 1 342 ? -30.020 10.253 -4.677 1.00 83.88 342 GLU A CA 1
ATOM 2464 C C . GLU A 1 342 ? -31.134 10.338 -3.624 1.00 83.88 342 GLU A C 1
ATOM 2466 O O . GLU A 1 342 ? -32.251 10.759 -3.937 1.00 83.88 342 GLU A O 1
ATOM 2471 N N . ALA A 1 343 ? -30.829 10.016 -2.361 1.00 84.38 343 ALA A N 1
ATOM 2472 C CA . ALA A 1 343 ? -31.789 10.090 -1.261 1.00 84.38 343 ALA A CA 1
ATOM 2473 C C . ALA A 1 343 ? -32.244 11.530 -0.962 1.00 84.38 343 ALA A C 1
ATOM 2475 O O . ALA A 1 343 ? -33.419 11.764 -0.666 1.00 84.38 343 ALA A O 1
ATOM 2476 N N . ALA A 1 344 ? -31.334 12.503 -1.056 1.00 82.06 344 ALA A N 1
ATOM 2477 C CA . ALA A 1 344 ? -31.651 13.921 -0.911 1.00 82.06 344 ALA A CA 1
ATOM 2478 C C . ALA A 1 344 ? -32.528 14.421 -2.071 1.00 82.06 344 ALA A C 1
ATOM 2480 O O . ALA A 1 344 ? -33.575 15.034 -1.840 1.00 82.06 344 ALA A O 1
ATOM 2481 N N . LEU A 1 345 ? -32.161 14.088 -3.313 1.00 80.88 345 LEU A N 1
ATOM 2482 C CA . LEU A 1 345 ? -32.898 14.490 -4.512 1.00 80.88 345 LEU A CA 1
ATOM 2483 C C . LEU A 1 345 ? -34.304 13.888 -4.556 1.00 80.88 345 LEU A C 1
ATOM 2485 O O . LEU A 1 345 ? -35.237 14.563 -4.987 1.00 80.88 345 LEU A O 1
ATOM 2489 N N . ALA A 1 346 ? -34.490 12.667 -4.045 1.00 79.38 346 ALA A N 1
ATOM 2490 C CA . ALA A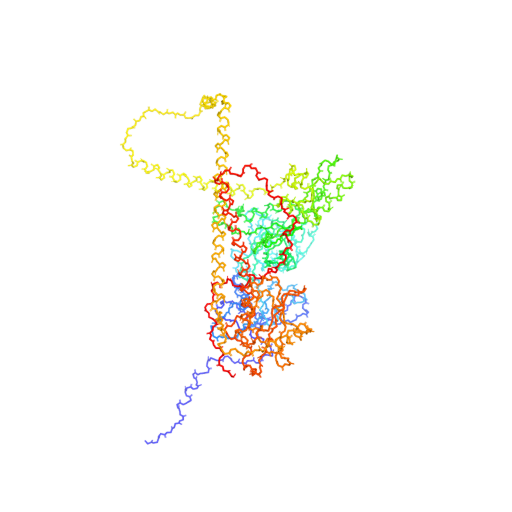 1 346 ? -35.811 12.057 -3.886 1.00 79.38 346 ALA A CA 1
ATOM 2491 C C . ALA A 1 346 ? -36.749 12.877 -2.976 1.00 79.38 346 ALA A C 1
ATOM 2493 O O . ALA A 1 346 ? -37.970 12.765 -3.085 1.00 79.38 346 ALA A O 1
ATOM 2494 N N . ARG A 1 347 ? -36.191 13.731 -2.107 1.00 79.94 347 ARG A N 1
ATOM 2495 C CA . ARG A 1 347 ? -36.919 14.699 -1.274 1.00 79.94 347 ARG A CA 1
ATOM 2496 C C . ARG A 1 347 ? -36.882 16.135 -1.808 1.00 79.94 347 ARG A C 1
ATOM 2498 O O . ARG A 1 347 ? -37.367 17.041 -1.139 1.00 79.94 347 ARG A O 1
ATOM 2505 N N . GLY A 1 348 ? -36.338 16.355 -3.005 1.00 79.12 348 GLY A N 1
ATOM 2506 C CA . GLY A 1 348 ? -36.225 17.682 -3.615 1.00 79.12 348 GLY A CA 1
ATOM 2507 C C . GLY A 1 348 ? -35.180 18.586 -2.955 1.00 79.12 348 GLY A C 1
ATOM 2508 O O . GLY A 1 348 ? -35.225 19.799 -3.146 1.00 79.12 348 GLY A O 1
ATOM 2509 N N . VAL A 1 349 ? -34.252 18.010 -2.188 1.00 82.75 349 VAL A N 1
ATOM 2510 C CA . VAL A 1 349 ? -33.151 18.723 -1.526 1.00 82.75 349 VAL A CA 1
ATOM 2511 C C . VAL A 1 349 ? -31.802 18.203 -2.026 1.00 82.75 349 VAL A C 1
ATOM 2513 O O . VAL A 1 349 ? -31.726 17.194 -2.724 1.00 82.75 349 VAL A O 1
ATOM 2516 N N . SER A 1 350 ? -30.712 18.893 -1.698 1.00 80.19 350 SER A N 1
ATOM 2517 C CA . SER A 1 350 ? -29.354 18.456 -2.036 1.00 80.19 350 SER A CA 1
ATOM 2518 C C . SER A 1 350 ? -28.418 18.651 -0.846 1.00 80.19 350 SER A C 1
ATOM 2520 O O . SER A 1 350 ? -28.580 19.642 -0.129 1.00 80.19 350 SER A O 1
ATOM 2522 N N . PRO A 1 351 ? -27.405 17.788 -0.658 1.00 82.38 351 PRO A N 1
ATOM 2523 C CA . PRO A 1 351 ? -26.393 18.009 0.365 1.00 82.38 351 PRO A CA 1
ATOM 2524 C C . PRO A 1 351 ? -25.676 19.343 0.140 1.00 82.38 351 PRO A C 1
ATOM 2526 O O . PRO A 1 351 ? -25.347 19.705 -0.990 1.00 82.38 351 PRO A O 1
ATOM 2529 N N . VAL A 1 352 ? -25.424 20.065 1.229 1.00 80.94 352 VAL A N 1
ATOM 2530 C CA . VAL A 1 352 ? -24.790 21.393 1.205 1.00 80.94 352 VAL A CA 1
ATOM 2531 C C . VAL A 1 352 ? -23.322 21.299 0.763 1.00 80.94 352 VAL A C 1
ATOM 2533 O O . VAL A 1 352 ? -22.804 22.177 0.073 1.00 80.94 352 VAL A O 1
ATOM 2536 N N . THR A 1 353 ? -22.659 20.197 1.122 1.00 78.44 353 THR A N 1
ATOM 2537 C CA . THR A 1 353 ? -21.312 19.836 0.675 1.00 78.44 353 THR A CA 1
ATOM 2538 C C . THR A 1 353 ? -21.256 18.349 0.331 1.00 78.44 353 THR A C 1
ATOM 2540 O O . THR A 1 353 ? -21.833 17.514 1.020 1.00 78.44 353 THR A O 1
ATOM 2543 N N . PHE A 1 354 ? -20.572 18.013 -0.760 1.00 74.75 354 PHE A N 1
ATOM 2544 C CA . PHE A 1 354 ? -20.312 16.645 -1.214 1.00 74.75 354 PHE A CA 1
ATOM 2545 C C . PHE A 1 354 ? -19.043 16.643 -2.079 1.00 74.75 354 PHE A C 1
ATOM 2547 O O . PHE A 1 354 ? -18.497 17.705 -2.388 1.00 74.75 354 PHE A O 1
ATOM 2554 N N . THR A 1 355 ? -18.500 15.465 -2.379 1.00 71.06 355 THR A N 1
ATOM 2555 C CA . THR A 1 355 ? -17.259 15.334 -3.152 1.00 71.06 355 THR A CA 1
ATOM 2556 C C . THR A 1 355 ? -17.506 15.485 -4.648 1.00 71.06 355 THR A C 1
ATOM 2558 O O . THR A 1 355 ? -18.542 15.069 -5.158 1.00 71.06 355 THR A O 1
ATOM 2561 N N . ASP A 1 356 ? -16.504 15.979 -5.378 1.00 70.88 356 ASP A N 1
ATOM 2562 C CA . ASP A 1 356 ? -16.563 16.054 -6.847 1.00 70.88 356 ASP A CA 1
ATOM 2563 C C . ASP A 1 356 ? -16.590 14.649 -7.491 1.00 70.88 356 ASP A C 1
ATOM 2565 O O . ASP A 1 356 ? -17.036 14.474 -8.624 1.00 70.88 356 ASP A O 1
ATOM 2569 N N . TYR A 1 357 ? -16.162 13.624 -6.741 1.00 76.75 357 TYR A N 1
ATOM 2570 C CA . TYR A 1 357 ? -16.319 12.212 -7.078 1.00 76.75 357 TYR A CA 1
ATOM 2571 C C . TYR A 1 357 ? -17.257 11.522 -6.078 1.00 76.75 357 TYR A C 1
ATOM 2573 O O . TYR A 1 357 ? -16.892 11.293 -4.924 1.00 76.75 357 TYR A O 1
ATOM 2581 N N . LEU A 1 358 ? -18.473 11.195 -6.520 1.00 79.38 358 LEU A N 1
ATOM 2582 C CA . LEU A 1 358 ? -19.568 10.726 -5.656 1.00 79.38 358 LEU A CA 1
ATOM 2583 C C . LEU A 1 358 ? -19.470 9.248 -5.234 1.00 79.38 358 LEU A C 1
ATOM 2585 O O . LEU A 1 358 ? -20.173 8.823 -4.321 1.00 79.38 358 LEU A O 1
ATOM 2589 N N . TYR A 1 359 ? -18.591 8.457 -5.851 1.00 82.62 359 TYR A N 1
ATOM 2590 C CA . TYR A 1 359 ? -18.400 7.037 -5.514 1.00 82.62 359 TYR A CA 1
ATOM 2591 C C . TYR A 1 359 ? -17.418 6.818 -4.350 1.00 82.62 359 TYR A C 1
ATOM 2593 O O . TYR A 1 359 ? -16.851 5.737 -4.204 1.00 82.62 359 TYR A O 1
ATOM 2601 N N . LEU A 1 360 ? -17.201 7.848 -3.526 1.00 85.25 360 LEU A N 1
ATOM 2602 C CA . LEU A 1 360 ? -16.445 7.740 -2.281 1.00 85.25 360 LEU A CA 1
ATOM 2603 C C . LEU A 1 360 ? -17.383 7.486 -1.105 1.00 85.25 360 LEU A C 1
ATOM 2605 O O . LEU A 1 360 ? -18.481 8.039 -1.048 1.00 85.25 360 LEU A O 1
ATOM 2609 N N . SER A 1 361 ? -16.923 6.694 -0.139 1.00 88.44 361 SER A N 1
ATOM 2610 C CA . SER A 1 361 ? -17.642 6.484 1.115 1.00 88.44 361 SER A CA 1
ATOM 2611 C C . SER A 1 361 ? -17.597 7.727 2.003 1.00 88.44 361 SER A C 1
ATOM 2613 O O . SER A 1 361 ? -16.516 8.292 2.190 1.00 88.44 361 SER A O 1
ATOM 2615 N N . VAL A 1 362 ? -18.720 8.080 2.629 1.00 88.81 362 VAL A N 1
ATOM 2616 C CA . VAL A 1 362 ? -18.858 9.255 3.507 1.00 88.81 362 VAL A CA 1
ATOM 2617 C C . VAL A 1 362 ? -17.862 9.235 4.667 1.00 88.81 362 VAL A C 1
ATOM 2619 O O . VAL A 1 362 ? -17.170 10.221 4.908 1.00 88.81 362 VAL A O 1
ATOM 2622 N N . GLY A 1 363 ? -17.692 8.096 5.343 1.00 86.88 363 GLY A N 1
ATOM 2623 C CA . GLY A 1 363 ? -16.733 7.969 6.445 1.00 86.88 363 GLY A CA 1
ATOM 2624 C C . GLY A 1 363 ? -15.282 8.190 6.009 1.00 86.88 363 GLY A C 1
ATOM 2625 O O . GLY A 1 363 ? -14.502 8.799 6.738 1.00 86.88 363 GLY A O 1
ATOM 2626 N N . GLY A 1 364 ? -14.930 7.753 4.796 1.00 84.94 364 GLY A N 1
ATOM 2627 C CA . GLY A 1 364 ? -13.586 7.927 4.239 1.00 84.94 364 GLY A CA 1
ATOM 2628 C C . GLY A 1 364 ? -13.265 9.368 3.833 1.00 84.94 364 GLY A C 1
ATOM 2629 O O . GLY A 1 364 ? -12.110 9.781 3.898 1.00 84.94 364 GLY A O 1
ATOM 2630 N N . THR A 1 365 ? -14.261 10.158 3.422 1.00 86.44 365 THR A N 1
ATOM 2631 C CA . THR A 1 365 ? -14.040 11.577 3.105 1.00 86.44 365 THR A CA 1
ATOM 2632 C C . THR A 1 365 ? -14.015 12.420 4.375 1.00 86.44 365 THR A C 1
ATOM 2634 O O . THR A 1 365 ? -13.126 13.258 4.521 1.00 86.44 365 THR A O 1
ATOM 2637 N N . LEU A 1 366 ? -14.904 12.141 5.336 1.00 85.94 366 LEU A N 1
ATOM 2638 C CA . LEU A 1 366 ? -14.941 12.821 6.633 1.00 85.94 366 LEU A CA 1
ATOM 2639 C C . LEU A 1 366 ? -13.665 12.602 7.456 1.00 85.94 366 LEU A C 1
ATOM 2641 O O . LEU A 1 366 ? -13.199 13.545 8.094 1.00 85.94 366 LEU A O 1
ATOM 2645 N N . SER A 1 367 ? -13.039 11.419 7.390 1.00 81.88 367 SER A N 1
ATOM 2646 C CA . SER A 1 367 ? -11.769 11.158 8.090 1.00 81.88 367 SER A CA 1
ATOM 2647 C C . SER A 1 367 ? -10.617 12.062 7.629 1.00 81.88 367 SER A C 1
ATOM 2649 O O . SER A 1 367 ? -9.666 12.264 8.377 1.00 81.88 367 SER A O 1
ATOM 2651 N N . ASN A 1 368 ? -10.712 12.632 6.422 1.00 77.75 368 ASN A N 1
ATOM 2652 C CA . ASN A 1 368 ? -9.753 13.580 5.846 1.00 77.75 368 ASN A CA 1
ATOM 2653 C C . ASN A 1 368 ? -10.382 14.973 5.630 1.00 77.75 368 ASN A C 1
ATOM 2655 O O . ASN A 1 368 ? -10.051 15.664 4.666 1.00 77.75 368 ASN A O 1
ATOM 2659 N N . ALA A 1 369 ? -11.310 15.376 6.506 1.00 75.69 369 ALA A N 1
ATOM 2660 C CA . ALA A 1 369 ? -12.093 16.621 6.474 1.00 75.69 369 ALA A CA 1
ATOM 2661 C C . ALA A 1 369 ? -13.109 16.760 5.319 1.00 75.69 369 ALA A C 1
ATOM 2663 O O . ALA A 1 369 ? -14.135 17.418 5.497 1.00 75.69 369 ALA A O 1
ATOM 2664 N N . GLY A 1 370 ? -12.866 16.130 4.166 1.00 70.75 370 GLY A N 1
ATOM 2665 C CA . GLY A 1 370 ? -13.799 16.068 3.041 1.00 70.75 370 GLY A CA 1
ATOM 2666 C C . GLY A 1 370 ? -13.868 17.385 2.271 1.00 70.75 370 GLY A C 1
ATOM 2667 O O . GLY A 1 370 ? -14.816 18.158 2.403 1.00 70.75 370 GLY A O 1
ATOM 2668 N N . ILE A 1 371 ? -12.832 17.660 1.478 1.00 66.81 371 ILE A N 1
ATOM 2669 C CA . ILE A 1 371 ? -12.718 18.876 0.662 1.00 66.81 371 ILE A CA 1
ATOM 2670 C C . ILE A 1 371 ? -13.380 18.622 -0.701 1.00 66.81 371 ILE A C 1
ATOM 2672 O O . ILE A 1 371 ? -13.030 17.665 -1.386 1.00 66.81 371 ILE A O 1
ATOM 2676 N N . GLY A 1 372 ? -14.321 19.481 -1.093 1.00 65.56 372 GLY A N 1
ATOM 2677 C CA . GLY A 1 372 ? -14.976 19.465 -2.408 1.00 65.56 372 GLY A CA 1
ATOM 2678 C C . GLY A 1 372 ? -15.163 20.876 -2.968 1.00 65.56 372 GLY A C 1
ATOM 2679 O O . GLY A 1 372 ? -14.838 21.862 -2.300 1.00 65.56 372 GLY A O 1
ATOM 2680 N N . GLY A 1 373 ? -15.722 20.998 -4.174 1.00 64.44 373 GLY A N 1
ATOM 2681 C CA . GLY A 1 373 ? -15.830 22.287 -4.864 1.00 64.44 373 GLY A CA 1
ATOM 2682 C C . GLY A 1 373 ? -16.606 23.379 -4.111 1.00 64.44 373 GLY A C 1
ATOM 2683 O O . GLY A 1 373 ? -16.381 24.556 -4.359 1.00 64.44 373 GLY A O 1
ATOM 2684 N N . GLN A 1 374 ? -17.481 23.027 -3.161 1.00 67.31 374 GLN A N 1
ATOM 2685 C CA . GLN A 1 374 ? -18.323 23.977 -2.410 1.00 67.31 374 GLN A CA 1
ATOM 2686 C C . GLN A 1 374 ? -17.724 24.456 -1.072 1.00 67.31 374 GLN A C 1
ATOM 2688 O O . GLN A 1 374 ? -18.367 25.211 -0.338 1.00 67.31 374 GLN A O 1
ATOM 2693 N N . VAL A 1 375 ? -16.482 24.065 -0.754 1.00 71.44 375 VAL A N 1
ATOM 2694 C CA . VAL A 1 375 ? -15.821 24.379 0.532 1.00 71.44 375 VAL A CA 1
ATOM 2695 C C . VAL A 1 375 ? -15.761 25.877 0.826 1.00 71.44 375 VAL A C 1
ATOM 2697 O O . VAL A 1 375 ? -15.874 26.286 1.977 1.00 71.44 375 VAL A O 1
ATOM 2700 N N . PHE A 1 376 ? -15.641 26.717 -0.201 1.00 68.44 376 PHE A N 1
ATOM 2701 C CA . PHE A 1 376 ? -15.568 28.172 -0.042 1.00 68.44 376 PHE A CA 1
ATOM 2702 C C . PHE A 1 376 ? -16.880 28.819 0.439 1.00 68.44 376 PHE A C 1
ATOM 2704 O O . PHE A 1 376 ? -16.853 29.953 0.909 1.00 68.44 376 PHE A O 1
ATOM 2711 N N . ARG A 1 377 ? -18.026 28.132 0.315 1.00 70.56 377 ARG A N 1
ATOM 2712 C CA . ARG A 1 377 ? -19.334 28.634 0.778 1.00 70.56 377 ARG A CA 1
ATOM 2713 C C . ARG A 1 377 ? -19.768 28.030 2.100 1.00 70.56 377 ARG A C 1
ATOM 2715 O O . ARG A 1 377 ? -20.392 28.713 2.905 1.00 70.56 377 ARG A O 1
ATOM 2722 N N . HIS A 1 378 ? -19.466 26.753 2.293 1.00 74.44 378 HIS A N 1
ATOM 2723 C CA . HIS A 1 378 ? -20.062 25.948 3.357 1.00 74.44 378 HIS A CA 1
ATOM 2724 C C . HIS A 1 378 ? -19.018 25.244 4.235 1.00 74.44 378 HIS A C 1
ATOM 2726 O O . HIS A 1 378 ? -19.370 24.459 5.109 1.00 74.44 378 HIS A O 1
ATOM 2732 N N . GLY A 1 379 ? -17.729 25.519 4.020 1.00 78.88 379 GLY A N 1
ATOM 2733 C CA . GLY A 1 379 ? -16.638 24.826 4.697 1.00 78.88 379 GLY A CA 1
ATOM 2734 C C . GLY A 1 379 ? -16.447 23.382 4.209 1.00 78.88 379 GLY A C 1
ATOM 2735 O O . GLY A 1 379 ? -17.159 22.913 3.320 1.00 78.88 379 GLY A O 1
ATOM 2736 N N . PRO A 1 380 ? -15.450 22.662 4.746 1.00 81.06 380 PRO A N 1
ATOM 2737 C CA . PRO A 1 380 ? -15.268 21.234 4.485 1.00 81.06 380 PRO A CA 1
ATOM 2738 C C . PRO A 1 380 ? -16.466 20.404 4.968 1.00 81.06 380 PRO A C 1
ATOM 2740 O O . PRO A 1 380 ? -17.226 20.838 5.834 1.00 81.06 380 PRO A O 1
ATOM 2743 N N . GLN A 1 381 ? -16.640 19.196 4.424 1.00 82.44 381 GLN A N 1
ATOM 2744 C CA . GLN A 1 381 ? -17.757 18.304 4.777 1.00 82.44 381 GLN A CA 1
ATOM 2745 C C . GLN A 1 381 ? -17.865 18.090 6.288 1.00 82.44 381 GLN A C 1
ATOM 2747 O O . GLN A 1 381 ? -18.963 18.137 6.832 1.00 82.44 381 GLN A O 1
ATOM 2752 N N . ILE A 1 382 ? -16.728 17.954 6.978 1.00 83.19 382 ILE A N 1
ATOM 2753 C CA . ILE A 1 382 ? -16.684 17.781 8.435 1.00 83.19 382 ILE A CA 1
ATOM 2754 C C . ILE A 1 382 ? -17.291 18.959 9.214 1.00 83.19 382 ILE A C 1
ATOM 2756 O O . ILE A 1 382 ? -17.799 18.764 10.311 1.00 83.19 382 ILE A O 1
ATOM 2760 N N . SER A 1 383 ? -17.292 20.174 8.653 1.00 84.06 383 SER A N 1
ATOM 2761 C CA . SER A 1 383 ? -17.921 21.351 9.270 1.00 84.06 383 SER A CA 1
ATOM 2762 C C . SER A 1 383 ? -19.447 21.333 9.184 1.00 84.06 383 SER A C 1
ATOM 2764 O O . SER A 1 383 ? -20.096 22.105 9.880 1.00 84.06 383 SER A O 1
ATOM 2766 N N . ASN A 1 384 ? -20.009 20.467 8.338 1.00 84.69 384 ASN A N 1
ATOM 2767 C CA . ASN A 1 384 ? -21.448 20.304 8.140 1.00 84.69 384 ASN A CA 1
ATOM 2768 C C . ASN A 1 384 ? -21.988 19.042 8.843 1.00 84.69 384 ASN A C 1
ATOM 2770 O O . ASN A 1 384 ? -23.134 18.658 8.623 1.00 84.69 384 ASN A O 1
ATOM 2774 N N . VAL A 1 385 ? -21.170 18.383 9.674 1.00 86.69 385 VAL A N 1
ATOM 2775 C CA . VAL A 1 385 ? -21.585 17.244 10.503 1.00 86.69 385 VAL A CA 1
ATOM 2776 C C . VAL A 1 385 ? -22.155 17.772 11.817 1.00 86.69 385 VAL A C 1
ATOM 2778 O O . VAL A 1 385 ? -21.452 18.433 12.579 1.00 86.69 385 VAL A O 1
ATOM 2781 N N . HIS A 1 386 ? -23.426 17.473 12.082 1.00 84.62 386 HIS A N 1
ATOM 2782 C CA . HIS A 1 386 ? -24.102 17.871 13.320 1.00 84.62 386 HIS A CA 1
ATOM 2783 C C . HIS A 1 386 ? -23.776 16.945 14.496 1.00 84.62 386 HIS A C 1
ATOM 2785 O O . HIS A 1 386 ? -23.512 17.417 15.599 1.00 84.62 386 HIS A O 1
ATOM 2791 N N . GLU A 1 387 ? -23.779 15.638 14.249 1.00 85.00 387 GLU A N 1
ATOM 2792 C CA . GLU A 1 387 ? -23.540 14.594 15.242 1.00 85.00 387 GLU A CA 1
ATOM 2793 C C . GLU A 1 387 ? -22.768 13.440 14.593 1.00 85.00 387 GLU A C 1
ATOM 2795 O O . GLU A 1 387 ? -22.876 13.209 13.386 1.00 85.00 387 GLU A O 1
ATOM 2800 N N . LEU A 1 388 ? -21.947 12.745 15.384 1.00 83.50 388 LEU A N 1
ATOM 2801 C CA . LEU A 1 388 ? -21.168 11.601 14.927 1.00 83.50 388 LEU A CA 1
ATOM 2802 C C . LEU A 1 388 ? -21.126 10.518 16.006 1.00 83.50 388 LEU A C 1
ATOM 2804 O O . LEU A 1 388 ? -20.593 10.739 17.095 1.00 83.50 388 LEU A O 1
ATOM 2808 N N . ASP A 1 389 ? -21.590 9.322 15.655 1.00 78.56 389 ASP A N 1
ATOM 2809 C CA . ASP A 1 389 ? -21.449 8.136 16.495 1.00 78.56 389 ASP A CA 1
ATOM 2810 C C . ASP A 1 389 ? -20.018 7.592 16.415 1.00 78.56 389 ASP A C 1
ATOM 2812 O O . ASP A 1 389 ? -19.581 7.064 15.388 1.00 78.56 389 ASP A O 1
ATOM 2816 N N . VAL A 1 390 ? -19.269 7.708 17.517 1.00 74.81 390 VAL A N 1
ATOM 2817 C CA . VAL A 1 390 ? -17.874 7.251 17.599 1.00 74.81 390 VAL A CA 1
ATOM 2818 C C . VAL A 1 390 ? -17.742 6.062 18.549 1.00 74.81 390 VAL A C 1
ATOM 2820 O O . VAL A 1 390 ? -18.010 6.155 19.750 1.00 74.81 390 VAL A O 1
ATOM 2823 N N . ILE A 1 391 ? -17.227 4.949 18.026 1.00 71.00 391 ILE A N 1
ATOM 2824 C CA . ILE A 1 391 ? -16.870 3.761 18.810 1.00 71.00 391 ILE A CA 1
ATOM 2825 C C . ILE A 1 391 ? -15.610 4.085 19.634 1.00 71.00 391 ILE A C 1
ATOM 2827 O O . ILE A 1 391 ? -14.499 4.086 19.110 1.00 71.00 391 ILE A O 1
ATOM 2831 N N . THR A 1 392 ? -15.786 4.417 20.918 1.00 58.84 392 THR A N 1
ATOM 2832 C CA . THR A 1 392 ? -14.729 4.989 21.787 1.00 58.84 392 THR A CA 1
ATOM 2833 C C . THR A 1 392 ? -14.304 4.112 22.965 1.00 58.84 392 THR A C 1
ATOM 2835 O O . THR A 1 392 ? -13.334 4.449 23.644 1.00 58.84 392 THR A O 1
ATOM 2838 N N . GLU A 1 393 ? -14.997 3.008 23.248 1.00 51.22 393 GLU A N 1
ATOM 2839 C CA . GLU A 1 393 ? -14.790 2.258 24.499 1.00 51.22 393 GLU A CA 1
ATOM 2840 C C . GLU A 1 393 ? -13.373 1.679 24.621 1.00 51.22 393 GLU A C 1
ATOM 2842 O O . GLU A 1 393 ? -12.748 1.863 25.659 1.00 51.22 393 GLU A O 1
ATOM 2847 N N . ALA A 1 394 ? -12.792 1.181 23.526 1.00 47.47 394 ALA A N 1
ATOM 2848 C CA . ALA A 1 394 ? -11.431 0.633 23.506 1.00 47.47 394 ALA A CA 1
ATOM 2849 C C . ALA A 1 394 ? -10.310 1.707 23.611 1.00 47.47 394 ALA A C 1
ATOM 2851 O O . ALA A 1 394 ? -9.140 1.387 23.801 1.00 47.47 394 ALA A O 1
ATOM 2852 N N . LEU A 1 395 ? -10.645 3.001 23.471 1.00 42.50 395 LEU A N 1
ATOM 2853 C CA . LEU A 1 395 ? -9.718 4.132 23.656 1.00 42.50 395 LEU A CA 1
ATOM 2854 C C . LEU A 1 395 ? -9.791 4.714 25.075 1.00 42.50 395 LEU A C 1
ATOM 2856 O O . LEU A 1 395 ? -8.781 5.202 25.576 1.00 42.50 395 LEU A O 1
ATOM 2860 N N . ARG A 1 396 ? -10.959 4.675 25.737 1.00 46.06 396 ARG A N 1
ATOM 2861 C CA . ARG A 1 396 ? -11.124 5.211 27.103 1.00 46.06 396 ARG A CA 1
ATOM 2862 C C . ARG A 1 396 ? -10.381 4.387 28.151 1.00 46.06 396 ARG A C 1
ATOM 2864 O O . ARG A 1 396 ? -9.856 4.985 29.086 1.00 46.06 396 ARG A O 1
ATOM 2871 N N . GLU A 1 397 ? -10.333 3.065 28.007 1.00 49.88 397 GLU A N 1
ATOM 2872 C CA . GLU A 1 397 ? -9.648 2.168 28.952 1.00 49.88 397 GLU A CA 1
ATOM 2873 C C . GLU A 1 397 ? -8.131 2.307 28.840 1.00 49.88 397 GLU A C 1
ATOM 2875 O O . GLU A 1 397 ? -7.478 2.596 29.837 1.00 49.88 397 GLU A O 1
ATOM 2880 N N . ARG A 1 398 ? -7.592 2.340 27.616 1.00 46.22 398 ARG A N 1
ATOM 2881 C CA . ARG A 1 398 ? -6.178 2.654 27.371 1.00 46.22 398 ARG A CA 1
ATOM 2882 C C . ARG A 1 398 ? -5.793 4.076 27.794 1.00 46.22 398 ARG A C 1
ATOM 2884 O O . ARG A 1 398 ? -4.704 4.288 28.316 1.00 46.22 398 ARG A O 1
ATOM 2891 N N . GLN A 1 399 ? -6.666 5.070 27.597 1.00 43.62 399 GLN A N 1
ATOM 2892 C CA . GLN A 1 399 ? -6.421 6.436 28.078 1.00 43.62 399 GLN A CA 1
ATOM 2893 C C . GLN A 1 399 ? -6.438 6.496 29.611 1.00 43.62 399 GLN A C 1
ATOM 2895 O O . GLN A 1 399 ? -5.621 7.214 30.184 1.00 43.62 399 GLN A O 1
ATOM 2900 N N . LYS A 1 400 ? -7.324 5.742 30.276 1.00 50.12 400 LYS A N 1
ATOM 2901 C CA . LYS A 1 400 ? -7.328 5.589 31.737 1.00 50.12 400 LYS A CA 1
ATOM 2902 C C . LYS A 1 400 ? -6.063 4.893 32.223 1.00 50.12 400 LYS A C 1
ATOM 2904 O O . LYS A 1 400 ? -5.404 5.473 33.069 1.00 50.12 400 LYS A O 1
ATOM 2909 N N . GLU A 1 401 ? -5.668 3.768 31.632 1.00 53.72 401 GLU A N 1
ATOM 2910 C CA . GLU A 1 401 ? -4.429 3.056 31.974 1.00 53.72 401 GLU A CA 1
ATOM 2911 C C . GLU A 1 401 ? -3.192 3.927 31.766 1.00 53.72 401 GLU A C 1
ATOM 2913 O O . GLU A 1 401 ? -2.344 4.012 32.643 1.00 53.72 401 GLU A O 1
ATOM 2918 N N . ILE A 1 402 ? -3.080 4.633 30.637 1.00 49.31 402 ILE A N 1
ATOM 2919 C CA . ILE A 1 402 ? -1.967 5.561 30.393 1.00 49.31 402 ILE A CA 1
ATOM 2920 C C . ILE A 1 402 ? -1.982 6.687 31.427 1.00 49.31 402 ILE A C 1
ATOM 2922 O O . ILE A 1 402 ? -0.926 7.058 31.932 1.00 49.31 402 ILE A O 1
ATOM 2926 N N . THR A 1 403 ? -3.157 7.225 31.764 1.00 47.91 403 THR A N 1
ATOM 2927 C CA . THR A 1 403 ? -3.281 8.270 32.789 1.00 47.91 403 THR A CA 1
ATOM 2928 C C . THR A 1 403 ? -2.904 7.730 34.166 1.00 47.91 403 THR A C 1
ATOM 2930 O O . THR A 1 403 ? -2.198 8.408 34.894 1.00 47.91 403 THR A O 1
ATOM 2933 N N . GLU A 1 404 ? -3.284 6.501 34.500 1.00 64.56 404 GLU A N 1
ATOM 2934 C CA . GLU A 1 404 ? -3.001 5.831 35.771 1.00 64.56 404 GLU A CA 1
ATOM 2935 C C . GLU A 1 404 ? -1.524 5.420 35.879 1.00 64.56 404 GLU A C 1
ATOM 2937 O O . GLU A 1 404 ? -0.901 5.612 36.916 1.00 64.56 404 GLU A O 1
ATOM 2942 N N . VAL A 1 405 ? -0.900 4.974 34.785 1.00 66.12 405 VAL A N 1
ATOM 2943 C CA . VAL A 1 405 ? 0.545 4.715 34.691 1.00 66.12 405 VAL A CA 1
ATOM 2944 C C . VAL A 1 405 ? 1.341 6.017 34.790 1.00 66.12 405 VAL A C 1
ATOM 2946 O O . VAL A 1 405 ? 2.369 6.054 35.467 1.00 66.12 405 VAL A O 1
ATOM 2949 N N . LEU A 1 406 ? 0.887 7.096 34.142 1.00 56.56 406 LEU A N 1
ATOM 2950 C CA . LEU A 1 406 ? 1.500 8.421 34.271 1.00 56.56 406 LEU A CA 1
ATOM 2951 C C . LEU A 1 406 ? 1.335 8.972 35.691 1.00 56.56 406 LEU A C 1
ATOM 2953 O O . LEU A 1 406 ? 2.307 9.495 36.228 1.00 56.56 406 LEU A O 1
ATOM 2957 N N . GLN A 1 407 ? 0.168 8.783 36.310 1.00 61.28 407 GLN A N 1
ATOM 2958 C CA . GLN A 1 407 ? -0.120 9.172 37.690 1.00 61.28 407 GLN A CA 1
ATOM 2959 C C . GLN A 1 407 ? 0.763 8.392 38.671 1.00 61.28 407 GLN A C 1
ATOM 2961 O O . GLN A 1 407 ? 1.456 9.000 39.475 1.00 61.28 407 GLN A O 1
ATOM 2966 N N . ASN A 1 408 ? 0.853 7.067 38.533 1.00 70.94 408 ASN A N 1
ATOM 2967 C CA . ASN A 1 408 ? 1.713 6.213 39.355 1.00 70.94 408 ASN A CA 1
ATOM 2968 C C . ASN A 1 408 ? 3.195 6.566 39.191 1.00 70.94 408 ASN A C 1
ATOM 2970 O O . ASN A 1 408 ? 3.954 6.522 40.155 1.00 70.94 408 ASN A O 1
ATOM 2974 N N . LYS A 1 409 ? 3.621 6.948 37.980 1.00 67.56 409 LYS A N 1
ATOM 2975 C CA . LYS A 1 409 ? 4.990 7.403 37.710 1.00 67.56 409 LYS A CA 1
ATOM 2976 C C . LYS A 1 409 ? 5.255 8.790 38.293 1.00 67.56 409 LYS A C 1
ATOM 2978 O O . LYS A 1 409 ? 6.342 9.020 38.817 1.00 67.56 409 LYS A O 1
ATOM 2983 N N . GLU A 1 410 ? 4.288 9.702 38.233 1.00 58.72 410 GLU A N 1
ATOM 2984 C CA . GLU A 1 410 ? 4.356 11.007 38.896 1.00 58.72 410 GLU A CA 1
ATOM 2985 C C . GLU A 1 410 ? 4.383 10.856 40.424 1.00 58.72 410 GLU A C 1
ATOM 2987 O O . GLU A 1 410 ? 5.198 11.506 41.077 1.00 58.72 410 GLU A O 1
ATOM 2992 N N . ASP A 1 411 ? 3.586 9.947 40.986 1.00 66.62 411 ASP A N 1
ATOM 2993 C CA . ASP A 1 411 ? 3.550 9.632 42.414 1.00 66.62 411 ASP A CA 1
ATOM 2994 C C . ASP A 1 411 ? 4.851 8.957 42.873 1.00 66.62 411 ASP A C 1
ATOM 2996 O O . ASP A 1 411 ? 5.410 9.355 43.893 1.00 66.62 411 ASP A O 1
ATOM 3000 N N . GLN A 1 412 ? 5.441 8.064 42.068 1.00 71.50 412 GLN A N 1
ATOM 3001 C CA . GLN A 1 412 ? 6.788 7.528 42.310 1.00 71.50 412 GLN A CA 1
ATOM 3002 C C . GLN A 1 412 ? 7.858 8.622 42.273 1.00 71.50 412 GLN A C 1
ATOM 3004 O O . GLN A 1 412 ? 8.771 8.639 43.102 1.00 71.50 412 GLN A O 1
ATOM 3009 N N . LEU A 1 413 ? 7.771 9.558 41.323 1.00 65.38 413 LEU A N 1
ATOM 3010 C CA . LEU A 1 413 ? 8.689 10.696 41.241 1.00 65.38 413 LEU A CA 1
ATOM 3011 C C . LEU A 1 413 ? 8.492 11.659 42.419 1.00 65.38 413 LEU A C 1
ATOM 3013 O O . LEU A 1 413 ? 9.482 12.175 42.939 1.00 65.38 413 LEU A O 1
ATOM 3017 N N . ARG A 1 414 ? 7.254 11.854 42.890 1.00 69.12 414 ARG A N 1
ATOM 3018 C CA . ARG A 1 414 ? 6.927 12.608 44.107 1.00 69.12 414 ARG A CA 1
ATOM 3019 C C . ARG A 1 414 ? 7.429 11.919 45.364 1.00 69.12 414 ARG A C 1
ATOM 3021 O O . ARG A 1 414 ? 7.964 12.616 46.216 1.00 69.12 414 ARG A O 1
ATOM 3028 N N . GLU A 1 415 ? 7.322 10.599 45.480 1.00 65.19 415 GLU A N 1
ATOM 3029 C CA . GLU A 1 415 ? 7.883 9.818 46.590 1.00 65.19 415 GLU A CA 1
ATOM 3030 C C . GLU A 1 415 ? 9.412 9.835 46.582 1.00 65.19 415 GLU A C 1
ATOM 3032 O O . GLU A 1 415 ? 10.053 10.020 47.613 1.00 65.19 415 GLU A O 1
ATOM 3037 N N . THR A 1 416 ? 10.025 9.741 45.404 1.00 68.69 416 THR A N 1
ATOM 3038 C CA . THR A 1 416 ? 11.483 9.836 45.257 1.00 68.69 416 THR A CA 1
ATOM 3039 C C . THR A 1 416 ? 11.976 11.258 45.563 1.00 68.69 416 THR A C 1
ATOM 3041 O O . THR A 1 416 ? 13.037 11.445 46.168 1.00 68.69 416 THR A O 1
ATOM 3044 N N . ALA A 1 417 ? 11.201 12.282 45.190 1.00 61.41 417 ALA A N 1
ATOM 3045 C CA . ALA A 1 417 ? 11.472 13.680 45.513 1.00 61.41 417 ALA A CA 1
ATOM 3046 C C . ALA A 1 417 ? 11.224 13.992 46.997 1.00 61.41 417 ALA A C 1
ATOM 3048 O O . ALA A 1 417 ? 12.023 14.701 47.603 1.00 61.41 417 ALA A O 1
ATOM 3049 N N . SER A 1 418 ? 10.179 13.439 47.616 1.00 58.97 418 SER A N 1
ATOM 3050 C CA . SER A 1 418 ? 9.872 13.620 49.037 1.00 58.97 418 SER A CA 1
ATOM 3051 C C . SER A 1 418 ? 10.850 12.851 49.930 1.00 58.97 418 SER A C 1
ATOM 3053 O O . SER A 1 418 ? 11.287 13.396 50.943 1.00 58.97 418 SER A O 1
ATOM 3055 N N . ALA A 1 419 ? 11.323 11.671 49.516 1.00 57.78 419 ALA A N 1
ATOM 3056 C CA . ALA A 1 419 ? 12.444 10.972 50.146 1.00 57.78 419 ALA A CA 1
ATOM 3057 C C . ALA A 1 419 ? 13.746 11.793 50.055 1.00 57.78 419 ALA A C 1
ATOM 3059 O O . ALA A 1 419 ? 14.485 11.901 51.036 1.00 57.78 419 ALA A O 1
ATOM 3060 N N . ARG A 1 420 ? 13.992 12.463 48.916 1.00 50.28 420 ARG A N 1
ATOM 3061 C CA . ARG A 1 420 ? 15.108 13.416 48.751 1.00 50.28 420 ARG A CA 1
ATOM 3062 C C . ARG A 1 420 ? 14.967 14.670 49.617 1.00 50.28 420 ARG A C 1
ATOM 3064 O O . ARG A 1 420 ? 15.965 15.136 50.156 1.00 50.28 420 ARG A O 1
ATOM 3071 N N . VAL A 1 421 ? 13.757 15.200 49.787 1.00 49.16 421 VAL A N 1
ATOM 3072 C CA . VAL A 1 421 ? 13.486 16.370 50.642 1.00 49.16 421 VAL A CA 1
ATOM 3073 C C . VAL A 1 421 ? 13.574 16.007 52.131 1.00 49.16 421 VAL A C 1
ATOM 3075 O O . VAL A 1 421 ? 14.093 16.797 52.918 1.00 49.16 421 VAL A O 1
ATOM 3078 N N . THR A 1 422 ? 13.185 14.788 52.518 1.00 47.06 422 THR A N 1
ATOM 3079 C CA . THR A 1 422 ? 13.259 14.301 53.910 1.00 47.06 422 THR A CA 1
ATOM 3080 C C . THR A 1 422 ? 14.707 14.134 54.388 1.00 47.06 422 THR A C 1
ATOM 3082 O O . THR A 1 422 ? 14.995 14.349 55.564 1.00 47.06 422 THR A O 1
ATOM 3085 N N . LEU A 1 423 ? 15.649 13.851 53.479 1.00 44.44 423 LEU A N 1
ATOM 3086 C CA . LEU A 1 423 ? 17.087 13.844 53.782 1.00 44.44 423 LEU A CA 1
ATOM 3087 C C . LEU A 1 423 ? 17.702 15.253 53.910 1.00 44.44 423 LEU A C 1
ATOM 3089 O O . LEU A 1 423 ? 18.810 15.381 54.425 1.00 44.44 423 LEU A O 1
ATOM 3093 N N . VAL A 1 424 ? 16.995 16.309 53.488 1.00 46.84 424 VAL A N 1
ATOM 3094 C CA . VAL A 1 424 ? 17.490 17.701 53.487 1.00 46.84 424 VAL A CA 1
ATOM 3095 C C . VAL A 1 424 ? 16.815 18.576 54.556 1.00 46.84 424 VAL A C 1
ATOM 3097 O O . VAL A 1 424 ? 17.352 19.616 54.930 1.00 46.84 424 VAL A O 1
ATOM 3100 N N . SER A 1 425 ? 15.687 18.162 55.139 1.00 41.12 425 SER A N 1
ATOM 3101 C CA . SER A 1 425 ? 14.952 18.975 56.117 1.00 41.12 425 SER A CA 1
ATOM 3102 C C . SER A 1 425 ? 15.170 18.551 57.578 1.00 41.12 425 SER A C 1
ATOM 3104 O O . SER A 1 425 ? 14.220 18.225 58.291 1.00 41.12 425 SER A O 1
ATOM 3106 N N . GLN A 1 426 ? 16.402 18.636 58.088 1.00 42.75 426 GLN A N 1
ATOM 3107 C CA . GLN A 1 426 ? 16.579 18.957 59.512 1.00 42.75 426 GLN A CA 1
ATOM 3108 C C . GLN A 1 426 ? 16.453 20.477 59.680 1.00 42.75 426 GLN A C 1
ATOM 3110 O O . GLN A 1 426 ? 17.439 21.205 59.713 1.00 42.75 426 GLN A O 1
ATOM 3115 N N . GLY A 1 427 ? 15.215 20.979 59.750 1.00 39.19 427 GLY A N 1
ATOM 3116 C CA . GLY A 1 427 ? 14.969 22.414 59.900 1.00 39.19 427 GLY A CA 1
ATOM 3117 C C . GLY A 1 427 ? 13.507 22.787 60.141 1.00 39.19 427 GLY A C 1
ATOM 3118 O O . GLY A 1 427 ? 12.742 22.925 59.200 1.00 39.19 427 GLY A O 1
ATOM 3119 N N . LYS A 1 428 ? 13.167 23.007 61.420 1.00 37.03 428 LYS A N 1
ATOM 3120 C CA . LYS A 1 428 ? 12.011 23.761 61.964 1.00 37.03 428 LYS A CA 1
ATOM 3121 C C . LYS A 1 428 ? 10.584 23.362 61.516 1.00 37.03 428 LYS A C 1
ATOM 3123 O O . LYS A 1 428 ? 10.028 23.866 60.549 1.00 37.03 428 LYS A O 1
ATOM 3128 N N . ARG A 1 429 ? 9.924 22.580 62.385 1.00 32.72 429 ARG A N 1
ATOM 3129 C CA . ARG A 1 429 ? 8.456 22.424 62.478 1.00 32.72 429 ARG A CA 1
ATOM 3130 C C . ARG A 1 429 ? 7.760 23.766 62.762 1.00 32.72 429 ARG A C 1
ATOM 3132 O O . ARG A 1 429 ? 8.056 24.392 63.779 1.00 32.72 429 ARG A O 1
ATOM 3139 N N . ILE A 1 430 ? 6.748 24.114 61.967 1.00 37.22 430 ILE A N 1
ATOM 3140 C CA . ILE A 1 430 ? 5.673 25.045 62.352 1.00 37.22 430 ILE A CA 1
ATOM 3141 C C . ILE A 1 430 ? 4.395 24.224 62.572 1.00 37.22 430 ILE A C 1
ATOM 3143 O O . ILE A 1 430 ? 4.080 23.318 61.806 1.00 37.22 430 ILE A O 1
ATOM 3147 N N . LYS A 1 431 ? 3.716 24.492 63.691 1.00 40.41 431 LYS A N 1
ATOM 3148 C CA . LYS A 1 431 ? 2.536 23.775 64.190 1.00 40.41 431 LYS A CA 1
ATOM 3149 C C . LYS A 1 431 ? 1.257 24.384 63.609 1.00 40.41 431 LYS A C 1
ATOM 3151 O O . LYS A 1 431 ? 1.012 25.558 63.858 1.00 40.41 431 LYS A O 1
ATOM 3156 N N . THR A 1 432 ? 0.441 23.584 62.923 1.00 37.16 432 THR A N 1
ATOM 3157 C CA . THR A 1 432 ? -1.039 23.469 63.043 1.00 37.16 432 THR A CA 1
ATOM 3158 C C . THR A 1 432 ? -1.562 22.550 61.924 1.00 37.16 432 THR A C 1
ATOM 3160 O O . THR A 1 432 ? -1.105 22.692 60.792 1.00 37.16 432 THR A O 1
ATOM 3163 N N . PRO A 1 433 ? -2.471 21.590 62.188 1.00 40.47 433 PRO A N 1
ATOM 3164 C CA . PRO A 1 433 ? -3.065 20.785 61.128 1.00 40.47 433 PRO A CA 1
ATOM 3165 C C . PRO A 1 433 ? -4.299 21.511 60.575 1.00 40.47 433 PRO A C 1
ATOM 3167 O O . PRO A 1 433 ? -5.237 21.785 61.321 1.00 40.47 433 PRO A O 1
ATOM 3170 N N . LEU A 1 434 ? -4.302 21.830 59.281 1.00 37.38 434 LEU A N 1
ATOM 3171 C CA . LEU A 1 434 ? -5.511 22.243 58.566 1.00 37.38 434 LEU A CA 1
ATOM 3172 C C . LEU A 1 434 ? -6.093 21.007 57.874 1.00 37.38 434 LEU A C 1
ATOM 3174 O O . LEU A 1 434 ? -5.421 20.351 57.080 1.00 37.38 434 LEU A O 1
ATOM 3178 N N . LEU A 1 435 ? -7.319 20.663 58.262 1.00 43.12 435 LEU A N 1
ATOM 3179 C CA . LEU A 1 435 ? -8.092 19.528 57.772 1.00 43.12 435 LEU A CA 1
ATOM 3180 C C . LEU A 1 435 ? -8.945 20.013 56.589 1.00 43.12 435 LEU A C 1
ATOM 3182 O O . LEU A 1 435 ? -9.895 20.766 56.790 1.00 43.12 435 LEU A O 1
ATOM 3186 N N . ALA A 1 436 ? -8.576 19.617 55.372 1.00 40.78 436 ALA A N 1
ATOM 3187 C CA . ALA A 1 436 ? -9.279 19.985 54.144 1.00 40.78 436 ALA A CA 1
ATOM 3188 C C . ALA A 1 436 ? -10.664 19.317 54.069 1.00 40.78 436 ALA A C 1
ATOM 3190 O O . ALA A 1 436 ? -10.786 18.130 54.378 1.00 40.78 436 ALA A O 1
ATOM 3191 N N . GLY A 1 437 ? -11.689 20.056 53.619 1.00 47.66 437 GLY A N 1
ATOM 3192 C CA . GLY A 1 437 ? -12.979 19.450 53.241 1.00 47.66 437 GLY A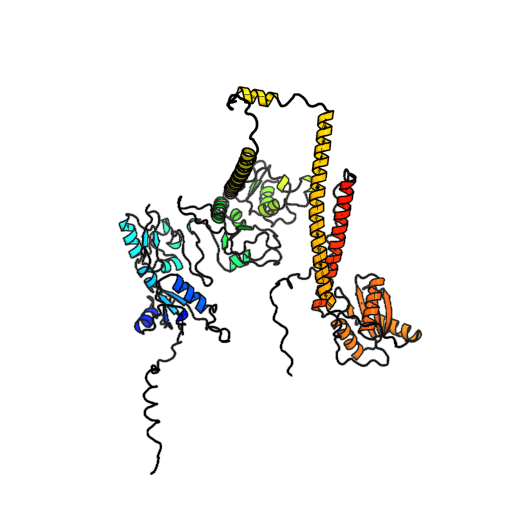 CA 1
ATOM 3193 C C . GLY A 1 437 ? -14.262 20.117 53.745 1.00 47.66 437 GLY A C 1
ATOM 3194 O O . GLY A 1 437 ? -15.270 19.430 53.892 1.00 47.66 437 GLY A O 1
ATOM 3195 N N . THR A 1 438 ? -14.284 21.429 54.002 1.00 52.28 438 THR A N 1
ATOM 3196 C CA . THR A 1 438 ? -15.546 22.140 54.303 1.00 52.28 438 THR A CA 1
ATOM 3197 C C . THR A 1 438 ? -15.944 23.118 53.197 1.00 52.28 438 THR A C 1
ATOM 3199 O O . THR A 1 438 ? -15.098 23.771 52.593 1.00 52.28 438 THR A O 1
ATOM 3202 N N . LEU A 1 439 ? -17.260 23.251 52.965 1.00 46.62 439 LEU A N 1
ATOM 3203 C CA . LEU A 1 439 ? -17.913 24.151 51.992 1.00 46.62 439 LEU A CA 1
ATOM 3204 C C . LEU A 1 439 ? -17.414 25.614 52.079 1.00 46.62 439 LEU A C 1
ATOM 3206 O O . LEU A 1 439 ? -17.444 26.365 51.106 1.00 46.62 439 LEU A O 1
ATOM 3210 N N . ALA A 1 440 ? -16.920 26.014 53.252 1.00 53.09 440 ALA A N 1
ATOM 3211 C CA . ALA A 1 440 ? -16.325 27.322 53.492 1.00 53.09 440 ALA A CA 1
ATOM 3212 C C . ALA A 1 440 ? -15.003 27.537 52.726 1.00 53.09 440 ALA A C 1
ATOM 3214 O O . ALA A 1 440 ? -14.761 28.646 52.256 1.00 53.09 440 ALA A O 1
ATOM 3215 N N . GLU A 1 441 ? -14.176 26.501 52.532 1.00 58.31 441 GLU A N 1
ATOM 3216 C CA . GLU A 1 441 ? -12.957 26.591 51.710 1.00 58.31 441 GLU A CA 1
ATOM 3217 C C . GLU A 1 441 ? -13.284 26.692 50.219 1.00 58.31 441 GLU A C 1
ATOM 3219 O O . GLU A 1 441 ? -12.607 27.416 49.495 1.00 58.31 441 GLU A O 1
ATOM 3224 N N . THR A 1 442 ? -14.354 26.039 49.757 1.00 54.09 442 THR A N 1
ATOM 3225 C CA . THR A 1 442 ? -14.814 26.129 48.362 1.00 54.09 442 THR A CA 1
ATOM 3226 C C . THR A 1 442 ? -15.332 27.533 48.043 1.00 54.09 442 THR A C 1
ATOM 3228 O O . THR A 1 442 ? -15.000 28.097 47.004 1.00 54.09 442 THR A O 1
ATOM 3231 N N . ILE A 1 443 ? -16.056 28.157 48.978 1.00 54.59 443 ILE A N 1
ATOM 3232 C CA . ILE A 1 443 ? -16.525 29.547 48.856 1.00 54.59 443 ILE A CA 1
ATOM 3233 C C . ILE A 1 443 ? -15.355 30.545 48.989 1.00 54.59 443 ILE A C 1
ATOM 3235 O O . ILE A 1 443 ? -15.317 31.555 48.280 1.00 54.59 443 ILE A O 1
ATOM 3239 N N . ALA A 1 444 ? -14.344 30.250 49.815 1.00 52.91 444 ALA A N 1
ATOM 3240 C CA . ALA A 1 444 ? -13.120 31.051 49.923 1.00 52.91 444 ALA A CA 1
ATOM 3241 C C . ALA A 1 444 ? -12.187 30.907 48.700 1.00 52.91 444 ALA A C 1
ATOM 3243 O O . ALA A 1 444 ? -11.451 31.837 48.376 1.00 52.91 444 ALA A O 1
ATOM 3244 N N . ALA A 1 445 ? -12.224 29.771 47.995 1.00 50.72 445 ALA A N 1
ATOM 3245 C CA . ALA A 1 445 ? -11.502 29.556 46.742 1.00 50.72 445 ALA A CA 1
ATOM 3246 C C . ALA A 1 445 ? -12.203 30.244 45.558 1.00 50.72 445 ALA A C 1
ATOM 3248 O O . ALA A 1 445 ? -11.538 30.925 44.780 1.00 50.72 445 ALA A O 1
ATOM 3249 N N . SER A 1 446 ? -13.539 30.167 45.470 1.00 44.12 446 SER A N 1
ATOM 3250 C CA . SER A 1 446 ? -14.318 30.891 44.450 1.00 44.12 446 SER A CA 1
ATOM 3251 C C . SER A 1 446 ? -14.257 32.413 44.598 1.00 44.12 446 SER A C 1
ATOM 3253 O O . SER A 1 446 ? -14.370 33.115 43.602 1.00 44.12 446 SER A O 1
ATOM 3255 N N . SER A 1 447 ? -14.038 32.938 45.805 1.00 48.97 447 SER A N 1
ATOM 3256 C CA . SER A 1 447 ? -13.883 34.384 46.046 1.00 48.97 447 SER A CA 1
ATOM 3257 C C . SER A 1 447 ? -12.446 34.907 45.874 1.00 48.97 447 SER A C 1
ATOM 3259 O O . SER A 1 447 ? -12.220 36.110 45.996 1.00 48.97 447 SER A O 1
ATOM 3261 N N . ARG A 1 448 ? -11.469 34.037 45.556 1.00 45.62 448 ARG A N 1
ATOM 3262 C CA . ARG A 1 448 ? -10.082 34.417 45.200 1.00 45.62 448 ARG A CA 1
ATOM 3263 C C . ARG A 1 448 ? -9.868 34.674 43.709 1.00 45.62 448 ARG A C 1
ATOM 3265 O O . ARG A 1 448 ? -8.833 35.230 43.346 1.00 45.62 448 ARG A O 1
ATOM 3272 N N . TRP A 1 449 ? -10.807 34.291 42.848 1.00 42.81 449 TRP A N 1
ATOM 3273 C CA . TRP A 1 449 ? -10.833 34.783 41.473 1.00 42.81 449 TRP A CA 1
ATOM 3274 C C . TRP A 1 449 ? -11.452 36.180 41.501 1.00 42.81 449 TRP A C 1
ATOM 3276 O O . TRP A 1 449 ? -12.650 36.346 41.708 1.00 42.81 449 TRP A O 1
ATOM 3286 N N . ALA A 1 450 ? -10.570 37.176 41.455 1.00 40.06 450 ALA A N 1
ATOM 3287 C CA . ALA A 1 450 ? -10.875 38.583 41.668 1.00 40.06 450 ALA A CA 1
ATOM 3288 C C . ALA A 1 450 ? -11.873 39.154 40.628 1.00 40.06 450 ALA A C 1
ATOM 3290 O O . ALA A 1 450 ? -12.025 38.580 39.547 1.00 40.06 450 ALA A O 1
ATOM 3291 N N . PRO A 1 451 ? -12.541 40.282 40.948 1.00 49.03 451 PRO A N 1
ATOM 3292 C CA . PRO A 1 451 ? -13.579 40.899 40.128 1.00 49.03 451 PRO A CA 1
ATOM 3293 C C . PRO A 1 451 ? -12.989 41.651 38.925 1.00 49.03 451 PRO A C 1
ATOM 3295 O O . PRO A 1 451 ? -11.931 42.260 39.049 1.00 49.03 451 PRO A O 1
ATOM 3298 N N . ASP A 1 452 ? -13.707 41.609 37.799 1.00 48.56 452 ASP A N 1
ATOM 3299 C CA . ASP A 1 452 ? -13.612 42.469 36.607 1.00 48.56 452 ASP A CA 1
ATOM 3300 C C . ASP A 1 452 ? -12.206 42.993 36.247 1.00 48.56 452 ASP A C 1
ATOM 3302 O O . ASP A 1 452 ? -11.815 44.107 36.600 1.00 48.56 452 ASP A O 1
ATOM 3306 N N . ALA A 1 453 ? -11.458 42.189 35.480 1.00 44.53 453 ALA A N 1
ATOM 3307 C CA . ALA A 1 453 ? -10.201 42.605 34.855 1.00 44.53 453 ALA A CA 1
ATOM 3308 C C . ALA A 1 453 ? -10.414 43.848 33.968 1.00 44.53 453 ALA A C 1
ATOM 3310 O O . ALA A 1 453 ? -11.356 43.910 33.173 1.00 44.53 453 ALA A O 1
ATOM 3311 N N . SER A 1 454 ? -9.531 44.841 34.095 1.00 50.06 454 SER A N 1
ATOM 3312 C CA . SER A 1 454 ? -9.595 46.074 33.309 1.00 50.06 454 SER A CA 1
ATOM 3313 C C . SER A 1 454 ? -9.393 45.792 31.808 1.00 50.06 454 SER A C 1
ATOM 3315 O O . SER A 1 454 ? -8.784 44.792 31.426 1.00 50.06 454 SER A O 1
ATOM 3317 N N . SER A 1 455 ? -9.861 46.675 30.914 1.00 51.16 455 SER A N 1
ATOM 3318 C CA . SER A 1 455 ? -9.680 46.505 29.456 1.00 51.16 455 SER A CA 1
ATOM 3319 C C . SER A 1 455 ? -8.207 46.435 29.018 1.00 51.16 455 SER A C 1
ATOM 3321 O O . SER A 1 455 ? -7.909 45.882 27.960 1.00 51.16 455 SER A O 1
ATOM 3323 N N . VAL A 1 456 ? -7.289 46.963 29.836 1.00 48.72 456 VAL A N 1
ATOM 3324 C CA . VAL A 1 456 ? -5.837 46.922 29.616 1.00 48.72 456 VAL A CA 1
ATOM 3325 C C . VAL A 1 456 ? -5.277 45.524 29.904 1.00 48.72 456 VAL A C 1
ATOM 3327 O O . VAL A 1 456 ? -4.496 45.027 29.092 1.00 48.72 456 VAL A O 1
ATOM 3330 N N . ASP A 1 457 ? -5.759 44.850 30.956 1.00 54.53 457 ASP A N 1
ATOM 3331 C CA . ASP A 1 457 ? -5.347 43.483 31.319 1.00 54.53 457 ASP A CA 1
ATOM 3332 C C . ASP A 1 457 ? -5.798 42.454 30.269 1.00 54.53 457 ASP A C 1
ATOM 3334 O O . ASP A 1 457 ? -5.073 41.518 29.937 1.00 54.53 457 ASP A O 1
ATOM 3338 N N . VAL A 1 458 ? -6.986 42.641 29.681 1.00 52.44 458 VAL A N 1
ATOM 3339 C CA . VAL A 1 458 ? -7.515 41.741 28.639 1.00 52.44 458 VAL A CA 1
ATOM 3340 C C . VAL A 1 458 ? -6.718 41.855 27.334 1.00 52.44 458 VAL A C 1
ATOM 3342 O O . VAL A 1 458 ? -6.449 40.843 26.686 1.00 52.44 458 VAL A O 1
ATOM 3345 N N . GLU A 1 459 ? -6.319 43.064 26.932 1.00 57.22 459 GLU A N 1
ATOM 3346 C CA . GLU A 1 459 ? -5.487 43.268 25.738 1.00 57.22 459 GLU A CA 1
ATOM 3347 C C . GLU A 1 459 ? -4.036 42.812 25.948 1.00 57.22 459 GLU A C 1
ATOM 3349 O O . GLU A 1 459 ? -3.407 42.302 25.021 1.00 57.22 459 GLU A O 1
ATOM 3354 N N . GLU A 1 460 ? -3.503 42.929 27.163 1.00 58.81 460 GLU A N 1
ATOM 3355 C CA . GLU A 1 460 ? -2.194 42.378 27.527 1.00 58.81 460 GLU A CA 1
ATOM 3356 C C . GLU A 1 460 ? -2.192 40.845 27.485 1.00 58.81 460 GLU A C 1
ATOM 3358 O O . GLU A 1 460 ? -1.370 40.259 26.778 1.00 58.81 460 GLU A O 1
ATOM 3363 N N . LEU A 1 461 ? -3.201 40.198 28.077 1.00 48.78 461 LEU A N 1
ATOM 3364 C CA . LEU A 1 461 ? -3.388 38.745 28.002 1.00 48.78 461 LEU A CA 1
ATOM 3365 C C . LEU A 1 461 ? -3.564 38.242 26.558 1.00 48.78 461 LEU A C 1
ATOM 3367 O O . LEU A 1 461 ? -3.058 37.176 26.203 1.00 48.78 461 LEU A O 1
ATOM 3371 N N . LYS A 1 462 ? -4.240 39.003 25.685 1.00 53.12 462 LYS A N 1
ATOM 3372 C CA . LYS A 1 462 ? -4.343 38.675 24.250 1.00 53.12 462 LYS A CA 1
ATOM 3373 C C . LYS A 1 462 ? -2.991 38.754 23.537 1.00 53.12 462 LYS A C 1
ATOM 3375 O O . LYS A 1 462 ? -2.698 37.876 22.722 1.00 53.12 462 LYS A O 1
ATOM 3380 N N . ARG A 1 463 ? -2.159 39.760 23.838 1.00 65.56 463 ARG A N 1
ATOM 3381 C CA . ARG A 1 463 ? -0.799 39.885 23.276 1.00 65.56 463 ARG A CA 1
ATOM 3382 C C . ARG A 1 463 ? 0.115 38.766 23.763 1.00 65.56 463 ARG A C 1
ATOM 3384 O O . ARG A 1 463 ? 0.852 38.197 22.958 1.00 65.56 463 ARG A O 1
ATOM 3391 N N . GLU A 1 464 ? 0.028 38.398 25.037 1.00 57.44 464 GLU A N 1
ATOM 3392 C CA . GLU A 1 464 ? 0.762 37.260 25.595 1.00 57.44 464 GLU A CA 1
ATOM 3393 C C . GLU A 1 464 ? 0.320 35.939 24.956 1.00 57.44 464 GLU A C 1
ATOM 3395 O O . GLU A 1 464 ? 1.158 35.158 24.504 1.00 57.44 464 GLU A O 1
ATOM 3400 N N . ALA A 1 465 ? -0.988 35.716 24.800 1.00 53.62 465 ALA A N 1
ATOM 3401 C CA . ALA A 1 465 ? -1.515 34.538 24.114 1.00 53.62 465 ALA A CA 1
ATOM 3402 C C . ALA A 1 465 ? -1.084 34.478 22.635 1.00 53.62 465 ALA A C 1
ATOM 3404 O O . ALA A 1 465 ? -0.749 33.402 22.135 1.00 53.62 465 ALA A O 1
ATOM 3405 N N . ALA A 1 466 ? -1.053 35.613 21.929 1.00 67.44 466 ALA A N 1
ATOM 3406 C CA . ALA A 1 466 ? -0.542 35.700 20.560 1.00 67.44 466 ALA A CA 1
ATOM 3407 C C . ALA A 1 466 ? 0.967 35.406 20.488 1.00 67.44 466 ALA A C 1
ATOM 3409 O O . ALA A 1 466 ? 1.405 34.661 19.611 1.00 67.44 466 ALA A O 1
ATOM 3410 N N . SER A 1 467 ? 1.752 35.911 21.444 1.00 70.62 467 SER A N 1
ATOM 3411 C CA . SER A 1 467 ? 3.187 35.630 21.571 1.00 70.62 467 SER A CA 1
ATOM 3412 C C . SER A 1 467 ? 3.459 34.140 21.818 1.00 70.62 467 SER A C 1
ATOM 3414 O O . SER A 1 467 ? 4.281 33.529 21.133 1.00 70.62 467 SER A O 1
ATOM 3416 N N . ILE A 1 468 ? 2.690 33.506 22.711 1.00 66.56 468 ILE A N 1
ATOM 3417 C CA . ILE A 1 468 ? 2.781 32.066 23.000 1.00 66.56 468 ILE A CA 1
ATOM 3418 C C . ILE A 1 468 ? 2.431 31.229 21.761 1.00 66.56 468 ILE A C 1
ATOM 3420 O O . ILE A 1 468 ? 3.131 30.260 21.454 1.00 66.56 468 ILE A O 1
ATOM 3424 N N . LYS A 1 469 ? 1.386 31.612 21.013 1.00 66.81 469 LYS A N 1
ATOM 3425 C CA . LYS A 1 469 ? 0.998 30.943 19.758 1.00 66.81 469 LYS A CA 1
ATOM 3426 C C . LYS A 1 469 ? 2.083 31.064 18.685 1.00 66.81 469 LYS A C 1
ATOM 3428 O O . LYS A 1 469 ? 2.429 30.058 18.070 1.00 66.81 469 LYS A O 1
ATOM 3433 N N . ARG A 1 470 ? 2.673 32.252 18.505 1.00 71.56 470 ARG A N 1
ATOM 3434 C CA . ARG A 1 470 ? 3.802 32.474 17.579 1.00 71.56 470 ARG A CA 1
ATOM 3435 C C . ARG A 1 470 ? 5.021 31.642 17.965 1.00 71.56 470 ARG A C 1
ATOM 3437 O O . ARG A 1 470 ? 5.587 30.955 17.122 1.00 71.56 470 ARG A O 1
ATOM 3444 N N . ALA A 1 471 ? 5.379 31.624 19.248 1.00 76.44 471 ALA A N 1
ATOM 3445 C CA . ALA A 1 471 ? 6.486 30.816 19.756 1.00 76.44 471 ALA A CA 1
ATOM 3446 C C . ALA A 1 471 ? 6.237 29.301 19.614 1.00 76.44 471 ALA A C 1
ATOM 3448 O O . ALA A 1 471 ? 7.177 28.527 19.435 1.00 76.44 471 ALA A O 1
ATOM 3449 N N . ALA A 1 472 ? 4.986 28.840 19.694 1.00 72.06 472 ALA A N 1
ATOM 3450 C CA . ALA A 1 472 ? 4.633 27.450 19.406 1.00 72.06 472 ALA A CA 1
ATOM 3451 C C . ALA A 1 472 ? 4.766 27.117 17.910 1.00 72.06 472 ALA A C 1
ATOM 3453 O O . ALA A 1 472 ? 5.326 26.077 17.574 1.00 72.06 472 ALA A O 1
ATOM 3454 N N . LEU A 1 473 ? 4.325 28.015 17.024 1.00 74.69 473 LEU A N 1
ATOM 3455 C CA . LEU A 1 473 ? 4.420 27.831 15.575 1.00 74.69 473 LEU A CA 1
ATOM 3456 C C . LEU A 1 473 ? 5.873 27.823 15.080 1.00 74.69 473 LEU A C 1
ATOM 3458 O O . LEU A 1 473 ? 6.243 26.959 14.291 1.00 74.69 473 LEU A O 1
ATOM 3462 N N . ILE A 1 474 ? 6.717 28.724 15.591 1.00 81.06 474 ILE A N 1
ATOM 3463 C CA . ILE A 1 474 ? 8.155 28.740 15.276 1.00 81.06 474 ILE A CA 1
ATOM 3464 C C . ILE A 1 474 ? 8.810 27.414 15.688 1.00 81.06 474 ILE A C 1
ATOM 3466 O O . ILE A 1 474 ? 9.558 26.842 14.903 1.00 81.06 474 ILE A O 1
ATOM 3470 N N . ARG A 1 475 ? 8.472 26.872 16.870 1.00 81.56 475 ARG A N 1
ATOM 3471 C CA . ARG A 1 475 ? 8.983 25.565 17.326 1.00 81.56 475 ARG A CA 1
ATOM 3472 C C . ARG A 1 475 ? 8.565 24.408 16.412 1.00 81.56 475 ARG A C 1
ATOM 3474 O O . ARG A 1 475 ? 9.374 23.516 16.168 1.00 81.56 475 ARG A O 1
ATOM 3481 N N . ASP A 1 476 ? 7.332 24.415 15.906 1.00 78.50 476 ASP A N 1
ATOM 3482 C CA . ASP A 1 476 ? 6.865 23.410 14.939 1.00 78.50 476 ASP A CA 1
ATOM 3483 C C . ASP A 1 476 ? 7.605 23.527 13.595 1.00 78.50 476 ASP A C 1
ATOM 3485 O O . ASP A 1 476 ? 8.072 22.527 13.044 1.00 78.50 476 ASP A O 1
ATOM 3489 N N . LEU A 1 477 ? 7.789 24.748 13.087 1.00 82.69 477 LEU A N 1
ATOM 3490 C CA . LEU A 1 477 ? 8.531 24.981 11.847 1.00 82.69 477 LEU A CA 1
ATOM 3491 C C . LEU A 1 477 ? 10.017 24.623 11.977 1.00 82.69 477 LEU A C 1
ATOM 3493 O O . LEU A 1 477 ? 10.562 24.007 11.063 1.00 82.69 477 LEU A O 1
ATOM 3497 N N . ASP A 1 478 ? 10.659 24.922 13.109 1.00 87.31 478 ASP A N 1
ATOM 3498 C CA . ASP A 1 478 ? 12.048 24.532 13.387 1.00 87.31 478 ASP A CA 1
ATOM 3499 C C . ASP A 1 478 ? 12.214 22.998 13.373 1.00 87.31 478 ASP A C 1
ATOM 3501 O O . ASP A 1 478 ? 13.180 22.475 12.808 1.00 87.31 478 ASP A O 1
ATOM 3505 N N . LEU A 1 479 ? 11.250 22.244 13.921 1.00 86.88 479 LEU A N 1
ATOM 3506 C CA . LEU A 1 479 ? 11.240 20.776 13.849 1.00 86.88 479 LEU A CA 1
ATOM 3507 C C . LEU A 1 479 ? 11.115 20.269 12.405 1.00 86.88 479 LEU A C 1
ATOM 3509 O O . LEU A 1 479 ? 11.843 19.357 11.996 1.00 86.88 479 LEU A O 1
ATOM 3513 N N . ARG A 1 480 ? 10.228 20.874 11.605 1.00 86.44 480 ARG A N 1
ATOM 3514 C CA . ARG A 1 480 ? 10.079 20.537 10.179 1.00 86.44 480 ARG A CA 1
ATOM 3515 C C . ARG A 1 480 ? 11.341 20.870 9.387 1.00 86.44 480 ARG A C 1
ATOM 3517 O O . ARG A 1 480 ? 11.753 20.070 8.546 1.00 86.44 480 ARG A O 1
ATOM 3524 N N . LEU A 1 481 ? 11.990 21.993 9.694 1.00 88.56 481 LEU A N 1
ATOM 3525 C CA . LEU A 1 481 ? 13.248 22.411 9.082 1.00 88.56 481 LEU A CA 1
ATOM 3526 C C . LEU A 1 481 ? 14.374 21.417 9.382 1.00 88.56 481 LEU A C 1
ATOM 3528 O O . LEU A 1 481 ? 15.100 21.016 8.470 1.00 88.56 481 LEU A O 1
ATOM 3532 N N . LEU A 1 482 ? 14.502 20.967 10.635 1.00 91.00 482 LEU A N 1
ATOM 3533 C CA . LEU A 1 482 ? 15.472 19.937 11.021 1.00 91.00 482 LEU A CA 1
ATOM 3534 C C . LEU A 1 482 ? 15.269 18.649 10.219 1.00 91.00 482 LEU A C 1
ATOM 3536 O O . LEU A 1 482 ? 16.226 18.088 9.679 1.00 91.00 482 LEU A O 1
ATOM 3540 N N . TYR A 1 483 ? 14.020 18.210 10.083 1.00 87.75 483 TYR A N 1
ATOM 3541 C CA . TYR A 1 483 ? 13.687 17.008 9.330 1.00 87.75 483 TYR A CA 1
ATOM 3542 C C . TYR A 1 483 ? 13.948 17.163 7.822 1.00 87.75 483 TYR A C 1
ATOM 3544 O O . TYR A 1 483 ? 14.514 16.264 7.191 1.00 87.75 483 TYR A O 1
ATOM 3552 N N . ALA A 1 484 ? 13.611 18.317 7.238 1.00 86.19 484 ALA A N 1
ATOM 3553 C CA . ALA A 1 484 ? 13.896 18.635 5.840 1.00 86.19 484 ALA A CA 1
ATOM 3554 C C . ALA A 1 484 ? 15.410 18.667 5.557 1.00 86.19 484 ALA A C 1
ATOM 3556 O O . ALA A 1 484 ? 15.868 18.048 4.593 1.00 86.19 484 ALA A O 1
ATOM 3557 N N . LYS A 1 485 ? 16.210 19.276 6.445 1.00 91.06 485 LYS A N 1
ATOM 3558 C CA . LYS A 1 485 ? 17.684 19.270 6.370 1.00 91.06 485 LYS A CA 1
ATOM 3559 C C . LYS A 1 485 ? 18.263 17.861 6.481 1.00 91.06 485 LYS A C 1
ATOM 3561 O O . LYS A 1 485 ? 19.192 17.509 5.754 1.00 91.06 485 LYS A O 1
ATOM 3566 N N . GLN A 1 486 ? 17.702 17.018 7.348 1.00 91.94 486 GLN A N 1
ATOM 3567 C CA . GLN A 1 486 ? 18.142 15.630 7.489 1.00 91.94 486 GLN A CA 1
ATOM 3568 C C . GLN A 1 486 ? 17.849 14.808 6.224 1.00 91.94 486 GLN A C 1
ATOM 3570 O O . GLN A 1 486 ? 18.695 14.022 5.792 1.00 91.94 486 GLN A O 1
ATOM 3575 N N . LYS A 1 487 ? 16.686 15.018 5.596 1.00 89.62 487 LYS A N 1
ATOM 3576 C CA . LYS A 1 487 ? 16.343 14.418 4.297 1.00 89.62 487 LYS A CA 1
ATOM 3577 C C . LYS A 1 487 ? 17.262 14.897 3.179 1.00 89.62 487 LYS A C 1
ATOM 3579 O O . LYS A 1 487 ? 17.719 14.073 2.394 1.00 89.62 487 LYS A O 1
ATOM 3584 N N . LEU A 1 488 ? 17.575 16.191 3.145 1.00 91.00 488 LEU A N 1
ATOM 3585 C CA . LEU A 1 488 ? 18.509 16.765 2.179 1.00 91.00 488 LEU A CA 1
ATOM 3586 C C . LEU A 1 488 ? 19.889 16.106 2.303 1.00 91.00 488 LEU A C 1
ATOM 3588 O O . LEU A 1 488 ? 20.422 15.620 1.311 1.00 91.00 488 LEU A O 1
ATOM 3592 N N . LYS A 1 489 ? 20.403 15.949 3.530 1.00 92.50 489 LYS A N 1
ATOM 3593 C CA . LYS A 1 489 ? 21.673 15.253 3.792 1.00 92.50 489 LYS A CA 1
ATOM 3594 C C . LYS A 1 489 ? 21.657 13.789 3.336 1.00 92.50 489 LYS A C 1
ATOM 3596 O O . LYS A 1 489 ? 22.678 13.273 2.888 1.00 92.50 489 LYS A O 1
ATOM 3601 N N . LYS A 1 490 ? 20.524 13.089 3.467 1.00 90.31 490 LYS A N 1
ATOM 3602 C CA . LYS A 1 490 ? 20.375 11.710 2.967 1.00 90.31 490 LYS A CA 1
ATOM 3603 C C . LYS A 1 490 ? 20.410 11.661 1.437 1.00 90.31 490 LYS A C 1
ATOM 3605 O O . LYS A 1 490 ? 21.164 10.859 0.896 1.00 90.31 490 LYS A O 1
ATOM 3610 N N . ALA A 1 491 ? 19.670 12.544 0.766 1.00 87.25 491 ALA A N 1
ATOM 3611 C CA . ALA A 1 491 ? 19.670 12.642 -0.695 1.00 87.25 491 ALA A CA 1
ATOM 3612 C C . ALA A 1 491 ? 21.066 12.998 -1.243 1.00 87.25 491 ALA A C 1
ATOM 3614 O O . ALA A 1 491 ? 21.530 12.401 -2.208 1.00 87.25 491 ALA A O 1
ATOM 3615 N N . GLU A 1 492 ? 21.798 13.903 -0.585 1.00 91.06 492 GLU A N 1
ATOM 3616 C CA . GLU A 1 492 ? 23.182 14.232 -0.957 1.00 91.06 492 GLU A CA 1
ATOM 3617 C C . GLU A 1 492 ? 24.132 13.036 -0.822 1.00 91.06 492 GLU A C 1
ATOM 3619 O O . GLU A 1 492 ? 24.961 12.808 -1.702 1.00 91.06 492 GLU A O 1
ATOM 3624 N N . LYS A 1 493 ? 23.991 12.229 0.237 1.00 91.19 493 LYS A N 1
ATOM 3625 C CA . LYS A 1 493 ? 24.770 10.992 0.400 1.00 91.19 493 LYS A CA 1
ATOM 3626 C C . LYS A 1 493 ? 24.447 9.958 -0.678 1.00 91.19 493 LYS A C 1
ATOM 3628 O O . LYS A 1 493 ? 25.366 9.341 -1.212 1.00 91.19 493 LYS A O 1
ATOM 3633 N N . ALA A 1 494 ? 23.168 9.767 -0.999 1.00 86.81 494 ALA A N 1
ATOM 3634 C CA . ALA A 1 494 ? 22.740 8.854 -2.056 1.00 86.81 494 ALA A CA 1
ATOM 3635 C C . ALA A 1 494 ? 23.280 9.301 -3.424 1.00 86.81 494 ALA A C 1
ATOM 3637 O O . ALA A 1 494 ? 23.850 8.502 -4.166 1.00 86.81 494 ALA A O 1
ATOM 3638 N N . LEU A 1 495 ? 23.205 10.600 -3.714 1.00 88.31 495 LEU A N 1
ATOM 3639 C CA . LEU A 1 495 ? 23.754 11.196 -4.925 1.00 88.31 495 LEU A CA 1
ATOM 3640 C C . LEU A 1 495 ? 25.278 11.021 -5.016 1.00 88.31 495 LEU A C 1
ATOM 3642 O O . LEU A 1 495 ? 25.773 10.625 -6.069 1.00 88.31 495 LEU A O 1
ATOM 3646 N N . ALA A 1 496 ? 26.011 11.229 -3.918 1.00 88.88 496 ALA A N 1
ATOM 3647 C CA . ALA A 1 496 ? 27.454 10.993 -3.862 1.00 88.88 496 ALA A CA 1
ATOM 3648 C C . ALA A 1 496 ? 27.815 9.512 -4.083 1.00 88.88 496 ALA A C 1
ATOM 3650 O O . ALA A 1 496 ? 28.783 9.216 -4.779 1.00 88.88 496 ALA A O 1
ATOM 3651 N N . LYS A 1 497 ? 27.014 8.575 -3.553 1.00 88.56 497 LYS A N 1
ATOM 3652 C CA . LYS A 1 497 ? 27.194 7.130 -3.777 1.00 88.56 497 LYS A CA 1
ATOM 3653 C C . LYS A 1 497 ? 27.079 6.780 -5.260 1.00 88.56 497 LYS A C 1
ATOM 3655 O O . LYS A 1 497 ? 27.912 6.040 -5.765 1.00 88.56 497 LYS A O 1
ATOM 3660 N N . VAL A 1 498 ? 26.088 7.339 -5.959 1.00 84.19 498 VAL A N 1
ATOM 3661 C CA . VAL A 1 498 ? 25.900 7.099 -7.400 1.00 84.19 498 VAL A CA 1
ATOM 3662 C C . VAL A 1 498 ? 26.968 7.808 -8.238 1.00 84.19 498 VAL A C 1
ATOM 3664 O O . VAL A 1 498 ? 27.374 7.285 -9.269 1.00 84.19 498 VAL A O 1
ATOM 3667 N N . GLN A 1 499 ? 27.446 8.980 -7.811 1.00 84.00 499 GLN A N 1
ATOM 3668 C CA . GLN A 1 499 ? 28.498 9.724 -8.513 1.00 84.00 499 GLN A CA 1
ATOM 3669 C C . GLN A 1 499 ? 29.906 9.162 -8.312 1.00 84.00 499 GLN A C 1
ATOM 3671 O O . GLN A 1 499 ? 30.782 9.495 -9.099 1.00 84.00 499 GLN A O 1
ATOM 3676 N N . LYS A 1 500 ? 30.130 8.309 -7.307 1.00 85.25 500 LYS A N 1
ATOM 3677 C CA . LYS A 1 500 ? 31.430 7.669 -7.063 1.00 85.25 500 LYS A CA 1
ATOM 3678 C C . LYS A 1 500 ? 31.945 6.888 -8.278 1.00 85.25 500 LYS A C 1
ATOM 3680 O O . LYS A 1 500 ? 33.148 6.826 -8.489 1.00 85.25 500 LYS A O 1
ATOM 3685 N N . ASP A 1 501 ? 31.030 6.315 -9.055 1.00 75.19 501 ASP A N 1
ATOM 3686 C CA . ASP A 1 501 ? 31.346 5.483 -10.218 1.00 75.19 501 ASP A CA 1
ATOM 3687 C C . ASP A 1 501 ? 31.491 6.294 -11.521 1.00 75.19 501 ASP A C 1
ATOM 3689 O O . ASP A 1 501 ? 31.646 5.707 -12.588 1.00 75.19 501 ASP A O 1
ATOM 3693 N N . LEU A 1 502 ? 31.358 7.624 -11.461 1.00 81.06 502 LEU A N 1
ATOM 3694 C CA . LEU A 1 502 ? 31.462 8.507 -12.619 1.00 81.06 502 LEU A CA 1
ATOM 3695 C C . LEU A 1 502 ? 32.857 9.137 -12.661 1.00 81.06 502 LEU A C 1
ATOM 3697 O O . LEU A 1 502 ? 33.212 9.889 -11.756 1.00 81.06 502 LEU A O 1
ATOM 3701 N N . ASP A 1 503 ? 33.588 8.889 -13.744 1.00 82.31 503 ASP A N 1
ATOM 3702 C CA . ASP A 1 503 ? 34.909 9.467 -13.999 1.00 82.31 503 ASP A CA 1
ATOM 3703 C C . ASP A 1 503 ? 34.902 10.134 -15.389 1.00 82.31 503 ASP A C 1
ATOM 3705 O O . ASP A 1 503 ? 35.146 9.480 -16.403 1.00 82.31 503 ASP A O 1
ATOM 3709 N N . PRO A 1 504 ? 34.463 11.401 -15.500 1.00 80.94 504 PRO A N 1
ATOM 3710 C CA . PRO A 1 504 ? 34.292 12.035 -16.801 1.00 80.94 504 PRO A CA 1
ATOM 3711 C C . PRO A 1 504 ? 35.644 12.222 -17.495 1.00 80.94 504 PRO A C 1
ATOM 3713 O O . PRO A 1 504 ? 36.595 12.708 -16.888 1.00 80.94 504 PRO A O 1
ATOM 3716 N N . SER A 1 505 ? 35.708 11.868 -18.776 1.00 80.56 505 SER A N 1
ATOM 3717 C CA . SER A 1 505 ? 36.912 12.071 -19.582 1.00 80.56 505 SER A CA 1
ATOM 3718 C C . SER A 1 505 ? 37.168 13.562 -19.805 1.00 80.56 505 SER A C 1
ATOM 3720 O O . SER A 1 505 ? 36.235 14.348 -19.996 1.00 80.56 505 SER A O 1
ATOM 3722 N N . ASP A 1 506 ? 38.441 13.954 -19.819 1.00 78.00 506 ASP A N 1
ATOM 3723 C CA . ASP A 1 506 ? 38.838 15.298 -20.227 1.00 78.00 506 ASP A CA 1
ATOM 3724 C C . ASP A 1 506 ? 38.696 15.474 -21.746 1.00 78.00 506 ASP A C 1
ATOM 3726 O O . ASP A 1 506 ? 38.776 14.519 -22.524 1.00 78.00 506 ASP A O 1
ATOM 3730 N N . LEU A 1 507 ? 38.492 16.719 -22.183 1.00 76.31 507 LEU A N 1
ATOM 3731 C CA . LEU A 1 507 ? 38.434 17.039 -23.608 1.00 76.31 507 LEU A CA 1
ATOM 3732 C C . LEU A 1 507 ? 39.765 16.680 -24.296 1.00 76.31 507 LEU A C 1
ATOM 3734 O O . LEU A 1 507 ? 40.830 17.035 -23.782 1.00 76.31 507 LEU A O 1
ATOM 3738 N N . PRO A 1 508 ? 39.733 16.041 -25.478 1.00 68.50 508 PRO A N 1
ATOM 3739 C CA . PRO A 1 508 ? 40.947 15.679 -26.195 1.00 68.50 508 PRO A CA 1
ATOM 3740 C C . PRO A 1 508 ? 41.718 16.927 -26.654 1.00 68.50 508 PRO A C 1
ATOM 3742 O O . PRO A 1 508 ? 41.211 17.748 -27.422 1.00 68.50 508 PRO A O 1
ATOM 3745 N N . THR A 1 509 ? 42.977 17.041 -26.214 1.00 62.84 509 THR A N 1
ATOM 3746 C CA . THR A 1 509 ? 43.894 18.145 -26.557 1.00 62.84 509 THR A CA 1
ATOM 3747 C C . THR A 1 509 ? 44.120 18.272 -28.071 1.00 62.84 509 THR A C 1
ATOM 3749 O O . THR A 1 509 ? 44.246 19.383 -28.582 1.00 62.84 509 THR A O 1
ATOM 3752 N N . ASP A 1 510 ? 44.081 17.148 -28.795 1.00 62.81 510 ASP A N 1
ATOM 3753 C CA . ASP A 1 510 ? 44.292 17.060 -30.246 1.00 62.81 510 ASP A CA 1
ATOM 3754 C C . ASP A 1 510 ? 42.954 16.954 -31.003 1.00 62.81 510 ASP A C 1
ATOM 3756 O O . ASP A 1 510 ? 42.668 15.972 -31.690 1.00 62.81 510 ASP A O 1
ATOM 3760 N N . SER A 1 511 ? 42.089 17.957 -30.847 1.00 63.81 511 SER A N 1
ATOM 3761 C CA . SER A 1 511 ? 40.796 18.000 -31.544 1.00 63.81 511 SER A CA 1
ATOM 3762 C C . SER A 1 511 ? 40.970 18.292 -33.045 1.00 63.81 511 SER A C 1
ATOM 3764 O O . SER A 1 511 ? 41.650 19.243 -33.433 1.00 63.81 511 SER A O 1
ATOM 3766 N N . GLU A 1 512 ? 40.328 17.499 -33.910 1.00 70.50 512 GLU A N 1
ATOM 3767 C CA . GLU A 1 512 ? 40.343 17.710 -35.363 1.00 70.50 512 GLU A CA 1
ATOM 3768 C C . GLU A 1 512 ? 39.662 19.047 -35.720 1.00 70.50 512 GLU A C 1
ATOM 3770 O O . GLU A 1 512 ? 38.482 19.267 -35.438 1.00 70.50 512 GLU A O 1
ATOM 3775 N N . ILE A 1 513 ? 40.409 19.970 -36.335 1.00 74.81 513 ILE A N 1
ATOM 3776 C CA . ILE A 1 513 ? 39.912 21.315 -36.651 1.00 74.81 513 ILE A CA 1
ATOM 3777 C C . ILE A 1 513 ? 39.046 21.248 -37.915 1.00 74.81 513 ILE A C 1
ATOM 3779 O O . ILE A 1 513 ? 39.555 21.134 -39.029 1.00 74.81 513 ILE A O 1
ATOM 3783 N N . ILE A 1 514 ? 37.727 21.342 -37.742 1.00 82.94 514 ILE A N 1
ATOM 3784 C CA . ILE A 1 514 ? 36.770 21.471 -38.850 1.00 82.94 514 ILE A CA 1
ATOM 3785 C C . ILE A 1 514 ? 36.831 22.900 -39.402 1.00 82.94 514 ILE A C 1
ATOM 3787 O O . ILE A 1 514 ? 36.732 23.866 -38.638 1.00 82.94 514 ILE A O 1
ATOM 3791 N N . THR A 1 515 ? 36.945 23.044 -40.725 1.00 88.62 515 THR A N 1
ATOM 3792 C CA . THR A 1 515 ? 36.889 24.360 -41.384 1.00 88.62 515 THR A CA 1
ATOM 3793 C C . THR A 1 515 ? 35.504 25.002 -41.244 1.00 88.62 515 THR A C 1
ATOM 3795 O O . THR A 1 515 ? 34.493 24.327 -41.043 1.00 88.62 515 THR A O 1
ATOM 3798 N N . GLU A 1 516 ? 35.413 26.327 -41.351 1.00 85.56 516 GLU A N 1
ATOM 3799 C CA . GLU A 1 516 ? 34.130 27.027 -41.193 1.00 85.56 516 GLU A CA 1
ATOM 3800 C C . GLU A 1 516 ? 33.103 26.626 -42.272 1.00 85.56 516 GLU A C 1
ATOM 3802 O O . GLU A 1 516 ? 31.913 26.476 -41.983 1.00 85.56 516 GLU A O 1
ATOM 3807 N N . GLU A 1 517 ? 33.568 26.346 -43.492 1.00 88.81 517 GLU A N 1
ATOM 3808 C CA . GLU A 1 517 ? 32.739 25.863 -44.602 1.00 88.81 517 GLU A CA 1
ATOM 3809 C C . GLU A 1 517 ? 32.173 24.460 -44.334 1.00 88.81 517 GLU A C 1
ATOM 3811 O O . GLU A 1 517 ? 30.963 24.240 -44.459 1.00 88.81 517 GLU A O 1
ATOM 3816 N N . GLU A 1 518 ? 33.021 23.522 -43.893 1.00 88.12 518 GLU A N 1
ATOM 3817 C CA . GLU A 1 518 ? 32.602 22.174 -43.489 1.00 88.12 518 GLU A CA 1
ATOM 3818 C C . GLU A 1 518 ? 31.621 22.237 -42.308 1.00 88.12 518 GLU A C 1
ATOM 3820 O O . GLU A 1 518 ? 30.606 21.538 -42.305 1.00 88.12 518 GLU A O 1
ATOM 3825 N N . ARG A 1 519 ? 31.853 23.128 -41.333 1.00 90.19 519 ARG A N 1
ATOM 3826 C CA . ARG A 1 519 ? 30.962 23.322 -40.177 1.00 90.19 519 ARG A CA 1
ATOM 3827 C C . ARG A 1 519 ? 29.568 23.786 -40.607 1.00 90.19 519 ARG A C 1
ATOM 3829 O O . ARG A 1 519 ? 28.570 23.275 -40.096 1.00 90.19 519 ARG A O 1
ATOM 3836 N N . LEU A 1 520 ? 29.469 24.720 -41.556 1.00 90.94 520 LEU A N 1
ATOM 3837 C CA . LEU A 1 520 ? 28.185 25.182 -42.097 1.00 90.94 520 LEU A CA 1
ATOM 3838 C C . LEU A 1 520 ? 27.466 24.088 -42.897 1.00 90.94 520 LEU A C 1
ATOM 3840 O O . LEU A 1 520 ? 26.245 23.937 -42.770 1.00 90.94 520 LEU A O 1
ATOM 3844 N N . LEU A 1 521 ? 28.209 23.311 -43.691 1.00 92.19 521 LEU A N 1
ATOM 3845 C CA . LEU A 1 521 ? 27.666 22.182 -44.443 1.00 92.19 521 LEU A CA 1
ATOM 3846 C C . LEU A 1 521 ? 27.113 21.106 -43.501 1.00 92.19 521 LEU A C 1
ATOM 3848 O O . LEU A 1 521 ? 25.947 20.722 -43.622 1.00 92.19 521 LEU A O 1
ATOM 3852 N N . PHE A 1 522 ? 27.906 20.671 -42.521 1.00 93.38 522 PHE A N 1
ATOM 3853 C CA . PHE A 1 522 ? 27.500 19.666 -41.542 1.00 93.38 522 PHE A CA 1
ATOM 3854 C C . PHE A 1 522 ? 26.342 20.134 -40.670 1.00 93.38 522 PHE A C 1
ATOM 3856 O O . PHE A 1 522 ? 25.435 19.352 -40.397 1.00 93.38 522 PHE A O 1
ATOM 3863 N N . ARG A 1 523 ? 26.297 21.417 -40.300 1.00 93.50 523 ARG A N 1
ATOM 3864 C CA . ARG A 1 523 ? 25.138 22.000 -39.615 1.00 93.50 523 ARG A CA 1
ATOM 3865 C C . ARG A 1 523 ? 23.872 21.888 -40.463 1.00 93.50 523 ARG A C 1
ATOM 3867 O O . ARG A 1 523 ? 22.841 21.444 -39.964 1.00 93.50 523 ARG A O 1
ATOM 3874 N N . ARG A 1 524 ? 23.934 22.248 -41.751 1.00 93.12 524 ARG A N 1
ATOM 3875 C CA . ARG A 1 524 ? 22.777 22.169 -42.661 1.00 93.12 524 ARG A CA 1
ATOM 3876 C C . ARG A 1 524 ? 22.284 20.731 -42.813 1.00 93.12 524 ARG A C 1
ATOM 3878 O O . ARG A 1 524 ? 21.089 20.484 -42.662 1.00 93.12 524 ARG A O 1
ATOM 3885 N N . ILE A 1 525 ? 23.203 19.796 -43.063 1.00 92.56 525 ILE A N 1
ATOM 3886 C CA . ILE A 1 525 ? 22.886 18.370 -43.195 1.00 92.56 525 ILE A CA 1
ATOM 3887 C C . ILE A 1 525 ? 22.303 17.855 -41.877 1.00 92.56 525 ILE A C 1
ATOM 3889 O O . ILE A 1 525 ? 21.182 17.354 -41.869 1.00 92.56 525 ILE A O 1
ATOM 3893 N N . GLY A 1 526 ? 22.996 18.061 -40.756 1.00 90.44 526 GLY A N 1
ATOM 3894 C CA . GLY A 1 526 ? 22.581 17.592 -39.436 1.00 90.44 526 GLY A CA 1
ATOM 3895 C C . GLY A 1 526 ? 21.216 18.122 -38.998 1.00 90.44 526 GLY A C 1
ATOM 3896 O O . GLY A 1 526 ? 20.423 17.368 -38.443 1.00 90.44 526 GLY A O 1
ATOM 3897 N N . LEU A 1 527 ? 20.869 19.375 -39.310 1.00 90.06 527 LEU A N 1
ATOM 3898 C CA . LEU A 1 527 ? 19.528 19.901 -39.033 1.00 90.06 527 LEU A CA 1
ATOM 3899 C C . LEU A 1 527 ? 18.453 19.242 -39.906 1.00 90.06 527 LEU A C 1
ATOM 3901 O O . LEU A 1 527 ? 17.383 18.917 -39.383 1.00 90.06 527 LEU A O 1
ATOM 3905 N N . SER A 1 528 ? 18.749 18.997 -41.187 1.00 88.69 528 SER A N 1
ATOM 3906 C CA . SER A 1 528 ? 17.836 18.345 -42.140 1.00 88.69 528 SER A CA 1
ATOM 3907 C C . SER A 1 528 ? 17.647 16.840 -41.914 1.00 88.69 528 SER A C 1
ATOM 3909 O O . SER A 1 528 ? 16.730 16.252 -42.474 1.00 88.69 528 SER A O 1
ATOM 3911 N N . MET A 1 529 ? 18.484 16.206 -41.088 1.00 87.69 529 MET A N 1
ATOM 3912 C CA . MET A 1 529 ? 18.367 14.779 -40.787 1.00 87.69 529 MET A CA 1
ATOM 3913 C C . MET A 1 529 ? 17.118 14.467 -39.951 1.00 87.69 529 MET A C 1
ATOM 3915 O O . MET A 1 529 ? 16.891 15.074 -38.894 1.00 87.69 529 MET A O 1
ATOM 3919 N N . ASP A 1 530 ? 16.362 13.456 -40.394 1.00 84.56 530 ASP A N 1
ATOM 3920 C CA . ASP A 1 530 ? 15.215 12.919 -39.653 1.00 84.56 530 ASP A CA 1
ATOM 3921 C C . ASP A 1 530 ? 15.622 12.086 -38.428 1.00 84.56 530 ASP A C 1
ATOM 3923 O O . ASP A 1 530 ? 15.007 12.272 -37.378 1.00 84.56 530 ASP A O 1
ATOM 3927 N N . PRO A 1 531 ? 16.644 11.202 -38.484 1.00 86.81 531 PRO A N 1
ATOM 3928 C CA . PRO A 1 531 ? 17.027 10.409 -37.317 1.00 86.81 531 PRO A CA 1
ATOM 3929 C C . PRO A 1 531 ? 17.773 11.252 -36.290 1.00 86.81 531 PRO A C 1
ATOM 3931 O O . PRO A 1 531 ? 18.732 11.951 -36.624 1.00 86.81 531 PRO A O 1
ATOM 3934 N N . PHE A 1 532 ? 17.338 11.160 -35.036 1.00 89.00 532 PHE A N 1
ATOM 3935 C CA . PHE A 1 532 ? 17.942 11.856 -33.908 1.00 89.00 532 PHE A CA 1
ATOM 3936 C C . PHE A 1 532 ? 17.981 10.970 -32.663 1.00 89.00 532 PHE A C 1
ATOM 3938 O O . PHE A 1 532 ? 17.117 10.118 -32.459 1.00 89.00 532 PHE A O 1
ATOM 3945 N N . LEU A 1 533 ? 18.955 11.228 -31.797 1.00 89.06 533 LEU A N 1
ATOM 3946 C CA . LEU A 1 533 ? 19.028 10.682 -30.448 1.00 89.06 533 LEU A CA 1
ATOM 3947 C C . LEU A 1 533 ? 18.389 11.664 -29.468 1.00 89.06 533 LEU A C 1
ATOM 3949 O O . LEU A 1 533 ? 18.598 12.870 -29.562 1.00 89.06 533 LEU A O 1
ATOM 3953 N N . LEU A 1 534 ? 17.599 11.167 -28.520 1.00 87.56 534 LEU A N 1
ATOM 3954 C CA . LEU A 1 534 ? 16.965 12.002 -27.501 1.00 87.56 534 LEU A CA 1
ATOM 3955 C C . LEU A 1 534 ? 17.724 11.874 -26.180 1.00 87.56 534 LEU A C 1
ATOM 3957 O O . LEU A 1 534 ? 17.705 10.814 -25.555 1.00 87.56 534 LEU A O 1
ATOM 3961 N N . VAL A 1 535 ? 18.323 12.971 -25.718 1.00 86.12 535 VAL A N 1
ATOM 3962 C CA . VAL A 1 535 ? 18.861 13.066 -24.357 1.00 86.12 535 VAL A CA 1
ATOM 3963 C C . VAL A 1 535 ? 17.763 13.623 -23.461 1.00 86.12 535 VAL A C 1
ATOM 3965 O O . VAL A 1 535 ? 17.389 14.795 -23.529 1.00 86.12 535 VAL A O 1
ATOM 3968 N N . GLY A 1 536 ? 17.190 12.725 -22.664 1.00 79.44 536 GLY A N 1
ATOM 3969 C CA . GLY A 1 536 ? 16.126 13.034 -21.716 1.00 79.44 536 GLY A CA 1
ATOM 3970 C C . GLY A 1 536 ? 16.652 13.292 -20.306 1.00 79.44 536 GLY A C 1
ATOM 3971 O O . GLY A 1 536 ? 17.760 13.776 -20.095 1.00 79.44 536 GLY A O 1
ATOM 3972 N N . ARG A 1 537 ? 15.850 12.904 -19.312 1.00 78.88 537 ARG A N 1
ATOM 3973 C CA . ARG A 1 537 ? 16.142 13.115 -17.886 1.00 78.88 537 ARG A CA 1
ATOM 3974 C C . ARG A 1 537 ? 17.455 12.480 -17.402 1.00 78.88 537 ARG A C 1
ATOM 3976 O O . ARG A 1 537 ? 18.080 13.010 -16.495 1.00 78.88 537 ARG A O 1
ATOM 3983 N N . ARG A 1 538 ? 17.858 11.356 -18.001 1.00 81.75 538 ARG A N 1
ATOM 3984 C CA . ARG A 1 538 ? 19.045 10.571 -17.609 1.00 81.75 538 ARG A CA 1
ATOM 3985 C C . ARG A 1 538 ? 20.374 11.205 -18.034 1.00 81.75 538 ARG A C 1
ATOM 3987 O O . ARG A 1 538 ? 21.415 10.642 -17.727 1.00 81.75 538 ARG A O 1
ATOM 3994 N N . GLU A 1 539 ? 20.326 12.348 -18.722 1.00 84.00 539 GLU A N 1
ATOM 3995 C CA . GLU A 1 539 ? 21.500 13.037 -19.265 1.00 84.00 539 GLU A CA 1
ATOM 3996 C C . GLU A 1 539 ? 22.378 12.086 -20.108 1.00 84.00 539 GLU A C 1
ATOM 3998 O O . GLU A 1 539 ? 21.851 11.221 -20.817 1.00 84.00 539 GLU A O 1
ATOM 4003 N N . VAL A 1 540 ? 23.698 12.281 -20.093 1.00 88.75 540 VAL A N 1
ATOM 4004 C CA . VAL A 1 540 ? 24.673 11.446 -20.805 1.00 88.75 540 VAL A CA 1
ATOM 4005 C C . VAL A 1 540 ? 25.043 10.253 -19.921 1.00 88.75 540 VAL A C 1
ATOM 4007 O O . VAL A 1 540 ? 25.402 10.427 -18.759 1.00 88.75 540 VAL A O 1
ATOM 4010 N N . PHE A 1 541 ? 24.926 9.044 -20.467 1.00 90.56 541 PHE A N 1
ATOM 4011 C CA . PHE A 1 541 ? 25.249 7.778 -19.805 1.00 90.56 541 PHE A CA 1
ATOM 4012 C C . PHE A 1 541 ? 25.847 6.808 -20.839 1.00 90.56 541 PHE A C 1
ATOM 4014 O O . PHE A 1 541 ? 25.817 7.110 -22.036 1.00 90.56 541 PHE A O 1
ATOM 4021 N N . ASP A 1 542 ? 26.372 5.659 -20.409 1.00 88.50 542 ASP A N 1
ATOM 4022 C CA . ASP A 1 542 ? 27.120 4.714 -21.261 1.00 88.50 542 ASP A CA 1
ATOM 4023 C C . ASP A 1 542 ? 26.415 4.359 -22.590 1.00 88.50 542 ASP A C 1
ATOM 4025 O O . ASP A 1 542 ? 27.011 4.402 -23.668 1.00 88.50 542 ASP A O 1
ATOM 4029 N N . GLY A 1 543 ? 25.109 4.092 -22.539 1.00 86.94 543 GLY A N 1
ATOM 4030 C CA . GLY A 1 543 ? 24.290 3.764 -23.703 1.00 86.94 543 GLY A CA 1
ATOM 4031 C C . GLY A 1 543 ? 24.043 4.941 -24.652 1.00 86.94 543 GLY A C 1
ATOM 4032 O O . GLY A 1 543 ? 23.730 4.725 -25.821 1.00 86.94 543 GLY A O 1
ATOM 4033 N N . THR A 1 544 ? 24.177 6.193 -24.205 1.00 90.25 544 THR A N 1
ATOM 4034 C CA . THR A 1 544 ? 24.111 7.356 -25.107 1.00 90.25 544 THR A CA 1
ATOM 4035 C C . THR A 1 544 ? 25.308 7.350 -26.056 1.00 90.25 544 THR A C 1
ATOM 4037 O O . THR A 1 544 ? 25.121 7.522 -27.259 1.00 90.25 544 THR A O 1
ATOM 4040 N N . ILE A 1 545 ? 26.507 7.081 -25.534 1.00 91.69 545 ILE A N 1
ATOM 4041 C CA . ILE A 1 545 ? 27.750 7.023 -26.317 1.00 91.69 545 ILE A CA 1
ATOM 4042 C C . ILE A 1 545 ? 27.754 5.809 -27.254 1.00 91.69 545 ILE A C 1
ATOM 4044 O O . ILE A 1 545 ? 28.046 5.947 -28.442 1.00 91.69 545 ILE A O 1
ATOM 4048 N N . GLU A 1 546 ? 27.290 4.650 -26.779 1.00 91.00 546 GLU A N 1
ATOM 4049 C CA . GLU A 1 546 ? 27.078 3.467 -27.627 1.00 91.00 546 GLU A CA 1
ATOM 4050 C C . GLU A 1 546 ? 26.181 3.793 -28.829 1.00 91.00 546 GLU A C 1
ATOM 4052 O O . GLU A 1 546 ? 26.518 3.493 -29.976 1.00 91.00 546 GLU A O 1
ATOM 4057 N N . ASN A 1 547 ? 25.053 4.467 -28.584 1.00 90.62 547 ASN A N 1
ATOM 4058 C CA . ASN A 1 547 ? 24.128 4.852 -29.643 1.00 90.62 547 ASN A CA 1
ATOM 4059 C C . ASN A 1 547 ? 24.746 5.846 -30.635 1.00 90.62 547 ASN A C 1
ATOM 4061 O O . ASN A 1 547 ? 24.435 5.772 -31.827 1.00 90.62 547 ASN A O 1
ATOM 4065 N N . MET A 1 548 ? 25.618 6.750 -30.177 1.00 92.06 548 MET A N 1
ATOM 4066 C CA . MET A 1 548 ? 26.360 7.656 -31.059 1.00 92.06 548 MET A CA 1
ATOM 4067 C C . MET A 1 548 ? 27.282 6.877 -31.997 1.00 92.06 548 MET A C 1
ATOM 4069 O O . MET A 1 548 ? 27.209 7.064 -33.211 1.00 92.06 548 MET A O 1
ATOM 4073 N N . HIS A 1 549 ? 28.074 5.941 -31.469 1.00 91.12 549 HIS A N 1
ATOM 4074 C CA . HIS A 1 549 ? 28.957 5.108 -32.287 1.00 91.12 549 HIS A CA 1
ATOM 4075 C C . HIS A 1 549 ? 28.185 4.217 -33.274 1.00 91.12 549 HIS A C 1
ATOM 4077 O O . HIS A 1 549 ? 28.574 4.096 -34.437 1.00 91.12 549 HIS A O 1
ATOM 4083 N N . LEU A 1 550 ? 27.038 3.662 -32.866 1.00 90.50 550 LEU A N 1
ATOM 4084 C CA . LEU A 1 550 ? 26.161 2.900 -33.764 1.00 90.50 550 LEU A CA 1
ATOM 4085 C C . LEU A 1 550 ? 25.604 3.756 -34.911 1.00 90.50 550 LEU A C 1
ATOM 4087 O O . LEU A 1 550 ? 25.489 3.272 -36.037 1.00 90.50 550 LEU A O 1
ATOM 4091 N N . HIS A 1 551 ? 25.290 5.030 -34.664 1.00 89.19 551 HIS A N 1
ATOM 4092 C CA . HIS A 1 551 ? 24.898 5.949 -35.733 1.00 89.19 551 HIS A CA 1
ATOM 4093 C C . HIS A 1 551 ? 26.079 6.283 -36.647 1.00 89.19 551 HIS A C 1
ATOM 4095 O O . HIS A 1 551 ? 25.919 6.294 -37.872 1.00 89.19 551 HIS A O 1
ATOM 4101 N N . TRP A 1 552 ? 27.269 6.489 -36.077 1.00 92.25 552 TRP A N 1
ATOM 4102 C CA . TRP A 1 552 ? 28.477 6.795 -36.839 1.00 92.25 552 TRP A CA 1
ATOM 4103 C C . TRP A 1 552 ? 28.977 5.659 -37.732 1.00 92.25 552 TRP A C 1
ATOM 4105 O O . TRP A 1 552 ? 29.714 5.903 -38.689 1.00 92.25 552 TRP A O 1
ATOM 4115 N N . LYS A 1 553 ? 28.507 4.431 -37.491 1.00 88.31 553 LYS A N 1
ATOM 4116 C CA . LYS A 1 553 ? 28.717 3.285 -38.383 1.00 88.31 553 LYS A CA 1
ATOM 4117 C C . LYS A 1 553 ? 28.161 3.519 -39.791 1.00 88.31 553 LYS A C 1
ATOM 4119 O O . LYS A 1 553 ? 28.748 3.063 -40.767 1.00 88.31 553 LYS A O 1
ATOM 4124 N N . HIS A 1 554 ? 27.033 4.220 -39.900 1.00 85.81 554 HIS A N 1
ATOM 4125 C CA . HIS A 1 554 ? 26.312 4.400 -41.166 1.00 85.81 554 HIS A CA 1
ATOM 4126 C C . HIS A 1 554 ? 26.155 5.868 -41.579 1.00 85.81 554 HIS A C 1
ATOM 4128 O O . HIS A 1 554 ? 25.624 6.147 -42.653 1.00 85.81 554 HIS A O 1
ATOM 4134 N N . ARG A 1 555 ? 26.569 6.813 -40.728 1.00 88.88 555 ARG A N 1
ATOM 4135 C CA . ARG A 1 555 ? 26.411 8.260 -40.926 1.00 88.88 555 ARG A CA 1
ATOM 4136 C C . ARG A 1 555 ? 27.635 8.994 -40.402 1.00 88.88 555 ARG A C 1
ATOM 4138 O O . ARG A 1 555 ? 28.314 8.525 -39.504 1.00 88.88 555 ARG A O 1
ATOM 4145 N N . GLU A 1 556 ? 27.904 10.174 -40.929 1.00 90.44 556 GLU A N 1
ATOM 4146 C CA . GLU A 1 556 ? 29.035 10.991 -40.466 1.00 90.44 556 GLU A CA 1
ATOM 4147 C C . GLU A 1 556 ? 28.651 11.917 -39.309 1.00 90.44 556 GLU A C 1
ATOM 4149 O O . GLU A 1 556 ? 29.498 12.335 -38.520 1.00 90.44 556 GLU A O 1
ATOM 4154 N N . LEU A 1 557 ? 27.352 12.192 -39.188 1.00 93.00 557 LEU A N 1
ATOM 4155 C CA . LEU A 1 557 ? 26.774 13.108 -38.219 1.00 93.00 557 LEU A CA 1
ATOM 4156 C C . LEU A 1 557 ? 25.774 12.396 -37.321 1.00 93.00 557 LEU A C 1
ATOM 4158 O O . LEU A 1 557 ? 25.048 11.493 -37.748 1.00 93.00 557 LEU A O 1
ATOM 4162 N N . VAL A 1 558 ? 25.693 12.879 -36.088 1.00 94.75 558 VAL A N 1
ATOM 4163 C CA . VAL A 1 558 ? 24.658 12.514 -35.129 1.00 94.75 558 VAL A CA 1
ATOM 4164 C C . VAL A 1 558 ? 23.945 13.777 -34.679 1.00 94.75 558 VAL A C 1
ATOM 4166 O O . VAL A 1 558 ? 24.568 14.746 -34.250 1.00 94.75 558 VAL A O 1
ATOM 4169 N N . LYS A 1 559 ? 22.615 13.748 -34.778 1.00 93.81 559 LYS A N 1
ATOM 4170 C CA . LYS A 1 559 ? 21.720 14.787 -34.275 1.00 93.81 559 LYS A CA 1
ATOM 4171 C C . LYS A 1 559 ? 21.198 14.358 -32.913 1.00 93.81 559 LYS A C 1
ATOM 4173 O O . LYS A 1 559 ? 20.544 13.323 -32.810 1.00 93.81 559 LYS A O 1
ATOM 4178 N N . ILE A 1 560 ? 21.450 15.152 -31.882 1.00 93.69 560 ILE A N 1
ATOM 4179 C CA . ILE A 1 560 ? 21.006 14.888 -30.514 1.00 93.69 560 ILE A CA 1
ATOM 4180 C C . ILE A 1 560 ? 20.053 15.995 -30.084 1.00 93.69 560 ILE A C 1
ATOM 4182 O O . ILE A 1 560 ? 20.387 17.169 -30.176 1.00 93.69 560 ILE A O 1
ATOM 4186 N N . ILE A 1 561 ? 18.861 15.640 -29.615 1.00 90.56 561 ILE A N 1
ATOM 4187 C CA . ILE A 1 561 ? 17.867 16.595 -29.125 1.00 90.56 561 ILE A CA 1
ATOM 4188 C C . ILE A 1 561 ? 17.849 16.562 -27.597 1.00 90.56 561 ILE A C 1
ATOM 4190 O O . ILE A 1 561 ? 17.643 15.506 -26.999 1.00 90.56 561 ILE A O 1
ATOM 4194 N N . VAL A 1 562 ? 18.009 17.731 -26.976 1.00 89.56 562 VAL A N 1
ATOM 4195 C CA . VAL A 1 562 ? 17.914 17.949 -25.528 1.00 89.56 562 VAL A CA 1
ATOM 4196 C C . VAL A 1 562 ? 16.673 18.790 -25.227 1.00 89.56 562 VAL A C 1
ATOM 4198 O O . VAL A 1 562 ? 16.478 19.865 -25.801 1.00 89.56 562 VAL A O 1
ATOM 4201 N N . ARG A 1 563 ? 15.821 18.314 -24.313 1.00 86.69 563 ARG A N 1
ATOM 4202 C CA . ARG A 1 563 ? 14.573 18.990 -23.909 1.00 86.69 563 ARG A CA 1
ATOM 4203 C C . ARG A 1 563 ? 14.630 19.461 -22.459 1.00 86.69 563 ARG A C 1
ATOM 4205 O O . ARG A 1 563 ? 15.207 18.781 -21.619 1.00 86.69 563 ARG A O 1
ATOM 4212 N N . GLY A 1 564 ? 13.985 20.595 -22.172 1.00 79.69 564 GLY A N 1
ATOM 4213 C CA . GLY A 1 564 ? 13.760 21.071 -20.799 1.00 79.69 564 GLY A CA 1
ATOM 4214 C C . GLY A 1 564 ? 15.027 21.468 -20.030 1.00 79.69 564 GLY A C 1
ATOM 4215 O O . GLY A 1 564 ? 15.043 21.372 -18.809 1.00 79.69 564 GLY A O 1
ATOM 4216 N N . LYS A 1 565 ? 16.096 21.872 -20.729 1.00 82.62 565 LYS A N 1
ATOM 4217 C CA . LYS A 1 565 ? 17.377 22.291 -20.135 1.00 82.62 565 LYS A CA 1
ATOM 4218 C C . LYS A 1 565 ? 17.725 23.714 -20.566 1.00 82.62 565 LYS A C 1
ATOM 4220 O O . LYS A 1 565 ? 17.363 24.138 -21.666 1.00 82.62 565 LYS A O 1
ATOM 4225 N N . SER A 1 566 ? 18.424 24.449 -19.705 1.00 87.56 566 SER A N 1
ATOM 4226 C CA . SER A 1 566 ? 18.897 25.804 -20.010 1.00 87.56 566 SER A CA 1
ATOM 4227 C C . SER A 1 566 ? 20.108 25.773 -20.950 1.00 87.56 566 SER A C 1
ATOM 4229 O O . SER A 1 566 ? 20.840 24.785 -21.000 1.00 87.56 566 SER A O 1
ATOM 4231 N N . LEU A 1 567 ? 20.362 26.859 -21.688 1.00 88.31 567 LEU A N 1
ATOM 4232 C CA . LEU A 1 567 ? 21.498 26.933 -22.618 1.00 88.31 567 LEU A CA 1
ATOM 4233 C C . LEU A 1 567 ? 22.857 26.590 -21.958 1.00 88.31 567 LEU A C 1
ATOM 4235 O O . LEU A 1 567 ? 23.619 25.841 -22.568 1.00 88.31 567 LEU A O 1
ATOM 4239 N N . PRO A 1 568 ? 23.177 27.048 -20.727 1.00 91.12 568 PRO A N 1
ATOM 4240 C CA . PRO A 1 568 ? 24.404 26.634 -20.039 1.00 91.12 568 PRO A CA 1
ATOM 4241 C C . PRO A 1 568 ? 24.480 25.124 -19.773 1.00 91.12 568 PRO A C 1
ATOM 4243 O O . PRO A 1 568 ? 25.530 24.519 -19.972 1.00 91.12 568 PRO A O 1
ATOM 4246 N N . GLN A 1 569 ? 23.367 24.495 -19.385 1.00 87.88 569 GLN A N 1
ATOM 4247 C CA . GLN A 1 569 ? 23.309 23.045 -19.161 1.00 87.88 569 GLN A CA 1
ATOM 4248 C C . GLN A 1 569 ? 23.487 22.268 -20.467 1.00 87.88 569 GLN A C 1
ATOM 4250 O O . GLN A 1 569 ? 24.191 21.265 -20.499 1.00 87.88 569 GLN A O 1
ATOM 4255 N N . VAL A 1 570 ? 22.889 22.745 -21.560 1.00 90.50 570 VAL A N 1
ATOM 4256 C CA . VAL A 1 570 ? 23.049 22.138 -22.889 1.00 90.50 570 VAL A CA 1
ATOM 4257 C C . VAL A 1 570 ? 24.498 22.236 -23.362 1.00 90.50 570 VAL A C 1
ATOM 4259 O O . VAL A 1 570 ? 25.015 21.269 -23.911 1.00 90.50 570 VAL A O 1
ATOM 4262 N N . LYS A 1 571 ? 25.179 23.360 -23.106 1.00 91.94 571 LYS A N 1
ATOM 4263 C CA . LYS A 1 571 ? 26.615 23.498 -23.393 1.00 91.94 571 LYS A CA 1
ATOM 4264 C C . LYS A 1 571 ? 27.451 22.494 -22.604 1.00 91.94 571 LYS A C 1
ATOM 4266 O O . LYS A 1 571 ? 28.323 21.864 -23.186 1.00 91.94 571 LYS A O 1
ATOM 4271 N N . HIS A 1 572 ? 27.155 22.297 -21.321 1.00 90.44 572 HIS A N 1
ATOM 4272 C CA . HIS A 1 572 ? 27.834 21.278 -20.520 1.00 90.44 572 HIS A CA 1
ATOM 4273 C C . HIS A 1 572 ? 27.598 19.869 -21.077 1.00 90.44 572 HIS A C 1
ATOM 4275 O O . HIS A 1 572 ? 28.535 19.092 -21.198 1.00 90.44 572 HIS A O 1
ATOM 4281 N N . ILE A 1 573 ? 26.362 19.545 -21.468 1.00 91.12 573 ILE A N 1
ATOM 4282 C CA . ILE A 1 573 ? 26.036 18.258 -22.099 1.00 91.12 573 ILE A CA 1
ATOM 4283 C C . ILE A 1 573 ? 26.806 18.085 -23.413 1.00 91.12 573 ILE A C 1
ATOM 4285 O O . ILE A 1 573 ? 27.318 17.003 -23.668 1.00 91.12 573 ILE A O 1
ATOM 4289 N N . ALA A 1 574 ? 26.913 19.134 -24.231 1.00 91.88 574 ALA A N 1
ATOM 4290 C CA . ALA A 1 574 ? 27.674 19.096 -25.477 1.00 91.88 574 ALA A CA 1
ATOM 4291 C C . ALA A 1 574 ? 29.165 18.814 -25.229 1.00 91.88 574 ALA A C 1
ATOM 4293 O O . ALA A 1 574 ? 29.722 17.948 -25.893 1.00 91.88 574 ALA A O 1
ATOM 4294 N N . ILE A 1 575 ? 29.762 19.476 -24.232 1.00 90.88 575 ILE A N 1
ATOM 4295 C CA . ILE A 1 575 ? 31.155 19.253 -23.812 1.00 90.88 575 ILE A CA 1
ATOM 4296 C C . ILE A 1 575 ? 31.354 17.814 -23.324 1.00 90.88 575 ILE A C 1
ATOM 4298 O O . ILE A 1 575 ? 32.292 17.148 -23.745 1.00 90.88 575 ILE A O 1
ATOM 4302 N N . SER A 1 576 ? 30.452 17.302 -22.480 1.00 90.44 576 SER A N 1
ATOM 4303 C CA . SER A 1 576 ? 30.526 15.913 -22.015 1.00 90.44 576 SER A CA 1
ATOM 4304 C C . SER A 1 576 ? 30.394 14.920 -23.171 1.00 90.44 576 SER A C 1
ATOM 4306 O O . SER A 1 576 ? 31.106 13.932 -23.214 1.00 90.44 576 SER A O 1
ATOM 4308 N N . LEU A 1 577 ? 29.507 15.167 -24.138 1.00 91.44 577 LEU A N 1
ATOM 4309 C CA . LEU A 1 577 ? 29.374 14.291 -25.304 1.00 91.44 577 LEU A CA 1
ATOM 4310 C C . LEU A 1 577 ? 30.638 14.301 -26.170 1.00 91.44 577 LEU A C 1
ATOM 4312 O O . LEU A 1 577 ? 31.032 13.247 -26.655 1.00 91.44 577 LEU A O 1
ATOM 4316 N N . GLU A 1 578 ? 31.267 15.459 -26.356 1.00 89.88 578 GLU A N 1
ATOM 4317 C CA . GLU A 1 578 ? 32.526 15.605 -27.097 1.00 89.88 578 GLU A CA 1
ATOM 4318 C C . GLU A 1 578 ? 33.674 14.851 -26.415 1.00 89.88 578 GLU A C 1
ATOM 4320 O O . GLU A 1 578 ? 34.328 14.034 -27.060 1.00 89.88 578 GLU A O 1
ATOM 4325 N N . ALA A 1 579 ? 33.849 15.035 -25.105 1.00 88.50 579 ALA A N 1
ATOM 4326 C CA . ALA A 1 579 ? 34.901 14.362 -24.346 1.00 88.50 579 ALA A CA 1
ATOM 4327 C C . ALA A 1 579 ? 34.740 12.831 -24.330 1.00 88.50 579 ALA A C 1
ATOM 4329 O O . ALA A 1 579 ? 35.703 12.100 -24.532 1.00 88.50 579 ALA A O 1
ATOM 4330 N N . GLU A 1 580 ? 33.513 12.340 -24.143 1.00 88.19 580 GLU A N 1
ATOM 4331 C CA . GLU A 1 580 ? 33.247 10.907 -23.960 1.00 88.19 580 GLU A CA 1
ATOM 4332 C C . GLU A 1 580 ? 33.179 10.120 -25.273 1.00 88.19 580 GLU A C 1
ATOM 4334 O O . GLU A 1 580 ? 33.489 8.931 -25.313 1.00 88.19 580 GLU A O 1
ATOM 4339 N N . SER A 1 581 ? 32.733 10.758 -26.358 1.00 88.44 581 SER A N 1
ATOM 4340 C CA . SER A 1 581 ? 32.616 10.097 -27.665 1.00 88.44 581 SER A CA 1
ATOM 4341 C C . SER A 1 581 ? 33.817 10.334 -28.580 1.00 88.44 581 SER A C 1
ATOM 4343 O O . SER A 1 581 ? 33.944 9.641 -29.592 1.00 88.44 581 SER A O 1
ATOM 4345 N N . GLY A 1 582 ? 34.652 11.334 -28.274 1.00 85.69 582 GLY A N 1
ATOM 4346 C CA . GLY A 1 582 ? 35.728 11.813 -29.146 1.00 85.69 582 GLY A CA 1
ATOM 4347 C C . GLY A 1 582 ? 35.238 12.480 -30.438 1.00 85.69 582 GLY A C 1
ATOM 4348 O O . GLY A 1 582 ? 36.035 12.736 -31.338 1.00 85.69 582 GLY A O 1
ATOM 4349 N N . GLY A 1 583 ? 33.929 12.724 -30.570 1.00 87.94 583 GLY A N 1
ATOM 4350 C CA . GLY A 1 583 ? 33.348 13.409 -31.722 1.00 87.94 583 GLY A CA 1
ATOM 4351 C C . GLY A 1 583 ? 33.449 14.923 -31.596 1.00 87.94 583 GLY A C 1
ATOM 4352 O O . GLY A 1 583 ? 33.333 15.472 -30.510 1.00 87.94 583 GLY A O 1
ATOM 4353 N N . VAL A 1 584 ? 33.579 15.611 -32.724 1.00 89.94 584 VAL A N 1
ATOM 4354 C CA . VAL A 1 584 ? 33.761 17.064 -32.771 1.00 89.94 584 VAL A CA 1
ATOM 4355 C C . VAL A 1 584 ? 32.413 17.784 -32.755 1.00 89.94 584 VAL A C 1
ATOM 4357 O O . VAL A 1 584 ? 31.516 17.485 -33.558 1.00 89.94 584 VAL A O 1
ATOM 4360 N N . LEU A 1 585 ? 32.270 18.778 -31.875 1.00 92.00 585 LEU A N 1
ATOM 4361 C CA . LEU A 1 585 ? 31.063 19.599 -31.788 1.00 92.00 585 LEU A CA 1
ATOM 4362 C C . LEU A 1 585 ? 30.928 20.561 -32.989 1.00 92.00 585 LEU A C 1
ATOM 4364 O O . LEU A 1 585 ? 31.699 21.512 -33.161 1.00 92.00 585 LEU A O 1
ATOM 4368 N N . VAL A 1 586 ? 29.881 20.370 -33.801 1.00 92.38 586 VAL A N 1
ATOM 4369 C CA . VAL A 1 586 ? 29.611 21.186 -35.000 1.00 92.38 586 VAL A CA 1
ATOM 4370 C C . VAL A 1 586 ? 28.775 22.420 -34.655 1.00 92.38 586 VAL A C 1
ATOM 4372 O O . VAL A 1 586 ? 29.204 23.550 -34.909 1.00 92.38 586 VAL A O 1
ATOM 4375 N N . SER A 1 587 ? 27.584 22.221 -34.080 1.00 92.38 587 SER A N 1
ATOM 4376 C CA . SER A 1 587 ? 26.688 23.307 -33.666 1.00 92.38 587 SER A CA 1
ATOM 4377 C C . SER A 1 587 ? 25.746 22.898 -32.530 1.00 92.38 587 SER A C 1
ATOM 4379 O O . SER A 1 587 ? 25.426 21.721 -32.348 1.00 92.38 587 SER A O 1
ATOM 4381 N N . VAL A 1 588 ? 25.290 23.904 -31.778 1.00 93.94 588 VAL A N 1
ATOM 4382 C CA . VAL A 1 588 ? 24.190 23.806 -30.810 1.00 93.94 588 VAL A CA 1
ATOM 4383 C C . VAL A 1 588 ? 23.126 24.809 -31.236 1.00 93.94 588 VAL A C 1
ATOM 4385 O O . VAL A 1 588 ? 23.326 26.016 -31.120 1.00 93.94 588 VAL A O 1
ATOM 4388 N N . ASP A 1 589 ? 22.009 24.310 -31.752 1.00 92.56 589 ASP A N 1
ATOM 4389 C CA . ASP A 1 589 ? 20.942 25.110 -32.349 1.00 92.56 589 ASP A CA 1
ATOM 4390 C C . ASP A 1 589 ? 19.640 24.985 -31.552 1.00 92.56 589 ASP A C 1
ATOM 4392 O O . ASP A 1 589 ? 19.310 23.919 -31.036 1.00 92.56 589 ASP A O 1
ATOM 4396 N N . ASN A 1 590 ? 18.873 26.072 -31.440 1.00 90.69 590 ASN A N 1
ATOM 4397 C CA . ASN A 1 590 ? 17.550 26.029 -30.817 1.00 90.69 590 ASN A CA 1
ATOM 4398 C C . ASN A 1 590 ? 16.492 25.646 -31.863 1.00 90.69 590 ASN A C 1
ATOM 4400 O O . ASN A 1 590 ? 16.380 26.286 -32.907 1.00 90.69 590 ASN A O 1
ATOM 4404 N N . THR A 1 591 ? 15.702 24.617 -31.576 1.00 86.88 591 THR A N 1
ATOM 4405 C CA . THR A 1 591 ? 14.674 24.071 -32.471 1.00 86.88 591 THR A CA 1
ATOM 4406 C C . THR A 1 591 ? 13.326 24.031 -31.756 1.00 86.88 591 THR A C 1
ATOM 4408 O O . THR A 1 591 ? 13.257 23.975 -30.532 1.00 86.88 591 THR A O 1
ATOM 4411 N N . LEU A 1 592 ? 12.227 23.921 -32.510 1.00 83.06 592 LEU A N 1
ATOM 4412 C CA . LEU A 1 592 ? 10.872 23.779 -31.942 1.00 83.06 592 LEU A CA 1
ATOM 4413 C C . LEU A 1 592 ? 10.718 22.573 -30.992 1.00 83.06 592 LEU A C 1
ATOM 4415 O O . LEU A 1 592 ? 9.837 22.555 -30.141 1.00 83.06 592 LEU A O 1
ATOM 4419 N N . LYS A 1 593 ? 11.569 21.549 -31.137 1.00 82.25 593 LYS A N 1
ATOM 4420 C CA . LYS A 1 593 ? 11.555 20.316 -30.332 1.00 82.25 593 LYS A CA 1
ATOM 4421 C C . LYS A 1 593 ? 12.553 20.331 -29.160 1.00 82.25 593 LYS A C 1
ATOM 4423 O O . LYS A 1 593 ? 12.694 19.289 -28.516 1.00 82.25 593 LYS A O 1
ATOM 4428 N N . GLY A 1 594 ? 13.240 21.453 -28.912 1.00 86.62 594 GLY A N 1
ATOM 4429 C CA . GLY A 1 594 ? 14.339 21.602 -27.948 1.00 86.62 594 GLY A CA 1
ATOM 4430 C C . GLY A 1 594 ? 15.659 22.021 -28.608 1.00 86.62 594 GLY A C 1
ATOM 4431 O O . GLY A 1 594 ? 15.690 22.410 -29.777 1.00 86.62 594 GLY A O 1
ATOM 4432 N N . TYR A 1 595 ? 16.769 21.903 -27.882 1.00 92.00 595 TYR A N 1
ATOM 4433 C CA . TYR A 1 595 ? 18.099 22.194 -28.422 1.00 92.00 595 TYR A CA 1
ATOM 4434 C C . TYR A 1 595 ? 18.628 20.998 -29.218 1.00 92.00 595 TYR A C 1
ATOM 4436 O O . TYR A 1 595 ? 18.624 19.875 -28.715 1.00 92.00 595 TYR A O 1
ATOM 4444 N N . ALA A 1 596 ? 19.078 21.230 -30.448 1.00 92.06 596 ALA A N 1
ATOM 4445 C CA . ALA A 1 596 ? 19.743 20.250 -31.291 1.00 92.06 596 ALA A CA 1
ATOM 4446 C C . ALA A 1 596 ? 21.263 20.427 -31.191 1.00 92.06 596 ALA A C 1
ATOM 4448 O O . ALA A 1 596 ? 21.797 21.475 -31.545 1.00 92.06 596 ALA A O 1
ATOM 4449 N N . ILE A 1 597 ? 21.951 19.394 -30.719 1.00 94.12 597 ILE A N 1
ATOM 4450 C CA . ILE A 1 597 ? 23.407 19.280 -30.717 1.00 94.12 597 ILE A CA 1
ATOM 4451 C C . ILE A 1 597 ? 23.790 18.402 -31.908 1.00 94.12 597 ILE A C 1
ATOM 4453 O O . ILE A 1 597 ? 23.271 17.293 -32.053 1.00 94.12 597 ILE A O 1
ATOM 4457 N N . ILE A 1 598 ? 24.676 18.896 -32.767 1.00 94.62 598 ILE A N 1
ATOM 4458 C CA . ILE A 1 598 ? 25.189 18.148 -33.917 1.00 94.62 598 ILE A CA 1
ATOM 4459 C C . ILE A 1 598 ? 26.651 17.809 -33.650 1.00 94.62 598 ILE A C 1
ATOM 4461 O O . ILE A 1 598 ? 27.477 18.710 -33.494 1.00 94.62 598 ILE A O 1
ATOM 4465 N N . LEU A 1 599 ? 26.957 16.511 -33.617 1.00 93.94 599 LEU A N 1
ATOM 4466 C CA . LEU A 1 599 ? 28.320 16.000 -33.478 1.00 93.94 599 LEU A CA 1
ATOM 4467 C C . LEU A 1 599 ? 28.768 15.274 -34.746 1.00 93.94 599 LEU A C 1
ATOM 4469 O O . LEU A 1 599 ? 28.002 14.519 -35.355 1.00 93.94 599 LEU A O 1
ATOM 4473 N N . TYR A 1 600 ? 30.026 15.495 -35.109 1.00 92.94 600 TYR A N 1
ATOM 4474 C CA . TYR A 1 600 ? 30.707 14.863 -36.233 1.00 92.94 600 TYR A CA 1
ATOM 4475 C C . TYR A 1 600 ? 31.721 13.834 -35.733 1.00 92.94 600 TYR A C 1
ATOM 4477 O O . TYR A 1 600 ? 32.443 14.092 -34.776 1.00 92.94 600 TYR A O 1
ATOM 4485 N N . ARG A 1 601 ? 31.790 12.670 -36.384 1.00 89.56 601 ARG A N 1
ATOM 4486 C CA . ARG A 1 601 ? 32.646 11.555 -35.935 1.00 89.56 601 ARG A CA 1
ATOM 4487 C C . ARG A 1 601 ? 34.157 11.776 -36.096 1.00 89.56 601 ARG A C 1
ATOM 4489 O O . ARG A 1 601 ? 34.921 11.069 -35.455 1.00 89.56 601 ARG A O 1
ATOM 4496 N N . GLY A 1 602 ? 34.579 12.698 -36.966 1.00 87.44 602 GLY A N 1
ATOM 4497 C CA . GLY A 1 602 ? 35.985 12.881 -37.359 1.00 87.44 602 GLY A CA 1
ATOM 4498 C C . GLY A 1 602 ? 36.368 12.117 -38.637 1.00 87.44 602 GLY A C 1
ATOM 4499 O O . GLY A 1 602 ? 35.786 11.075 -38.946 1.00 87.44 602 GLY A O 1
ATOM 4500 N N . LYS A 1 603 ? 37.343 12.611 -39.415 1.00 83.56 603 LYS A N 1
ATOM 4501 C CA . LYS A 1 603 ? 37.810 11.927 -40.647 1.00 83.56 603 LYS A CA 1
ATOM 4502 C C . LYS A 1 603 ? 38.540 10.619 -40.322 1.00 83.56 603 LYS A C 1
ATOM 4504 O O . LYS A 1 603 ? 38.476 9.673 -41.101 1.00 83.56 603 LYS A O 1
ATOM 4509 N N . ASN A 1 604 ? 39.159 10.549 -39.143 1.00 81.31 604 ASN A N 1
ATOM 4510 C CA . ASN A 1 604 ? 39.917 9.394 -38.651 1.00 81.31 604 ASN A CA 1
ATOM 4511 C C . ASN A 1 604 ? 39.114 8.498 -37.693 1.00 81.31 604 ASN A C 1
ATOM 4513 O O . ASN A 1 604 ? 39.700 7.783 -36.882 1.00 81.31 604 ASN A O 1
ATOM 4517 N N . TYR A 1 605 ? 37.780 8.543 -37.756 1.00 84.38 605 TYR A N 1
ATOM 4518 C CA . TYR A 1 605 ? 36.934 7.760 -36.862 1.00 84.38 605 TYR A CA 1
ATOM 4519 C C . TYR A 1 605 ? 37.219 6.256 -36.976 1.00 84.38 605 TYR A C 1
ATOM 4521 O O . TYR A 1 605 ? 37.051 5.652 -38.038 1.00 84.38 605 TYR A O 1
ATOM 4529 N N . GLN A 1 606 ? 37.577 5.641 -35.850 1.00 79.94 606 GLN A N 1
ATOM 4530 C CA . GLN A 1 606 ? 37.640 4.194 -35.689 1.00 79.94 606 GLN A CA 1
ATOM 4531 C C . GLN A 1 606 ? 36.616 3.783 -34.641 1.00 79.94 606 GLN A C 1
ATOM 4533 O O . GLN A 1 606 ? 36.542 4.373 -33.564 1.00 79.94 606 GLN A O 1
ATOM 4538 N N . MET A 1 607 ? 35.808 2.774 -34.962 1.00 83.62 607 MET A N 1
ATOM 4539 C CA . MET A 1 607 ? 34.824 2.270 -34.014 1.00 83.62 607 MET A CA 1
ATOM 4540 C C . MET A 1 607 ? 35.562 1.652 -32.818 1.00 83.62 607 MET A C 1
ATOM 4542 O O . MET A 1 607 ? 36.346 0.720 -33.026 1.00 83.62 607 MET A O 1
ATOM 4546 N N . PRO A 1 608 ? 35.339 2.142 -31.587 1.00 84.38 608 PRO A N 1
ATOM 4547 C CA . PRO A 1 608 ? 36.021 1.596 -30.427 1.00 84.38 608 PRO A CA 1
ATOM 4548 C C . PRO A 1 608 ? 35.582 0.147 -30.196 1.00 84.38 608 PRO A C 1
ATOM 4550 O O . PRO A 1 608 ? 34.421 -0.208 -30.407 1.00 84.38 608 PRO A O 1
ATOM 4553 N N . PHE A 1 609 ? 36.515 -0.692 -29.737 1.00 79.44 609 PHE A N 1
ATOM 4554 C CA . PHE A 1 609 ? 36.239 -2.104 -29.443 1.00 79.44 609 PHE A CA 1
ATOM 4555 C C . PHE A 1 609 ? 35.168 -2.264 -28.350 1.00 79.44 609 PHE A C 1
ATOM 4557 O O . PHE A 1 609 ? 34.319 -3.149 -28.435 1.00 79.44 609 PHE A O 1
ATOM 4564 N N . ARG A 1 610 ? 35.160 -1.367 -27.353 1.00 81.50 610 ARG A N 1
ATOM 4565 C CA . ARG A 1 610 ? 34.062 -1.224 -26.390 1.00 81.50 610 ARG A CA 1
ATOM 4566 C C . ARG A 1 610 ? 33.232 0.002 -26.751 1.00 81.50 610 ARG A C 1
ATOM 4568 O O . ARG A 1 610 ? 33.690 1.125 -26.589 1.00 81.50 610 ARG A O 1
ATOM 4575 N N . LEU A 1 611 ? 32.000 -0.223 -27.205 1.00 83.56 611 LEU A N 1
ATOM 4576 C CA . LEU A 1 611 ? 31.056 0.855 -27.531 1.00 83.56 611 LEU A CA 1
ATOM 4577 C C . LEU A 1 611 ? 30.494 1.556 -26.287 1.00 83.56 611 LEU A C 1
ATOM 4579 O O . LEU A 1 611 ? 30.057 2.700 -26.379 1.00 83.56 611 LEU A O 1
ATOM 4583 N N . ARG A 1 612 ? 30.475 0.862 -25.141 1.00 85.69 612 ARG A N 1
ATOM 4584 C CA . ARG A 1 612 ? 30.081 1.428 -23.850 1.00 85.69 612 ARG A CA 1
ATOM 4585 C C . ARG A 1 612 ? 31.327 1.802 -23.048 1.00 85.69 612 ARG A C 1
ATOM 4587 O O . ARG A 1 612 ? 32.088 0.897 -22.691 1.00 85.69 612 ARG A O 1
ATOM 4594 N N . PRO A 1 613 ? 31.539 3.094 -22.767 1.00 83.75 613 PRO A N 1
ATOM 4595 C CA . PRO A 1 613 ? 32.673 3.546 -21.978 1.00 83.75 613 PRO A CA 1
ATOM 4596 C C . PRO A 1 613 ? 32.452 3.196 -20.494 1.00 83.75 613 PRO A C 1
ATOM 4598 O O . PRO A 1 613 ? 31.350 3.356 -19.968 1.00 83.75 613 PRO A O 1
ATOM 4601 N N . SER A 1 614 ? 33.477 2.663 -19.820 1.00 83.06 614 SER A N 1
ATOM 4602 C CA . SER A 1 614 ? 33.374 2.172 -18.430 1.00 83.06 614 SER A CA 1
ATOM 4603 C C . SER A 1 614 ? 33.384 3.280 -17.378 1.00 83.06 614 SER A C 1
ATOM 4605 O O . SER A 1 614 ? 33.097 3.024 -16.215 1.00 83.06 614 SER A O 1
ATOM 4607 N N . ASN A 1 615 ? 33.743 4.491 -17.784 1.00 84.81 615 ASN A N 1
ATOM 4608 C CA . ASN A 1 615 ? 33.872 5.672 -16.942 1.00 84.81 615 ASN A CA 1
ATOM 4609 C C . ASN A 1 615 ? 32.540 6.450 -16.806 1.00 84.81 615 ASN A C 1
ATOM 4611 O O . ASN A 1 615 ? 32.419 7.353 -15.978 1.00 84.81 615 ASN A O 1
ATOM 4615 N N . LEU A 1 616 ? 31.510 6.060 -17.572 1.00 87.00 616 LEU A N 1
ATOM 4616 C CA . LEU A 1 616 ? 30.150 6.586 -17.461 1.00 87.00 616 LEU A CA 1
ATOM 4617 C C . LEU A 1 616 ? 29.219 5.661 -16.672 1.00 87.00 616 LEU A C 1
ATOM 4619 O O . LEU A 1 616 ? 29.369 4.442 -16.620 1.00 87.00 616 LEU A O 1
ATOM 4623 N N . LEU A 1 617 ? 28.171 6.263 -16.106 1.00 88.56 617 LEU A N 1
ATOM 4624 C CA . LEU A 1 617 ? 27.122 5.526 -15.409 1.00 88.56 617 LEU A CA 1
ATOM 4625 C C . LEU A 1 617 ? 26.337 4.628 -16.369 1.00 88.56 617 LEU A C 1
ATOM 4627 O O . LEU A 1 617 ? 26.008 5.021 -17.490 1.00 88.56 617 LEU A O 1
ATOM 4631 N N . THR A 1 618 ? 25.926 3.465 -15.864 1.00 87.94 618 THR A N 1
ATOM 4632 C CA . THR A 1 618 ? 24.986 2.587 -16.567 1.00 87.94 618 THR A CA 1
ATOM 4633 C C . THR A 1 618 ? 23.596 3.211 -16.642 1.00 87.94 618 THR A C 1
ATOM 4635 O O . THR A 1 618 ? 23.214 4.025 -15.797 1.00 87.94 618 THR A O 1
ATOM 4638 N N . ARG A 1 619 ? 22.768 2.768 -17.597 1.00 85.44 619 ARG A N 1
ATOM 4639 C CA . ARG A 1 619 ? 21.368 3.227 -17.746 1.00 85.44 619 ARG A CA 1
ATOM 4640 C C . ARG A 1 619 ? 20.572 3.265 -16.431 1.00 85.44 619 ARG A C 1
ATOM 4642 O O . ARG A 1 619 ? 19.800 4.203 -16.222 1.00 85.44 619 ARG A O 1
ATOM 4649 N N . LYS A 1 620 ? 20.732 2.254 -15.565 1.00 85.81 620 LYS A N 1
ATOM 4650 C CA . LYS A 1 620 ? 20.052 2.173 -14.258 1.00 85.81 620 LYS A CA 1
ATOM 4651 C C . LYS A 1 620 ? 20.603 3.219 -13.280 1.00 85.81 620 LYS A C 1
ATOM 4653 O O . LYS A 1 620 ? 19.829 4.001 -12.733 1.00 85.81 620 LYS A O 1
ATOM 4658 N N . LYS A 1 621 ? 21.930 3.306 -13.131 1.00 87.00 621 LYS A N 1
ATOM 4659 C CA . LYS A 1 621 ? 22.595 4.268 -12.232 1.00 87.00 621 LYS A CA 1
ATOM 4660 C C . LYS A 1 621 ? 22.375 5.724 -12.664 1.00 87.00 621 LYS A C 1
ATOM 4662 O O . LYS A 1 621 ? 22.096 6.579 -11.832 1.00 87.00 621 LYS A O 1
ATOM 4667 N N . ALA A 1 622 ? 22.406 6.011 -13.965 1.00 86.25 622 ALA A N 1
ATOM 4668 C CA . ALA A 1 622 ? 22.111 7.340 -14.503 1.00 86.25 622 ALA A CA 1
ATOM 4669 C C . ALA A 1 622 ? 20.665 7.776 -14.218 1.00 86.25 622 ALA A C 1
ATOM 4671 O O . ALA A 1 622 ? 20.392 8.949 -13.955 1.00 86.25 622 ALA A O 1
ATOM 4672 N N . PHE A 1 623 ? 19.726 6.826 -14.223 1.00 84.88 623 PHE A N 1
ATOM 4673 C CA . PHE A 1 623 ? 18.350 7.096 -13.828 1.00 84.88 623 PHE A CA 1
ATOM 4674 C C . PHE A 1 623 ? 18.240 7.395 -12.335 1.00 84.88 623 PHE A C 1
ATOM 4676 O O . PHE A 1 623 ? 17.689 8.443 -12.002 1.00 84.88 623 PHE A O 1
ATOM 4683 N N . ALA A 1 624 ? 18.850 6.564 -11.481 1.00 86.19 624 ALA A N 1
ATOM 4684 C CA . ALA A 1 624 ? 18.973 6.792 -10.037 1.00 86.19 624 ALA A CA 1
ATOM 4685 C C . ALA A 1 624 ? 19.514 8.201 -9.728 1.00 86.19 624 ALA A C 1
ATOM 4687 O O . ALA A 1 624 ? 18.866 8.987 -9.039 1.00 86.19 624 ALA A O 1
ATOM 4688 N N . ARG A 1 625 ? 20.638 8.584 -10.356 1.00 89.31 625 ARG A N 1
ATOM 4689 C CA . ARG A 1 625 ? 21.233 9.928 -10.240 1.00 89.31 625 ARG A CA 1
ATOM 4690 C C . ARG A 1 625 ? 20.237 11.034 -10.584 1.00 89.31 625 ARG A C 1
ATOM 4692 O O . ARG A 1 625 ? 20.189 12.052 -9.898 1.00 89.31 625 ARG A O 1
ATOM 4699 N N . SER A 1 626 ? 19.460 10.858 -11.651 1.00 84.50 626 SER A N 1
ATOM 4700 C CA . SER A 1 626 ? 18.518 11.883 -12.103 1.00 84.50 626 SER A CA 1
ATOM 4701 C C . SER A 1 626 ? 17.368 12.128 -11.120 1.00 84.50 626 SER A C 1
ATOM 4703 O O . SER A 1 626 ? 16.897 13.256 -11.004 1.00 84.50 626 SER A O 1
ATOM 4705 N N . ILE A 1 627 ? 16.952 11.098 -10.383 1.00 85.81 627 ILE A N 1
ATOM 4706 C CA . ILE A 1 627 ? 15.891 11.186 -9.372 1.00 85.81 627 ILE A CA 1
ATOM 4707 C C . ILE A 1 627 ? 16.429 11.861 -8.125 1.00 85.81 627 ILE A C 1
ATOM 4709 O O . ILE A 1 627 ? 15.808 12.792 -7.620 1.00 85.81 627 ILE A O 1
ATOM 4713 N N . GLU A 1 628 ? 17.620 11.460 -7.684 1.00 88.06 628 GLU A N 1
ATOM 4714 C CA . GLU A 1 628 ? 18.268 12.066 -6.523 1.00 88.06 628 GLU A CA 1
ATOM 4715 C C . GLU A 1 628 ? 18.604 13.543 -6.761 1.00 88.06 628 GLU A C 1
ATOM 4717 O O . GLU A 1 628 ? 18.440 14.368 -5.864 1.00 88.06 628 GLU A O 1
ATOM 4722 N N . LEU A 1 629 ? 18.990 13.924 -7.986 1.00 86.88 629 LEU A N 1
ATOM 4723 C CA . LEU A 1 629 ? 19.165 15.332 -8.358 1.00 86.88 629 LEU A CA 1
ATOM 4724 C C . LEU A 1 629 ? 17.865 16.129 -8.210 1.00 86.88 629 LEU A C 1
ATOM 4726 O O . LEU A 1 629 ? 17.881 17.193 -7.591 1.00 86.88 629 LEU A O 1
ATOM 4730 N N . GLN A 1 630 ? 16.749 15.601 -8.719 1.00 87.50 630 GLN A N 1
ATOM 4731 C CA . GLN A 1 630 ? 15.435 16.240 -8.593 1.00 87.50 630 GLN A CA 1
ATOM 4732 C C . GLN A 1 630 ? 14.976 16.315 -7.133 1.00 87.50 630 GLN A C 1
ATOM 4734 O O . GLN A 1 630 ? 14.491 17.352 -6.684 1.00 87.50 630 GLN A O 1
ATOM 4739 N N . ARG A 1 631 ? 15.175 15.237 -6.367 1.00 87.25 631 ARG A N 1
ATOM 4740 C CA . ARG A 1 631 ? 14.852 15.165 -4.939 1.00 87.25 631 ARG A CA 1
ATOM 4741 C C . ARG A 1 631 ? 15.639 16.199 -4.139 1.00 87.25 631 ARG A C 1
ATOM 4743 O O . ARG A 1 631 ? 15.060 16.901 -3.312 1.00 87.25 631 ARG A O 1
ATOM 4750 N N . ARG A 1 632 ? 16.942 16.319 -4.404 1.00 90.12 632 ARG A N 1
ATOM 4751 C CA . ARG A 1 632 ? 17.829 17.304 -3.774 1.00 90.12 632 ARG A CA 1
ATOM 4752 C C . ARG A 1 632 ? 17.402 18.732 -4.102 1.00 90.12 632 ARG A C 1
ATOM 4754 O O . ARG A 1 632 ? 17.368 19.561 -3.199 1.00 90.12 632 ARG A O 1
ATOM 4761 N N . GLU A 1 633 ? 17.069 19.025 -5.358 1.00 87.81 633 GLU A N 1
ATOM 4762 C CA . GLU A 1 633 ? 16.591 20.353 -5.764 1.00 87.81 633 GLU A CA 1
ATOM 4763 C C . GLU A 1 633 ? 15.277 20.712 -5.062 1.00 87.81 633 GLU A C 1
ATOM 4765 O O . GLU A 1 633 ? 15.208 21.753 -4.413 1.00 87.81 633 GLU A O 1
ATOM 4770 N N . ALA A 1 634 ? 14.284 19.820 -5.081 1.00 88.31 634 ALA A N 1
ATOM 4771 C CA . ALA A 1 634 ? 13.006 20.034 -4.401 1.00 88.31 634 ALA A CA 1
ATOM 4772 C C . ALA A 1 634 ? 13.171 20.240 -2.884 1.00 88.31 634 ALA A C 1
ATOM 4774 O O . ALA A 1 634 ? 12.585 21.157 -2.308 1.00 88.31 634 ALA A O 1
ATOM 4775 N N . LEU A 1 635 ? 14.009 19.427 -2.229 1.00 90.44 635 LEU A N 1
ATOM 4776 C CA . LEU A 1 635 ? 14.305 19.583 -0.802 1.00 90.44 635 LEU A CA 1
ATOM 4777 C C . LEU A 1 635 ? 15.033 20.895 -0.506 1.00 90.44 635 LEU A C 1
ATOM 4779 O O . LEU A 1 635 ? 14.765 21.504 0.524 1.00 90.44 635 LEU A O 1
ATOM 4783 N N . LYS A 1 636 ? 15.919 21.352 -1.397 1.00 92.31 636 LYS A N 1
ATOM 4784 C CA . LYS A 1 636 ? 16.613 22.634 -1.241 1.00 92.31 636 LYS A CA 1
ATOM 4785 C C . LYS A 1 636 ? 15.633 23.808 -1.282 1.00 92.31 636 LYS A C 1
ATOM 4787 O O . LYS A 1 636 ? 15.737 24.691 -0.437 1.00 92.31 636 LYS A O 1
ATOM 4792 N N . TYR A 1 637 ? 14.671 23.791 -2.207 1.00 91.88 637 TYR A N 1
ATOM 4793 C CA . TYR A 1 637 ? 13.604 24.796 -2.251 1.00 91.88 637 TYR A CA 1
ATOM 4794 C C . TYR A 1 637 ? 12.728 24.752 -0.996 1.00 91.88 637 TYR A C 1
ATOM 4796 O O . TYR A 1 637 ? 12.477 25.790 -0.399 1.00 91.88 637 TYR A O 1
ATOM 4804 N N . HIS A 1 638 ? 12.331 23.559 -0.542 1.00 89.00 638 HIS A N 1
ATOM 4805 C CA . HIS A 1 638 ? 11.515 23.419 0.665 1.00 89.00 638 HIS A CA 1
ATOM 4806 C C . HIS A 1 638 ? 12.236 23.886 1.939 1.00 89.00 638 HIS A C 1
ATOM 4808 O O . HIS A 1 638 ? 11.623 24.494 2.810 1.00 89.00 638 HIS A O 1
ATOM 4814 N N . VAL A 1 639 ? 13.540 23.619 2.056 1.00 92.25 639 VAL A N 1
ATOM 4815 C CA . VAL A 1 639 ? 14.355 24.122 3.171 1.00 92.25 639 VAL A CA 1
ATOM 4816 C C . VAL A 1 639 ? 14.416 25.649 3.148 1.00 92.25 639 VAL A C 1
ATOM 4818 O O . VAL A 1 639 ? 14.215 26.253 4.194 1.00 92.25 639 VAL A O 1
ATOM 4821 N N . ALA A 1 640 ? 14.635 26.261 1.980 1.00 91.94 640 ALA A N 1
ATOM 4822 C CA . ALA A 1 640 ? 14.666 27.718 1.845 1.00 91.94 640 ALA A CA 1
ATOM 4823 C C . ALA A 1 640 ? 13.315 28.368 2.201 1.00 91.94 640 ALA A C 1
ATOM 4825 O O . ALA A 1 640 ? 13.290 29.341 2.945 1.00 91.94 640 ALA A O 1
ATOM 4826 N N . ASP A 1 641 ? 12.202 27.786 1.744 1.00 90.94 641 ASP A N 1
ATOM 4827 C CA . ASP A 1 641 ? 10.838 28.236 2.065 1.00 90.94 641 ASP A CA 1
ATOM 4828 C C . ASP A 1 641 ? 10.543 28.172 3.575 1.00 90.94 641 ASP A C 1
ATOM 4830 O O . ASP A 1 641 ? 10.023 29.118 4.169 1.00 90.94 641 ASP A O 1
ATOM 4834 N N . LEU A 1 642 ? 10.942 27.080 4.238 1.00 87.81 642 LEU A N 1
ATOM 4835 C CA . LEU A 1 642 ? 10.803 26.955 5.690 1.00 87.81 642 LEU A CA 1
ATOM 4836 C C . LEU A 1 642 ? 11.674 27.967 6.448 1.00 87.81 642 LEU A C 1
ATOM 4838 O O . LEU A 1 642 ? 11.216 28.520 7.446 1.00 87.81 642 LEU A O 1
ATOM 4842 N N . GLU A 1 643 ? 12.910 28.208 5.998 1.00 91.25 643 GLU A N 1
ATOM 4843 C CA . GLU A 1 643 ? 13.806 29.208 6.596 1.00 91.25 643 GLU A CA 1
ATOM 4844 C C . GLU A 1 643 ? 13.228 30.623 6.478 1.00 91.25 643 GLU A C 1
ATOM 4846 O O . GLU A 1 643 ? 13.161 31.327 7.487 1.00 91.25 643 GLU A O 1
ATOM 4851 N N . GLU A 1 644 ? 12.731 30.997 5.297 1.00 91.25 644 GLU A N 1
ATOM 4852 C CA . GLU A 1 644 ? 12.075 32.288 5.058 1.00 91.25 644 GLU A CA 1
ATOM 4853 C C . GLU A 1 644 ? 10.844 32.459 5.956 1.00 91.25 644 GLU A C 1
ATOM 4855 O O . GLU A 1 644 ? 10.671 33.488 6.610 1.00 91.25 644 GLU A O 1
ATOM 4860 N N . ARG A 1 645 ? 10.005 31.425 6.075 1.00 86.12 645 ARG A N 1
ATOM 4861 C CA . ARG A 1 645 ? 8.799 31.482 6.908 1.00 86.12 645 ARG A CA 1
ATOM 4862 C C . ARG A 1 645 ? 9.105 31.616 8.398 1.00 86.12 645 ARG A C 1
ATOM 4864 O O . ARG A 1 645 ? 8.418 32.345 9.113 1.00 86.12 645 ARG A O 1
ATOM 4871 N N . ILE A 1 646 ? 10.145 30.933 8.873 1.00 89.31 646 ILE A N 1
ATOM 4872 C CA . ILE A 1 646 ? 10.631 31.076 10.251 1.00 89.31 646 ILE A CA 1
ATOM 4873 C C . ILE A 1 646 ? 11.148 32.499 10.488 1.00 89.31 646 ILE A C 1
ATOM 4875 O O . ILE A 1 646 ? 10.907 33.061 11.557 1.00 89.31 646 ILE A O 1
ATOM 4879 N N . GLU A 1 647 ? 11.845 33.089 9.517 1.00 89.31 647 GLU A N 1
ATOM 4880 C CA . GLU A 1 647 ? 12.339 34.465 9.601 1.00 89.31 647 GLU A CA 1
ATOM 4881 C C . GLU A 1 647 ? 11.187 35.481 9.649 1.00 89.31 647 GLU A C 1
ATOM 4883 O O . GLU A 1 647 ? 11.159 36.321 10.549 1.00 89.31 647 GLU A O 1
ATOM 4888 N N . LEU A 1 648 ? 10.178 35.340 8.782 1.00 87.25 648 LEU A N 1
ATOM 4889 C CA . LEU A 1 648 ? 8.980 36.193 8.759 1.00 87.25 648 LEU A CA 1
ATOM 4890 C C . LEU A 1 648 ? 8.178 36.141 10.070 1.00 87.25 648 LEU A C 1
ATOM 4892 O O . LEU A 1 648 ? 7.693 37.163 10.564 1.00 87.25 648 LEU A O 1
ATOM 4896 N N . LEU A 1 649 ? 8.068 34.955 10.673 1.00 83.25 649 LEU A N 1
ATOM 4897 C CA . LEU A 1 649 ? 7.415 34.772 11.971 1.00 83.25 649 LEU A CA 1
ATOM 4898 C C . LEU A 1 649 ? 8.216 35.367 13.133 1.00 83.25 649 LEU A C 1
ATOM 4900 O O . LEU A 1 649 ? 7.626 35.832 14.110 1.00 83.25 649 LEU A O 1
ATOM 4904 N N . LYS A 1 650 ? 9.550 35.382 13.031 1.00 83.56 650 LYS A N 1
ATOM 4905 C CA . LYS A 1 650 ? 10.443 35.998 14.024 1.00 83.56 650 LYS A CA 1
ATOM 4906 C C . LYS A 1 650 ? 10.430 37.523 13.954 1.00 83.56 650 LYS A C 1
ATOM 4908 O O . LYS A 1 650 ? 10.502 38.163 15.000 1.00 83.56 650 LYS A O 1
ATOM 4913 N N . THR A 1 651 ? 10.316 38.110 12.763 1.00 83.75 651 THR A N 1
ATOM 4914 C CA . THR A 1 651 ? 10.231 39.571 12.584 1.00 83.75 651 THR A CA 1
ATOM 4915 C C . THR A 1 651 ? 8.835 40.133 12.871 1.00 83.75 651 THR A C 1
ATOM 4917 O O . THR A 1 651 ? 8.669 41.350 12.914 1.00 83.75 651 THR A O 1
ATOM 4920 N N . GLY A 1 652 ? 7.836 39.269 13.102 1.00 67.88 652 GLY A N 1
ATOM 4921 C CA . GLY A 1 652 ? 6.460 39.674 13.398 1.00 67.88 652 GLY A CA 1
ATOM 4922 C C . GLY A 1 652 ? 5.716 40.252 12.191 1.00 67.88 652 GLY A C 1
ATOM 4923 O O . GLY A 1 652 ? 4.687 40.893 12.368 1.00 67.88 652 GLY A O 1
ATOM 4924 N N . GLN A 1 653 ? 6.222 40.031 10.974 1.00 61.56 653 GLN A N 1
ATOM 4925 C CA . GLN A 1 653 ? 5.665 40.575 9.729 1.00 61.56 653 GLN A CA 1
ATOM 4926 C C . GLN A 1 653 ? 4.546 39.702 9.128 1.00 61.56 653 GLN A C 1
ATOM 4928 O O . GLN A 1 653 ? 3.994 40.039 8.083 1.00 61.56 653 GLN A O 1
ATOM 4933 N N . GLU A 1 654 ? 4.187 38.593 9.782 1.00 52.19 654 GLU A N 1
ATOM 4934 C CA . GLU A 1 654 ? 3.170 37.632 9.326 1.00 52.19 654 GLU A CA 1
ATOM 4935 C C . GLU A 1 654 ? 1.750 37.936 9.871 1.00 52.19 654 GLU A C 1
ATOM 4937 O O . GLU A 1 654 ? 0.948 37.019 10.020 1.00 52.19 654 GLU A O 1
ATOM 4942 N N . GLU A 1 655 ? 1.412 39.192 10.208 1.00 47.28 655 GLU A N 1
ATOM 4943 C CA . GLU A 1 655 ? 0.043 39.526 10.665 1.00 47.28 655 GLU A CA 1
ATOM 4944 C C . GLU A 1 655 ? -1.000 39.645 9.535 1.00 47.28 655 GLU A C 1
ATOM 4946 O O . GLU A 1 655 ? -2.175 39.521 9.842 1.00 47.28 655 GLU A O 1
ATOM 4951 N N . ASP A 1 656 ? -0.624 39.758 8.250 1.00 43.53 656 ASP A N 1
ATOM 4952 C CA . ASP A 1 656 ? -1.601 39.975 7.155 1.00 43.53 656 ASP A CA 1
ATOM 4953 C C . ASP A 1 656 ? -1.273 39.264 5.820 1.00 43.53 656 ASP A C 1
ATOM 4955 O O . ASP A 1 656 ? -1.621 39.737 4.735 1.00 43.53 656 ASP A O 1
ATOM 4959 N N . ARG A 1 657 ? -0.624 38.092 5.843 1.00 41.62 657 ARG A N 1
ATOM 4960 C CA . ARG A 1 657 ? -0.664 37.195 4.673 1.00 41.62 657 ARG A CA 1
ATOM 4961 C C . ARG A 1 657 ? -1.720 36.126 4.910 1.00 41.62 657 ARG A C 1
ATOM 4963 O O . ARG A 1 657 ? -1.458 35.119 5.564 1.00 41.62 657 ARG A O 1
ATOM 4970 N N . GLU A 1 658 ? -2.906 36.330 4.326 1.00 35.06 658 GLU A N 1
ATOM 4971 C CA . GLU A 1 658 ? -3.774 35.204 3.971 1.00 35.06 658 GLU A CA 1
ATOM 4972 C C . GLU A 1 658 ? -2.907 34.099 3.345 1.00 35.06 658 GLU A C 1
ATOM 4974 O O . GLU A 1 658 ? -1.950 34.423 2.626 1.00 35.06 658 GLU A O 1
ATOM 4979 N N . PRO A 1 659 ? -3.203 32.807 3.602 1.00 35.84 659 PRO A N 1
ATOM 4980 C CA . PRO A 1 659 ? -2.509 31.729 2.917 1.00 35.84 659 PRO A CA 1
ATOM 4981 C C . PRO A 1 659 ? -2.574 32.055 1.434 1.00 35.84 659 PRO A C 1
ATOM 4983 O O . PRO A 1 659 ? -3.674 32.201 0.898 1.00 35.84 659 PRO A O 1
ATOM 4986 N N . HIS A 1 660 ? -1.407 32.259 0.811 1.00 32.94 660 HIS A N 1
ATOM 4987 C CA . HIS A 1 660 ? -1.317 32.527 -0.615 1.00 32.94 660 HIS A CA 1
ATOM 4988 C C . HIS A 1 660 ? -2.317 31.603 -1.298 1.00 32.94 660 HIS A C 1
ATOM 4990 O O . HIS A 1 660 ? -2.234 30.382 -1.118 1.00 32.94 660 HIS A O 1
ATOM 4996 N N . LYS A 1 661 ? -3.296 32.198 -2.001 1.00 31.98 661 LYS A N 1
ATOM 4997 C CA . LYS A 1 661 ? -4.117 31.498 -2.988 1.00 31.98 661 LYS A CA 1
ATOM 4998 C C . LYS A 1 661 ? -3.202 30.467 -3.620 1.00 31.98 661 LYS A C 1
ATOM 5000 O O . LYS A 1 661 ? -2.194 30.862 -4.209 1.00 31.98 661 LYS A O 1
ATOM 5005 N N . LYS A 1 662 ? -3.525 29.182 -3.447 1.00 33.78 662 LYS A N 1
ATOM 5006 C CA . LYS A 1 662 ? -2.996 28.139 -4.315 1.00 33.78 662 LYS A CA 1
ATOM 5007 C C . LYS A 1 662 ? -3.189 28.697 -5.718 1.00 33.78 662 LYS A C 1
ATOM 5009 O O . LYS A 1 662 ? -4.324 28.890 -6.141 1.00 33.78 662 LYS A O 1
ATOM 5014 N N . SER A 1 663 ? -2.113 29.117 -6.373 1.00 26.06 663 SER A N 1
ATOM 5015 C CA . SER A 1 663 ? -2.194 29.392 -7.791 1.00 26.06 663 SER A CA 1
ATOM 5016 C C . SER A 1 663 ? -2.575 28.058 -8.403 1.00 26.06 663 SER A C 1
ATOM 5018 O O . SER A 1 663 ? -1.804 27.101 -8.310 1.00 26.06 663 SER A O 1
ATOM 5020 N N . ASP A 1 664 ? -3.792 28.001 -8.931 1.00 30.50 664 ASP A N 1
ATOM 5021 C CA . ASP A 1 664 ? -4.410 26.881 -9.637 1.00 30.50 664 ASP A CA 1
ATOM 5022 C C . ASP A 1 664 ? -3.625 26.526 -10.918 1.00 30.50 664 ASP A C 1
ATOM 5024 O O . ASP A 1 664 ? -4.129 26.618 -12.033 1.00 30.50 664 ASP A O 1
ATOM 5028 N N . GLY A 1 665 ? -2.347 26.167 -10.788 1.00 28.52 665 GLY A N 1
ATOM 5029 C CA . GLY A 1 665 ? -1.457 25.958 -11.928 1.00 28.52 665 GLY A CA 1
ATOM 5030 C C . GLY A 1 665 ? -0.133 25.248 -11.644 1.00 28.52 665 GLY A C 1
ATOM 5031 O O . GLY A 1 665 ? 0.638 25.066 -12.581 1.00 28.52 665 GLY A O 1
ATOM 5032 N N . GLU A 1 666 ? 0.154 24.814 -10.411 1.00 29.69 666 GLU A N 1
ATOM 5033 C CA . GLU A 1 666 ? 1.422 24.123 -10.092 1.00 29.69 666 GLU A CA 1
ATOM 5034 C C . GLU A 1 666 ? 1.276 22.654 -9.657 1.00 29.69 666 GLU A C 1
ATOM 5036 O O . GLU A 1 666 ? 2.268 22.020 -9.308 1.00 29.69 666 GLU A O 1
ATOM 5041 N N . GLU A 1 667 ? 0.082 22.058 -9.753 1.00 31.11 667 GLU A N 1
ATOM 5042 C CA . GLU A 1 667 ? -0.061 20.591 -9.650 1.00 31.11 667 GLU A CA 1
ATOM 5043 C C . GLU A 1 667 ? 0.194 19.866 -10.989 1.00 31.11 667 GLU A C 1
ATOM 5045 O O . GLU A 1 667 ? 0.321 18.644 -11.011 1.00 31.11 667 GLU A O 1
ATOM 5050 N N . ASP A 1 668 ? 0.396 20.610 -12.086 1.00 32.97 668 ASP A N 1
ATOM 5051 C CA . ASP A 1 668 ? 0.514 20.064 -13.448 1.00 32.97 668 ASP A CA 1
ATOM 5052 C C . ASP A 1 668 ? 1.941 20.067 -14.038 1.00 32.97 668 ASP A C 1
ATOM 5054 O O . ASP A 1 668 ? 2.131 19.999 -15.252 1.00 32.97 668 ASP A O 1
ATOM 5058 N N . ASN A 1 669 ? 2.985 20.046 -13.197 1.00 26.11 669 ASN A N 1
ATOM 5059 C CA . ASN A 1 669 ? 4.323 19.605 -13.627 1.00 26.11 669 ASN A CA 1
ATOM 5060 C C . ASN A 1 669 ? 4.596 18.160 -13.205 1.00 26.11 669 ASN A C 1
ATOM 5062 O O . ASN A 1 669 ? 5.475 17.817 -12.413 1.00 26.11 669 ASN A O 1
ATOM 5066 N N . LEU A 1 670 ? 3.807 17.308 -13.849 1.00 42.94 670 LEU A N 1
ATOM 5067 C CA . LEU A 1 670 ? 4.034 15.905 -14.128 1.00 42.94 670 LEU A CA 1
ATOM 5068 C C . LEU A 1 670 ? 5.494 15.638 -14.536 1.00 42.94 670 LEU A C 1
ATOM 5070 O O . LEU A 1 670 ? 5.890 15.871 -15.676 1.00 42.94 670 LEU A O 1
ATOM 5074 N N . TYR A 1 671 ? 6.303 15.078 -13.636 1.00 27.98 671 TYR A N 1
ATOM 5075 C CA . TYR A 1 671 ? 7.588 14.502 -14.022 1.00 27.98 671 TYR A CA 1
ATOM 5076 C C . TYR A 1 671 ? 7.969 13.305 -13.142 1.00 27.98 671 TYR A C 1
ATOM 5078 O O . TYR A 1 671 ? 8.771 13.427 -12.226 1.00 27.98 671 TYR A O 1
ATOM 5086 N N . LEU A 1 672 ? 7.511 12.120 -13.572 1.00 35.94 672 LEU A N 1
ATOM 5087 C CA . LEU A 1 672 ? 8.009 10.755 -13.301 1.00 35.94 672 LEU A CA 1
ATOM 5088 C C . LEU A 1 672 ? 8.602 10.549 -11.903 1.00 35.94 672 LEU A C 1
ATOM 5090 O O . LEU A 1 672 ? 9.798 10.742 -11.674 1.00 35.94 672 LEU A O 1
ATOM 5094 N N . ARG A 1 673 ? 7.755 10.084 -10.993 1.00 31.88 673 ARG A N 1
ATOM 5095 C CA . ARG A 1 673 ? 8.189 9.453 -9.757 1.00 31.88 673 ARG A CA 1
ATOM 5096 C C . ARG A 1 673 ? 8.786 8.105 -10.142 1.00 31.88 673 ARG A C 1
ATOM 5098 O O . ARG A 1 673 ? 8.063 7.190 -10.509 1.00 31.88 673 ARG A O 1
ATOM 5105 N N . VAL A 1 674 ? 10.104 8.044 -10.196 1.00 30.09 674 VAL A N 1
ATOM 5106 C CA . VAL A 1 674 ? 10.785 6.763 -10.301 1.00 30.09 674 VAL A CA 1
ATOM 5107 C C . VAL A 1 674 ? 10.772 6.136 -8.925 1.00 30.09 674 VAL A C 1
ATOM 5109 O O . VAL A 1 674 ? 11.001 6.832 -7.934 1.00 30.09 674 VAL A O 1
ATOM 5112 N N . ASP A 1 675 ? 10.481 4.846 -8.924 1.00 28.78 675 ASP A N 1
ATOM 5113 C CA . ASP A 1 675 ? 10.585 3.931 -7.804 1.00 28.78 675 ASP A CA 1
ATOM 5114 C C . ASP A 1 675 ? 11.808 4.205 -6.927 1.00 28.78 675 ASP A C 1
ATOM 5116 O O . ASP A 1 675 ? 12.951 4.217 -7.381 1.00 28.78 675 ASP A O 1
ATOM 5120 N N . GLU A 1 676 ? 11.523 4.408 -5.645 1.00 31.62 676 GLU A N 1
ATOM 5121 C CA . GLU A 1 676 ? 12.493 4.440 -4.551 1.00 31.62 676 GLU A CA 1
ATOM 5122 C C . GLU A 1 676 ? 12.431 3.114 -3.762 1.00 31.62 676 GLU A C 1
ATOM 5124 O O . GLU A 1 676 ? 12.722 3.083 -2.571 1.00 31.62 676 GLU A O 1
ATOM 5129 N N . SER A 1 677 ? 11.991 2.026 -4.411 1.00 32.12 677 SER A N 1
ATOM 5130 C CA . SER A 1 677 ? 11.925 0.677 -3.830 1.00 32.12 677 SER A CA 1
ATOM 5131 C C . SER A 1 677 ? 13.114 -0.220 -4.177 1.00 32.12 677 SER A C 1
ATOM 5133 O O . SER A 1 677 ? 13.126 -1.364 -3.742 1.00 32.12 677 SER A O 1
ATOM 5135 N N . ASP A 1 678 ? 14.149 0.294 -4.841 1.00 31.75 678 ASP A N 1
ATOM 5136 C CA . ASP A 1 678 ? 15.467 -0.343 -4.812 1.00 31.75 678 ASP A CA 1
ATOM 5137 C C . ASP A 1 678 ? 16.374 0.476 -3.881 1.00 31.75 678 ASP A C 1
ATOM 5139 O O . ASP A 1 678 ? 16.582 1.666 -4.109 1.00 31.75 678 ASP A O 1
ATOM 5143 N N . TYR A 1 679 ? 16.932 -0.183 -2.860 1.00 33.12 679 TYR A N 1
ATOM 5144 C CA . TYR A 1 679 ? 17.905 0.301 -1.861 1.00 33.12 679 TYR A CA 1
ATOM 5145 C C . TYR A 1 679 ? 17.359 0.860 -0.537 1.00 33.12 679 TYR A C 1
ATOM 5147 O O . TYR A 1 679 ? 17.455 2.052 -0.249 1.00 33.12 679 TYR A O 1
ATOM 5155 N N . SER A 1 680 ? 16.930 -0.057 0.337 1.00 29.66 680 SER A N 1
ATOM 5156 C CA . SER A 1 680 ? 17.334 -0.065 1.755 1.00 29.66 680 SER A CA 1
ATOM 5157 C C . SER A 1 680 ? 16.991 -1.413 2.416 1.00 29.66 680 SER A C 1
ATOM 5159 O O . SER A 1 680 ? 16.140 -1.464 3.302 1.00 29.66 680 SER A O 1
ATOM 5161 N N . SER A 1 681 ? 17.675 -2.494 2.032 1.00 28.94 681 SER A N 1
ATOM 5162 C CA . SER A 1 681 ? 18.198 -3.415 3.045 1.00 28.94 681 SER A CA 1
ATOM 5163 C C . SER A 1 681 ? 19.676 -3.066 3.215 1.00 28.94 681 SER A C 1
ATOM 5165 O O . SER A 1 681 ? 20.476 -3.205 2.292 1.00 28.94 681 SER A O 1
ATOM 5167 N N . ASP A 1 682 ? 20.028 -2.509 4.371 1.00 33.44 682 ASP A N 1
ATOM 5168 C CA . ASP A 1 682 ? 21.382 -2.678 4.886 1.00 33.44 682 ASP A CA 1
ATOM 5169 C C . ASP A 1 682 ? 21.366 -4.046 5.570 1.00 33.44 682 ASP A C 1
ATOM 5171 O O . ASP A 1 682 ? 20.963 -4.140 6.721 1.00 33.44 682 ASP A O 1
ATOM 5175 N N . GLU A 1 683 ? 21.659 -5.084 4.787 1.00 35.91 683 GLU A N 1
ATOM 5176 C CA . GLU A 1 683 ? 22.255 -6.375 5.159 1.00 35.91 683 GLU A CA 1
ATOM 5177 C C . GLU A 1 683 ? 22.271 -7.224 3.879 1.00 35.91 683 GLU A C 1
ATOM 5179 O O . GLU A 1 683 ? 21.258 -7.802 3.513 1.00 35.91 683 GLU A O 1
ATOM 5184 N N . ASP A 1 684 ? 23.383 -7.145 3.137 1.00 31.08 684 ASP A N 1
ATOM 5185 C CA . ASP A 1 684 ? 23.913 -8.188 2.240 1.00 31.08 684 ASP A CA 1
ATOM 5186 C C . ASP A 1 684 ? 25.312 -7.758 1.753 1.00 31.08 684 ASP A C 1
ATOM 5188 O O . ASP A 1 684 ? 25.532 -7.244 0.654 1.00 31.08 684 ASP A O 1
ATOM 5192 N N . GLU A 1 685 ? 26.293 -7.951 2.635 1.00 39.34 685 GLU A N 1
ATOM 5193 C CA . GLU A 1 685 ? 27.674 -8.250 2.253 1.00 39.34 685 GLU A CA 1
ATOM 5194 C C . GLU A 1 685 ? 27.698 -9.711 1.774 1.00 39.34 685 GLU A C 1
ATOM 5196 O O . GLU A 1 685 ? 27.767 -10.616 2.600 1.00 39.34 685 GLU A O 1
ATOM 5201 N N . SER A 1 686 ? 27.555 -9.958 0.465 1.00 37.38 686 SER A N 1
ATOM 5202 C CA . SER A 1 686 ? 28.136 -11.117 -0.258 1.00 37.38 686 SER A CA 1
ATOM 5203 C C . SER A 1 686 ? 27.535 -11.304 -1.659 1.00 37.38 686 SER A C 1
ATOM 5205 O O . SER A 1 686 ? 26.815 -12.258 -1.924 1.00 37.38 686 SER A O 1
ATOM 5207 N N . PHE A 1 687 ? 27.880 -10.443 -2.621 1.00 31.84 687 PHE A N 1
ATOM 5208 C CA . PHE A 1 687 ? 27.779 -10.856 -4.030 1.00 31.84 687 PHE A CA 1
ATOM 5209 C C . PHE A 1 687 ? 28.698 -10.054 -4.956 1.00 31.84 687 PHE A C 1
ATOM 5211 O O . PHE A 1 687 ? 28.237 -9.265 -5.771 1.00 31.84 687 PHE A O 1
ATOM 5218 N N . LEU A 1 688 ? 30.014 -10.245 -4.829 1.00 31.19 688 LEU A N 1
ATOM 5219 C CA . LEU A 1 688 ? 30.980 -9.987 -5.907 1.00 31.19 688 LEU A CA 1
ATOM 5220 C C . LEU A 1 688 ? 32.181 -10.930 -5.753 1.00 31.19 688 LEU A C 1
ATOM 5222 O O . LEU A 1 688 ? 33.284 -10.525 -5.397 1.00 31.19 688 LEU A O 1
ATOM 5226 N N . SER A 1 689 ? 31.964 -12.205 -6.048 1.00 33.00 689 SER A N 1
ATOM 5227 C CA . SER A 1 689 ? 33.037 -13.092 -6.483 1.00 33.00 689 SER A CA 1
ATOM 5228 C C . SER A 1 689 ? 32.450 -14.146 -7.407 1.00 33.00 689 SER A C 1
ATOM 5230 O O . SER A 1 689 ? 31.507 -14.826 -7.014 1.00 33.00 689 SER A O 1
ATOM 5232 N N . LEU A 1 690 ? 33.102 -14.299 -8.561 1.00 31.97 690 LEU A N 1
ATOM 5233 C CA . LEU A 1 690 ? 32.954 -15.352 -9.570 1.00 31.97 690 LEU A CA 1
ATOM 5234 C C . LEU A 1 690 ? 31.982 -15.043 -10.713 1.00 31.97 690 LEU A C 1
ATOM 5236 O O . LEU A 1 690 ? 30.811 -15.384 -10.666 1.00 31.97 690 LEU A O 1
ATOM 5240 N N . GLU A 1 691 ? 32.538 -14.449 -11.769 1.00 27.28 691 GLU A N 1
ATOM 5241 C CA . GLU A 1 691 ? 32.413 -14.973 -13.136 1.00 27.28 691 GLU A CA 1
ATOM 5242 C C . GLU A 1 691 ? 33.558 -14.379 -13.980 1.00 27.28 691 GLU A C 1
ATOM 5244 O O . GLU A 1 691 ? 33.415 -13.401 -14.710 1.00 27.28 691 GLU A O 1
ATOM 5249 N N . GLU A 1 692 ? 34.745 -14.964 -13.807 1.00 34.06 692 GLU A N 1
ATOM 5250 C CA . GLU A 1 692 ? 35.819 -14.968 -14.800 1.00 34.06 692 GLU A CA 1
ATOM 5251 C C . GLU A 1 692 ? 36.044 -16.450 -15.135 1.00 34.06 692 GLU A C 1
ATOM 5253 O O . GLU A 1 692 ? 36.681 -17.151 -14.361 1.00 34.06 692 GLU A O 1
ATOM 5258 N N . GLU A 1 693 ? 35.408 -16.947 -16.200 1.00 32.31 693 GLU A N 1
ATOM 5259 C CA . GLU A 1 693 ? 35.827 -18.117 -16.996 1.00 32.31 693 GLU A CA 1
ATOM 5260 C C . GLU A 1 693 ? 34.814 -18.355 -18.132 1.00 32.31 693 GLU A C 1
ATOM 5262 O O . GLU A 1 693 ? 33.813 -19.052 -17.977 1.00 32.31 693 GLU A O 1
ATOM 5267 N N . THR A 1 694 ? 35.036 -17.702 -19.277 1.00 34.38 694 THR A N 1
ATOM 5268 C CA . THR A 1 694 ? 35.179 -18.292 -20.632 1.00 34.38 694 THR A CA 1
ATOM 5269 C C . THR A 1 694 ? 35.178 -17.213 -21.709 1.00 34.38 694 THR A C 1
ATOM 5271 O O . THR A 1 694 ? 34.271 -16.351 -21.717 1.00 34.38 694 THR A O 1
#

Organism: Brassica cretica (NCBI:txid69181)